Protein AF-A0A7C5GZM9-F1 (afdb_monomer)

pLDDT: mean 90.13, std 9.69, range [34.22, 98.5]

Mean predicted aligned error: 11.79 Å

Secondary structure (DSSP, 8-state):
--EEEEESTT------TT--SHHHHHHHHHHHTT--SEEEEESSHHHHHHHHHHHHHHS--SS-----HHHHHHHHHHHHHHHHTTEEEE-TTS-HIIIIIIIHHHHHTT--SEEEEEGGGTTT----BSEEEES-SEEEETTEEEEPPHHHHHHHHTTBS-TTT-SSEEEEE-TT---GGG-----PPPP----HHHHHHHHHHHHHTT--HHHHHHHHHHTS--SSPPP-S-HHHHHSTT-TT---SHHHHHHHHH--EEEEE-TTS-EEE---EEEEEGGGEEEEEEEEPPP-----SS-----EEEEEEEGGG-HHHHTTSSSSEEEEEEE-TTSPEEEEEEEEEEEE-TTS-EEE-HHHHHHHT---SEE-HHHIIIIIHHHHHHHHHHTT--EEEEEEETTEEEEEE--TT-EEEEEB-TTS-EESS--EEEE--HHHHT-TTHHHHHHS--S--HHHHHHHTTSB-TT--B-HHHHHHHTSSTTHHHHHHHHHH-TTS-HHHHHHHGGGGGTGGGGSTTS-TT-SHHHHHHHHHH-S--BTTTBBTTB-TT--TTHHHHHHHHHH-GGGGGGG--SS--HHHHHHHHHHHHHHHHHHHHSPP-S-HHHHHHHHHHHHHHHH------SSPPPPPGGGGS-------PPP-

Structure (mmCIF, N/CA/C/O backbone):
data_AF-A0A7C5GZM9-F1
#
_entry.id   AF-A0A7C5GZM9-F1
#
loop_
_atom_site.group_PDB
_atom_site.id
_atom_site.type_symbol
_atom_site.label_atom_id
_atom_site.label_alt_id
_atom_site.label_comp_id
_atom_site.label_asym_id
_atom_site.label_entity_id
_atom_site.label_seq_id
_atom_site.pdbx_PDB_ins_code
_atom_site.Cartn_x
_atom_site.Cartn_y
_atom_site.Cartn_z
_atom_site.occupancy
_atom_site.B_iso_or_equiv
_atom_site.auth_seq_id
_atom_site.auth_comp_id
_atom_site.auth_asym_id
_atom_site.auth_atom_id
_atom_site.pdbx_PDB_model_num
ATOM 1 N N . MET A 1 1 ? 2.223 -19.742 -31.260 1.00 81.50 1 MET A N 1
ATOM 2 C CA . MET A 1 1 ? 3.460 -20.215 -31.906 1.00 81.50 1 MET A CA 1
ATOM 3 C C . MET A 1 1 ? 3.980 -21.361 -31.070 1.00 81.50 1 MET A C 1
ATOM 5 O O . MET A 1 1 ? 3.972 -21.192 -29.853 1.00 81.50 1 MET A O 1
ATOM 9 N N . PRO A 1 2 ? 4.318 -22.511 -31.669 1.00 92.31 2 PRO A N 1
ATOM 10 C CA . PRO A 1 2 ? 4.923 -23.608 -30.926 1.00 92.31 2 PRO A CA 1
ATOM 11 C C . PRO A 1 2 ? 6.263 -23.163 -30.327 1.00 92.31 2 PRO A C 1
ATOM 13 O O . PRO A 1 2 ? 6.961 -22.322 -30.905 1.00 92.31 2 PRO A O 1
ATOM 16 N N . LEU A 1 3 ? 6.576 -23.704 -29.150 1.00 96.06 3 LEU A N 1
ATOM 17 C CA . LEU A 1 3 ? 7.837 -23.487 -28.449 1.00 96.06 3 LEU A CA 1
ATOM 18 C C . LEU A 1 3 ? 8.591 -24.810 -28.351 1.00 96.06 3 LEU A C 1
ATOM 20 O O . LEU A 1 3 ? 7.996 -25.822 -27.983 1.00 96.06 3 LEU A O 1
ATOM 24 N N . GLU A 1 4 ? 9.890 -24.781 -28.631 1.00 96.88 4 GLU A N 1
ATOM 25 C CA . GLU A 1 4 ? 10.788 -25.930 -28.488 1.00 96.88 4 GLU A CA 1
ATOM 26 C C . GLU A 1 4 ? 11.925 -25.626 -27.512 1.00 96.88 4 GLU A C 1
ATOM 28 O O . GLU A 1 4 ? 12.419 -24.500 -27.440 1.00 96.88 4 GLU A O 1
ATOM 33 N N . GLU A 1 5 ? 12.360 -26.635 -26.758 1.00 96.69 5 GLU A N 1
ATOM 34 C CA . GLU A 1 5 ? 13.536 -26.532 -25.893 1.00 96.69 5 GLU A CA 1
ATOM 35 C C . GLU A 1 5 ? 14.800 -26.936 -26.648 1.00 96.69 5 GLU A C 1
ATOM 37 O O . GLU A 1 5 ? 14.847 -27.985 -27.289 1.00 96.69 5 GLU A O 1
ATOM 42 N N . VAL A 1 6 ? 15.860 -26.143 -26.503 1.00 97.38 6 VAL A N 1
ATOM 43 C CA . VAL A 1 6 ? 17.190 -26.490 -27.004 1.00 97.38 6 VAL A CA 1
ATOM 44 C C . VAL A 1 6 ? 18.196 -26.408 -25.871 1.00 97.38 6 VAL A C 1
ATOM 46 O O . VAL A 1 6 ? 18.443 -25.341 -25.307 1.00 97.38 6 VAL A O 1
ATOM 49 N N . ASP A 1 7 ? 18.816 -27.544 -25.571 1.00 95.50 7 ASP A N 1
ATOM 50 C CA . ASP A 1 7 ? 19.977 -27.603 -24.694 1.00 95.50 7 ASP A CA 1
ATOM 51 C C . ASP A 1 7 ? 21.222 -27.172 -25.479 1.00 95.50 7 ASP A C 1
ATOM 53 O O . ASP A 1 7 ? 21.809 -27.936 -26.254 1.00 95.50 7 ASP A O 1
ATOM 57 N N . VAL A 1 8 ? 21.584 -25.897 -25.326 1.00 93.81 8 VAL A N 1
ATOM 58 C CA . VAL A 1 8 ? 22.684 -25.283 -26.077 1.00 93.81 8 VAL A CA 1
ATOM 59 C C . VAL A 1 8 ? 24.009 -25.951 -25.729 1.00 93.81 8 VAL A C 1
ATOM 61 O O . VAL A 1 8 ? 24.837 -26.168 -26.620 1.00 93.81 8 VAL A O 1
ATOM 64 N N . ASP A 1 9 ? 24.209 -26.341 -24.472 1.00 89.38 9 ASP A N 1
ATOM 65 C CA . ASP A 1 9 ? 25.447 -26.965 -24.009 1.00 89.38 9 ASP A CA 1
ATOM 66 C C . ASP A 1 9 ? 25.657 -28.347 -24.663 1.00 89.38 9 ASP A C 1
ATOM 68 O O . ASP A 1 9 ? 26.796 -28.701 -24.981 1.00 89.38 9 ASP A O 1
ATOM 72 N N . ASN A 1 10 ? 24.580 -29.024 -25.075 1.00 92.19 10 ASN A N 1
ATOM 73 C CA . ASN A 1 10 ? 24.626 -30.304 -25.797 1.00 92.19 10 ASN A CA 1
ATOM 74 C C . ASN A 1 10 ? 24.783 -30.205 -27.328 1.00 92.19 10 ASN A C 1
ATOM 76 O O . ASN A 1 10 ? 25.020 -31.219 -27.992 1.00 92.19 10 ASN A O 1
ATOM 80 N N . LEU A 1 11 ? 24.699 -29.012 -27.930 1.00 91.44 11 LEU A N 1
ATOM 81 C CA . LEU A 1 11 ? 24.884 -28.858 -29.382 1.00 91.44 11 LEU A CA 1
ATOM 82 C C . LEU A 1 11 ? 26.305 -29.277 -29.821 1.00 91.44 11 LEU A C 1
ATOM 84 O O . LEU A 1 11 ? 27.304 -28.856 -29.239 1.00 91.44 11 LEU A O 1
ATOM 88 N N . LYS A 1 12 ? 26.443 -30.058 -30.896 1.00 89.94 12 LYS A N 1
ATOM 89 C CA . LYS A 1 12 ? 27.756 -30.485 -31.428 1.00 89.94 12 LYS A CA 1
ATOM 90 C C . LYS A 1 12 ? 28.372 -29.426 -32.358 1.00 89.94 12 LYS A C 1
ATOM 92 O O . LYS A 1 12 ? 28.615 -29.684 -33.532 1.00 89.94 12 LYS A O 1
ATOM 97 N N . ILE A 1 13 ? 28.593 -28.216 -31.842 1.00 89.31 13 ILE A N 1
ATOM 98 C CA . ILE A 1 13 ? 29.188 -27.087 -32.579 1.00 89.31 13 ILE A CA 1
ATOM 99 C C . ILE A 1 13 ? 30.483 -26.658 -31.890 1.00 89.31 13 ILE A C 1
ATOM 101 O O . ILE A 1 13 ? 30.481 -26.335 -30.702 1.00 89.31 13 ILE A O 1
ATOM 105 N N . HIS A 1 14 ? 31.579 -26.631 -32.650 1.00 89.56 14 HIS A N 1
ATOM 106 C CA . HIS A 1 14 ? 32.870 -26.152 -32.168 1.00 89.56 14 HIS A CA 1
ATOM 107 C C . HIS A 1 14 ? 32.905 -24.618 -32.150 1.00 89.56 14 HIS A C 1
ATOM 109 O O . HIS A 1 14 ? 32.621 -23.976 -33.162 1.00 89.56 14 HIS A O 1
ATOM 115 N N . ILE A 1 15 ? 33.270 -24.045 -31.002 1.00 92.06 15 ILE A N 1
ATOM 116 C CA . ILE A 1 15 ? 33.429 -22.600 -30.806 1.00 92.06 15 ILE A CA 1
ATOM 117 C C . ILE A 1 15 ? 34.912 -22.299 -30.588 1.00 92.06 15 ILE A C 1
ATOM 119 O O . ILE A 1 15 ? 35.497 -22.909 -29.684 1.00 92.06 15 ILE A O 1
ATOM 123 N N . PRO A 1 16 ? 35.506 -21.359 -31.350 1.00 91.81 16 PRO A N 1
ATOM 124 C CA . PRO A 1 16 ? 36.914 -21.006 -31.215 1.00 91.81 16 PRO A CA 1
ATOM 125 C C . PRO A 1 16 ? 37.332 -20.707 -29.771 1.00 91.81 16 PRO A C 1
ATOM 127 O O . PRO A 1 16 ? 36.585 -20.098 -29.003 1.00 91.81 16 PRO A O 1
ATOM 130 N N . HIS A 1 17 ? 38.557 -21.094 -29.409 1.00 89.38 17 HIS A N 1
ATOM 131 C CA . HIS A 1 17 ? 39.092 -20.916 -28.053 1.00 89.38 17 HIS A CA 1
ATOM 132 C C . HIS A 1 17 ? 39.258 -19.449 -27.631 1.00 89.38 17 HIS A C 1
ATOM 134 O O . HIS A 1 17 ? 39.270 -19.167 -26.436 1.00 89.38 17 HIS A O 1
ATOM 140 N N . HIS A 1 18 ? 39.361 -18.519 -28.588 1.00 91.25 18 HIS A N 1
ATOM 141 C CA . HIS A 1 18 ? 39.472 -17.091 -28.282 1.00 91.25 18 HIS A CA 1
ATOM 142 C C . HIS A 1 18 ? 38.175 -16.491 -27.725 1.00 91.25 18 HIS A C 1
ATOM 144 O O . HIS A 1 18 ? 38.261 -15.474 -27.051 1.00 91.25 18 HIS A O 1
ATOM 150 N N . ILE A 1 19 ? 37.010 -17.115 -27.967 1.00 94.44 19 ILE A N 1
ATOM 151 C CA . ILE A 1 19 ? 35.733 -16.696 -27.374 1.00 94.44 19 ILE A CA 1
ATOM 152 C C . ILE A 1 19 ? 35.676 -17.238 -25.949 1.00 94.44 19 ILE A C 1
ATOM 154 O O . ILE A 1 19 ? 35.499 -18.448 -25.728 1.00 94.44 19 ILE A O 1
ATOM 158 N N . ARG A 1 20 ? 35.840 -16.332 -24.987 1.00 94.50 20 ARG A N 1
ATOM 159 C CA . ARG A 1 20 ? 35.894 -16.627 -23.551 1.00 94.50 20 ARG A CA 1
ATOM 160 C C . ARG A 1 20 ? 34.563 -16.318 -22.866 1.00 94.50 20 ARG A C 1
ATOM 162 O O . ARG A 1 20 ? 33.707 -15.637 -23.416 1.00 94.50 20 ARG A O 1
ATOM 169 N N . GLY A 1 21 ? 34.390 -16.862 -21.662 1.00 95.12 21 GLY A N 1
ATOM 170 C CA . GLY A 1 21 ? 33.176 -16.684 -20.862 1.00 95.12 21 GLY A CA 1
ATOM 171 C C . GLY A 1 21 ? 32.062 -17.679 -21.196 1.00 95.12 21 GLY A C 1
ATOM 172 O O . GLY A 1 21 ? 31.976 -18.208 -22.303 1.00 95.12 21 GLY A O 1
ATOM 173 N N . TYR A 1 22 ? 31.198 -17.967 -20.219 1.00 96.06 22 TYR A N 1
ATOM 174 C CA . TYR A 1 22 ? 30.081 -18.902 -20.412 1.00 96.06 22 TYR A CA 1
ATOM 175 C C . TYR A 1 22 ? 29.070 -18.351 -21.421 1.00 96.06 22 TYR A C 1
ATOM 177 O O . TYR A 1 22 ? 28.760 -19.004 -22.415 1.00 96.06 22 TYR A O 1
ATOM 185 N N . TRP A 1 23 ? 28.586 -17.129 -21.195 1.00 97.19 23 TRP A N 1
ATOM 186 C CA . TRP A 1 23 ? 27.519 -16.551 -22.003 1.00 97.19 23 TRP A CA 1
ATOM 187 C C . TRP A 1 23 ? 27.921 -16.206 -23.435 1.00 97.19 23 TRP A C 1
ATOM 189 O O . TRP A 1 23 ? 27.149 -16.542 -24.334 1.00 97.19 23 TRP A O 1
ATOM 199 N N . PRO A 1 24 ? 29.099 -15.616 -23.712 1.00 97.31 24 PRO A N 1
ATOM 200 C CA . PRO A 1 24 ? 29.527 -15.427 -25.093 1.00 97.31 24 PRO A CA 1
ATOM 201 C C . PRO A 1 24 ? 29.632 -16.745 -25.858 1.00 97.31 24 PRO A C 1
ATOM 203 O O . PRO A 1 24 ? 29.183 -16.823 -26.999 1.00 97.31 24 PRO A O 1
ATOM 206 N N . ARG A 1 25 ? 30.140 -17.814 -25.226 1.00 96.62 25 ARG A N 1
ATOM 207 C CA . ARG A 1 25 ? 30.209 -19.151 -25.837 1.00 96.62 25 ARG A CA 1
ATOM 208 C C . ARG A 1 25 ? 28.825 -19.758 -26.056 1.00 96.62 25 ARG A C 1
ATOM 210 O O . ARG A 1 25 ? 28.565 -20.270 -27.142 1.00 96.62 25 ARG A O 1
ATOM 217 N N . PHE A 1 26 ? 27.937 -19.657 -25.068 1.00 97.44 26 PHE A N 1
ATOM 218 C CA . PHE A 1 26 ? 26.538 -20.085 -25.157 1.00 97.44 26 PHE A CA 1
ATOM 219 C C . PHE A 1 26 ? 25.827 -19.402 -26.335 1.00 97.44 26 PHE A C 1
ATOM 221 O O . PHE A 1 26 ? 25.266 -20.061 -27.211 1.00 97.44 26 PHE A O 1
ATOM 228 N N . VAL A 1 27 ? 25.931 -18.075 -26.419 1.00 97.69 27 VAL A N 1
ATOM 229 C CA . VAL A 1 27 ? 25.332 -17.278 -27.494 1.00 97.69 27 VAL A CA 1
ATOM 230 C C . VAL A 1 27 ? 25.976 -17.585 -28.843 1.00 97.69 27 VAL A C 1
ATOM 232 O O . VAL A 1 27 ? 25.257 -17.783 -29.818 1.00 97.69 27 VAL A O 1
ATOM 235 N N . ALA A 1 28 ? 27.306 -17.680 -28.923 1.00 96.69 28 ALA A N 1
ATOM 236 C CA . ALA A 1 28 ? 28.013 -18.033 -30.154 1.00 96.69 28 ALA A CA 1
ATOM 237 C C . ALA A 1 28 ? 27.520 -19.370 -30.723 1.00 96.69 28 ALA A C 1
ATOM 239 O O . ALA A 1 28 ? 27.273 -19.488 -31.924 1.00 96.69 28 ALA A O 1
ATOM 240 N N . LYS A 1 29 ? 27.327 -20.360 -29.849 1.00 96.44 29 LYS A N 1
ATOM 241 C CA . LYS A 1 29 ? 26.841 -21.697 -30.192 1.00 96.44 29 LYS A CA 1
ATOM 242 C C . LYS A 1 29 ? 25.399 -21.687 -30.680 1.00 96.44 29 LYS A C 1
ATOM 244 O O . LYS A 1 29 ? 25.115 -22.255 -31.732 1.00 96.44 29 LYS A O 1
ATOM 249 N N . ALA A 1 30 ? 24.521 -20.977 -29.977 1.00 97.31 30 ALA A N 1
ATOM 250 C CA . ALA A 1 30 ? 23.135 -20.800 -30.391 1.00 97.31 30 ALA A CA 1
ATOM 251 C C . ALA A 1 30 ? 23.024 -20.053 -31.735 1.00 97.31 30 ALA A C 1
ATOM 253 O O . ALA A 1 30 ? 22.298 -20.485 -32.627 1.00 97.31 30 ALA A O 1
ATOM 254 N N . LEU A 1 31 ? 23.795 -18.979 -31.938 1.00 96.62 31 LEU A N 1
ATOM 255 C CA . LEU A 1 31 ? 23.822 -18.252 -33.210 1.00 96.62 31 LEU A CA 1
ATOM 256 C C . LEU A 1 31 ? 24.397 -19.104 -34.351 1.00 96.62 31 LEU A C 1
ATOM 258 O O . LEU A 1 31 ? 23.893 -19.036 -35.468 1.00 96.62 31 LEU A O 1
ATOM 262 N N . ALA A 1 32 ? 25.413 -19.936 -34.109 1.00 95.38 32 ALA A N 1
ATOM 263 C CA . ALA A 1 32 ? 25.940 -20.854 -35.125 1.00 95.38 32 ALA A CA 1
ATOM 264 C C . ALA A 1 32 ? 24.931 -21.938 -35.544 1.00 95.38 32 ALA A C 1
ATOM 266 O O . ALA A 1 32 ? 24.909 -22.341 -36.714 1.00 95.38 32 ALA A O 1
ATOM 267 N N . ALA A 1 33 ? 24.065 -22.346 -34.612 1.00 95.69 33 ALA A N 1
ATOM 268 C CA . ALA A 1 33 ? 22.927 -23.235 -34.838 1.00 95.69 33 ALA A CA 1
ATOM 269 C C . ALA A 1 33 ? 21.712 -22.546 -35.491 1.00 95.69 33 ALA A C 1
ATOM 271 O O . ALA A 1 33 ? 20.661 -23.164 -35.603 1.00 95.69 33 ALA A O 1
ATOM 272 N N . ASP A 1 34 ? 21.838 -21.282 -35.912 1.00 95.25 34 ASP A N 1
ATOM 273 C CA . ASP A 1 34 ? 20.741 -20.471 -36.457 1.00 95.25 34 ASP A CA 1
ATOM 274 C C . ASP A 1 34 ? 19.576 -20.241 -35.474 1.00 95.25 34 ASP A C 1
ATOM 276 O O . ASP A 1 34 ? 18.440 -20.018 -35.865 1.00 95.25 34 ASP A O 1
ATOM 280 N N . LEU A 1 35 ? 19.839 -20.208 -34.167 1.00 96.69 35 LEU A N 1
ATOM 281 C CA . LEU A 1 35 ? 18.816 -19.921 -33.150 1.00 96.69 35 LEU A CA 1
ATOM 282 C C . LEU A 1 35 ? 18.699 -18.414 -32.848 1.00 96.69 35 LEU A C 1
ATOM 284 O O . LEU A 1 35 ? 18.158 -18.016 -31.823 1.00 96.69 35 LEU A O 1
ATOM 288 N N . GLY A 1 36 ? 19.235 -17.543 -33.707 1.00 94.69 36 GLY A N 1
ATOM 289 C CA . GLY A 1 36 ? 19.212 -16.088 -33.520 1.00 94.69 36 GLY A CA 1
ATOM 290 C C . GLY A 1 36 ? 18.008 -15.391 -34.169 1.00 94.69 36 GLY A C 1
ATOM 291 O O . GLY A 1 36 ? 17.483 -15.880 -35.173 1.00 94.69 36 GLY A O 1
ATOM 292 N N . PRO A 1 37 ? 17.597 -14.205 -33.681 1.00 96.75 37 PRO A N 1
ATOM 293 C CA . PRO A 1 37 ? 18.177 -13.442 -32.570 1.00 96.75 37 PRO A CA 1
ATOM 294 C C . PRO A 1 37 ? 17.727 -13.945 -31.187 1.00 96.75 37 PRO A C 1
ATOM 296 O O . PRO A 1 37 ? 16.699 -14.614 -31.075 1.00 96.75 37 PRO A O 1
ATOM 299 N N . ILE A 1 38 ? 18.492 -13.606 -30.145 1.00 98.31 38 ILE A N 1
ATOM 300 C CA . ILE A 1 38 ? 18.350 -14.157 -28.786 1.00 98.31 38 ILE A CA 1
ATOM 301 C C . ILE A 1 38 ? 18.012 -13.053 -27.777 1.00 98.31 38 ILE A C 1
ATOM 303 O O . ILE A 1 38 ? 18.697 -12.032 -27.712 1.00 98.31 38 ILE A O 1
ATOM 307 N N . LEU A 1 39 ? 16.983 -13.277 -26.961 1.00 98.25 39 LEU A N 1
ATOM 308 C CA . LEU A 1 39 ? 16.642 -12.467 -25.793 1.00 98.25 39 LEU A CA 1
ATOM 309 C C . LEU A 1 39 ? 17.112 -13.181 -24.522 1.00 98.25 39 LEU A C 1
ATOM 311 O O . LEU A 1 39 ? 16.680 -14.296 -24.250 1.00 98.25 39 LEU A O 1
ATOM 315 N N . ILE A 1 40 ? 17.974 -12.553 -23.729 1.00 98.25 40 ILE A N 1
ATOM 316 C CA . ILE A 1 40 ? 18.439 -13.107 -22.452 1.00 98.25 40 ILE A CA 1
ATOM 317 C C . ILE A 1 40 ? 17.835 -12.296 -21.313 1.00 98.25 40 ILE A C 1
ATOM 319 O O . ILE A 1 40 ? 18.001 -11.081 -21.284 1.00 98.25 40 ILE A O 1
ATOM 323 N N . PHE A 1 41 ? 17.169 -12.945 -20.361 1.00 97.69 41 PHE A N 1
ATOM 324 C CA . PHE A 1 41 ? 16.677 -12.280 -19.157 1.00 97.69 41 PHE A CA 1
ATOM 325 C C . PHE A 1 41 ? 17.668 -12.410 -18.002 1.00 97.69 41 PHE A C 1
ATOM 327 O O . PHE A 1 41 ? 17.928 -13.515 -17.524 1.00 97.69 41 PHE A O 1
ATOM 334 N N . ALA A 1 42 ? 18.189 -11.280 -17.532 1.00 96.25 42 ALA A N 1
ATOM 335 C CA . ALA A 1 42 ? 19.093 -11.181 -16.394 1.00 96.25 42 ALA A CA 1
ATOM 336 C C . ALA A 1 42 ? 18.364 -10.715 -15.113 1.00 96.25 42 ALA A C 1
ATOM 338 O O . ALA A 1 42 ? 17.446 -9.891 -15.199 1.00 96.25 42 ALA A O 1
ATOM 339 N N . PRO A 1 43 ? 18.762 -11.199 -13.923 1.00 93.31 43 PRO A N 1
ATOM 340 C CA . PRO A 1 43 ? 18.158 -10.811 -12.644 1.00 93.31 43 PRO A CA 1
ATOM 341 C C . PRO A 1 43 ? 18.202 -9.310 -12.332 1.00 93.31 43 PRO A C 1
ATOM 343 O O . PRO A 1 43 ? 17.252 -8.763 -11.769 1.00 93.31 43 PRO A O 1
ATOM 346 N N . ARG A 1 44 ? 19.304 -8.630 -12.677 1.00 90.94 44 ARG A N 1
ATOM 347 C CA . ARG A 1 44 ? 19.596 -7.246 -12.258 1.00 90.94 44 ARG A CA 1
ATOM 348 C C . ARG A 1 44 ? 20.064 -6.384 -13.431 1.00 90.94 44 ARG A C 1
ATOM 350 O O . ARG A 1 44 ? 20.537 -6.906 -14.436 1.00 90.94 44 ARG A O 1
ATOM 357 N N . ARG A 1 45 ? 19.942 -5.055 -13.298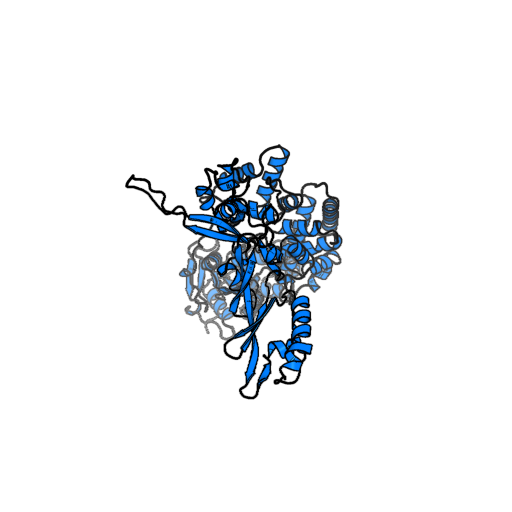 1.00 91.19 45 ARG A N 1
ATOM 358 C CA . ARG A 1 45 ? 20.339 -4.080 -14.340 1.00 91.19 45 ARG A CA 1
ATOM 359 C C . ARG A 1 45 ? 21.826 -4.177 -14.672 1.00 91.19 45 ARG A C 1
ATOM 361 O O . ARG A 1 45 ? 22.165 -4.462 -15.811 1.00 91.19 45 ARG A O 1
ATOM 368 N N . GLN A 1 46 ? 22.677 -4.083 -13.653 1.00 91.19 46 GLN A N 1
ATOM 369 C CA . GLN A 1 46 ? 24.130 -4.219 -13.796 1.00 91.19 46 GLN A CA 1
ATOM 370 C C . GLN A 1 46 ? 24.537 -5.564 -14.402 1.00 91.19 46 GLN A C 1
ATOM 372 O O . GLN A 1 46 ? 25.450 -5.633 -15.215 1.00 91.19 46 GLN A O 1
ATOM 377 N N . GLU A 1 47 ? 23.850 -6.649 -14.031 1.00 93.88 47 GLU A N 1
ATOM 378 C CA . GLU A 1 47 ? 24.098 -7.960 -14.633 1.00 93.88 47 GLU A CA 1
ATOM 379 C C . GLU A 1 47 ? 23.703 -7.985 -16.111 1.00 93.88 47 GLU A C 1
ATOM 381 O O . GLU A 1 47 ? 24.421 -8.579 -16.908 1.00 93.88 47 GLU A O 1
ATOM 386 N N . ALA A 1 48 ? 22.603 -7.325 -16.491 1.00 95.56 48 ALA A N 1
ATOM 387 C CA . ALA A 1 48 ? 22.195 -7.199 -17.886 1.00 95.56 48 ALA A CA 1
ATOM 388 C C . ALA A 1 48 ? 23.219 -6.406 -18.713 1.00 95.56 48 ALA A C 1
ATOM 390 O O . ALA A 1 48 ? 23.583 -6.840 -19.806 1.00 95.56 48 ALA A O 1
ATOM 391 N N . GLU A 1 49 ? 23.694 -5.278 -18.180 1.00 96.25 49 GLU A N 1
ATOM 392 C CA . GLU A 1 49 ? 24.722 -4.428 -18.795 1.00 96.25 49 GLU A CA 1
ATOM 393 C C . GLU A 1 49 ? 26.036 -5.198 -18.967 1.00 96.25 49 GLU A C 1
ATOM 395 O O . GLU A 1 49 ? 26.481 -5.413 -20.094 1.00 96.25 49 GLU A O 1
ATOM 400 N N . LYS A 1 50 ? 26.586 -5.738 -17.873 1.00 97.00 50 LYS A N 1
ATOM 401 C CA . LYS A 1 50 ? 27.830 -6.522 -17.874 1.00 97.00 50 LYS A CA 1
ATOM 402 C C . LYS A 1 50 ? 27.766 -7.712 -18.829 1.00 97.00 50 LYS A C 1
ATOM 404 O O . LYS A 1 50 ? 28.729 -8.000 -19.537 1.00 97.00 50 LYS A O 1
ATOM 409 N N . LEU A 1 51 ? 26.634 -8.412 -18.855 1.00 97.69 51 LEU A N 1
ATOM 410 C CA . LEU A 1 51 ? 26.431 -9.545 -19.746 1.00 97.69 51 LEU A CA 1
ATOM 411 C C . LEU A 1 51 ? 26.394 -9.110 -21.219 1.00 97.69 51 LEU A C 1
ATOM 413 O O . LEU A 1 51 ? 27.007 -9.757 -22.067 1.00 97.69 51 LEU A O 1
ATOM 417 N N . ALA A 1 52 ? 25.710 -8.007 -21.533 1.00 98.06 52 ALA A N 1
ATOM 418 C CA . ALA A 1 52 ? 25.696 -7.447 -22.881 1.00 98.06 52 ALA A CA 1
ATOM 419 C C . ALA A 1 52 ? 27.096 -6.988 -23.324 1.00 98.06 52 ALA A C 1
ATOM 421 O O . ALA A 1 52 ? 27.490 -7.258 -24.458 1.00 98.06 52 ALA A O 1
ATOM 422 N N . GLU A 1 53 ? 27.865 -6.357 -22.435 1.00 97.94 53 GLU A N 1
ATOM 423 C CA . GLU A 1 53 ? 29.253 -5.962 -22.691 1.00 97.94 53 GLU A CA 1
ATOM 424 C C . GLU A 1 53 ? 30.162 -7.159 -22.979 1.00 97.94 53 GLU A C 1
ATOM 426 O O . GLU A 1 53 ? 30.927 -7.135 -23.946 1.00 97.94 53 GLU A O 1
ATOM 431 N N . GLU A 1 54 ? 30.080 -8.211 -22.159 1.00 97.81 54 GLU A N 1
ATOM 432 C CA . GLU A 1 54 ? 30.869 -9.434 -22.330 1.00 97.81 54 GLU A CA 1
ATOM 433 C C . GLU A 1 54 ? 30.568 -10.084 -23.688 1.00 97.81 54 GLU A C 1
ATOM 435 O O . GLU A 1 54 ? 31.478 -10.415 -24.449 1.00 97.81 54 GLU A O 1
ATOM 440 N N . ILE A 1 55 ? 29.283 -10.191 -24.041 1.00 97.81 55 ILE A N 1
ATOM 441 C CA . ILE A 1 55 ? 28.833 -10.751 -25.319 1.00 97.81 55 ILE A CA 1
ATOM 442 C C . ILE A 1 55 ? 29.299 -9.884 -26.498 1.00 97.81 55 ILE A C 1
ATOM 444 O O . ILE A 1 55 ? 29.796 -10.417 -27.489 1.00 97.81 55 ILE A O 1
ATOM 448 N N . ALA A 1 56 ? 29.156 -8.560 -26.415 1.00 97.19 56 ALA A N 1
ATOM 449 C CA . ALA A 1 56 ? 29.555 -7.645 -27.485 1.00 97.19 56 ALA A CA 1
ATOM 450 C C . ALA A 1 56 ? 31.066 -7.661 -27.747 1.00 97.19 56 ALA A C 1
ATOM 452 O O . ALA A 1 56 ? 31.490 -7.518 -28.893 1.00 97.19 56 ALA A O 1
ATOM 453 N N . ARG A 1 57 ? 31.868 -7.837 -26.691 1.00 96.50 57 ARG A N 1
ATOM 454 C CA . ARG A 1 57 ? 33.333 -7.879 -26.758 1.00 96.50 57 ARG A CA 1
ATOM 455 C C . ARG A 1 57 ? 33.856 -9.159 -27.404 1.00 96.50 57 ARG A C 1
ATOM 457 O O . ARG A 1 57 ? 34.818 -9.107 -28.162 1.00 96.50 57 ARG A O 1
ATOM 464 N N . GLU A 1 58 ? 33.248 -10.294 -27.075 1.00 95.94 58 GLU A N 1
ATOM 465 C CA . GLU A 1 58 ? 33.763 -11.619 -27.436 1.00 95.94 58 GLU A CA 1
ATOM 466 C C . GLU A 1 58 ? 33.167 -12.163 -28.748 1.00 95.94 58 GLU A C 1
ATOM 468 O O . GLU A 1 58 ? 33.780 -13.009 -29.403 1.00 95.94 58 GLU A O 1
ATOM 473 N N . LEU A 1 59 ? 31.980 -11.707 -29.171 1.00 93.81 59 LEU A N 1
ATOM 474 C CA . LEU A 1 59 ? 31.358 -12.192 -30.406 1.00 93.81 59 LEU A CA 1
ATOM 475 C C . LEU A 1 59 ? 31.915 -11.518 -31.671 1.00 93.81 59 LEU A C 1
ATOM 477 O O . LEU A 1 59 ? 32.041 -10.294 -31.728 1.00 93.81 59 LEU A O 1
ATOM 481 N N . PRO A 1 60 ? 32.122 -12.277 -32.765 1.00 91.19 60 PRO A N 1
ATOM 482 C CA . PRO A 1 60 ? 32.517 -11.695 -34.038 1.00 91.19 60 PRO A CA 1
ATOM 483 C C . PRO A 1 60 ? 31.386 -10.862 -34.655 1.00 91.19 60 PRO A C 1
ATOM 485 O O . PRO A 1 60 ? 30.241 -11.308 -34.813 1.00 91.19 60 PRO A O 1
ATOM 488 N N . ASN A 1 61 ? 31.735 -9.660 -35.107 1.00 89.06 61 ASN A N 1
ATOM 489 C CA . ASN A 1 61 ? 30.806 -8.727 -35.732 1.00 89.06 61 ASN A CA 1
ATOM 490 C C . ASN A 1 61 ? 31.231 -8.374 -37.170 1.00 89.06 61 ASN A C 1
ATOM 492 O O . ASN A 1 61 ? 31.798 -7.308 -37.401 1.00 89.06 61 ASN A O 1
ATOM 496 N N . PRO A 1 62 ? 30.950 -9.243 -38.160 1.00 84.88 62 PRO A N 1
ATOM 497 C CA . PRO A 1 62 ? 31.324 -8.994 -39.554 1.00 84.88 62 PRO A CA 1
ATOM 498 C C . PRO A 1 62 ? 30.537 -7.846 -40.203 1.00 84.88 62 PRO A C 1
ATOM 500 O O . PRO A 1 62 ? 30.949 -7.335 -41.237 1.00 84.88 62 PRO A O 1
ATOM 503 N N . GLN A 1 63 ? 29.393 -7.452 -39.632 1.00 88.31 63 GLN A N 1
ATOM 504 C CA . GLN A 1 63 ? 28.514 -6.422 -40.190 1.00 88.31 63 GLN A CA 1
ATOM 505 C C . GLN A 1 63 ? 28.109 -5.420 -39.104 1.00 88.31 63 GLN A C 1
ATOM 507 O O . GLN A 1 63 ? 26.981 -5.493 -38.606 1.00 88.31 63 GLN A O 1
ATOM 512 N N . PRO A 1 64 ? 28.996 -4.484 -38.726 1.00 93.62 64 PRO A N 1
ATOM 513 C CA . PRO A 1 64 ? 28.691 -3.497 -37.703 1.00 93.62 64 PRO A CA 1
ATOM 514 C C . PRO A 1 64 ? 27.443 -2.672 -38.021 1.00 93.62 64 PRO A C 1
ATOM 516 O O . PRO A 1 64 ? 27.234 -2.245 -39.157 1.00 93.62 64 PRO A O 1
ATOM 519 N N . LEU A 1 65 ? 26.601 -2.435 -37.013 1.00 95.56 65 LEU A N 1
ATOM 520 C CA . LEU A 1 65 ? 25.434 -1.571 -37.164 1.00 95.56 65 LEU A CA 1
ATOM 521 C C . LEU A 1 65 ? 25.866 -0.100 -37.187 1.00 95.56 65 LEU A C 1
ATOM 523 O O . LEU A 1 65 ? 26.596 0.366 -36.311 1.00 95.56 65 LEU A O 1
ATOM 527 N N . GLN A 1 66 ? 25.372 0.648 -38.171 1.00 94.88 66 GLN A N 1
ATOM 528 C CA . GLN A 1 66 ? 25.559 2.094 -38.249 1.00 94.88 66 GLN A CA 1
ATOM 529 C C . GLN A 1 66 ? 24.341 2.805 -37.656 1.00 94.88 66 GLN A C 1
ATOM 531 O O . GLN A 1 66 ? 23.240 2.704 -38.204 1.00 94.88 66 GLN A O 1
ATOM 536 N N . LEU A 1 67 ? 24.556 3.507 -36.543 1.00 95.31 67 LEU A N 1
ATOM 537 C CA . LEU A 1 67 ? 23.582 4.406 -35.916 1.00 95.31 67 LEU A CA 1
ATOM 538 C C . LEU A 1 67 ? 23.675 5.815 -36.512 1.00 95.31 67 LEU A C 1
ATOM 540 O O . LEU A 1 67 ? 24.790 6.270 -36.802 1.00 95.31 67 LEU A O 1
ATOM 544 N N . THR A 1 68 ? 22.532 6.496 -36.622 1.00 95.19 68 THR A N 1
ATOM 545 C CA . THR A 1 68 ? 22.453 7.930 -36.954 1.00 95.19 68 THR A CA 1
ATOM 546 C C . THR A 1 68 ? 22.987 8.792 -35.802 1.00 95.19 68 THR A C 1
ATOM 548 O O . THR A 1 68 ? 23.139 8.313 -34.676 1.00 95.19 68 THR A O 1
ATOM 551 N N . ASN A 1 69 ? 23.287 10.069 -36.062 1.00 93.62 69 ASN A N 1
ATOM 552 C CA . ASN A 1 69 ? 23.761 10.991 -35.018 1.00 93.62 69 ASN A CA 1
ATOM 553 C C . ASN A 1 69 ? 22.720 11.177 -33.905 1.00 93.62 69 ASN A C 1
ATOM 555 O O . ASN A 1 69 ? 23.070 11.140 -32.730 1.00 93.62 69 ASN A O 1
ATOM 559 N N . GLU A 1 70 ? 21.447 11.280 -34.279 1.00 93.31 70 GLU A N 1
ATOM 560 C CA . GLU A 1 70 ? 20.323 11.376 -33.349 1.00 93.31 70 GLU A CA 1
ATOM 561 C C . GLU A 1 70 ? 20.188 10.116 -32.479 1.00 93.31 70 GLU A C 1
ATOM 563 O O . GLU A 1 70 ? 20.157 10.203 -31.254 1.00 93.31 70 GLU A O 1
ATOM 568 N N . GLN A 1 71 ? 20.237 8.923 -33.086 1.00 95.38 71 GLN A N 1
ATOM 569 C CA . GLN A 1 71 ? 20.217 7.661 -32.340 1.00 95.38 71 GLN A CA 1
ATOM 570 C C . GLN A 1 71 ? 21.398 7.560 -31.363 1.00 95.38 71 GLN A C 1
ATOM 572 O O . GLN A 1 71 ? 21.216 7.116 -30.232 1.00 95.38 71 GLN A O 1
ATOM 577 N N . ARG A 1 72 ? 22.605 7.985 -31.775 1.00 94.69 72 ARG A N 1
ATOM 578 C CA . ARG A 1 72 ? 23.800 8.000 -30.908 1.00 94.69 72 ARG A CA 1
ATOM 579 C C . ARG A 1 72 ? 23.644 8.950 -29.725 1.00 94.69 72 ARG A C 1
ATOM 581 O O . ARG A 1 72 ? 24.072 8.595 -28.631 1.00 94.69 72 ARG A O 1
ATOM 588 N N . ALA A 1 73 ? 23.043 10.120 -29.935 1.00 91.88 73 ALA A N 1
ATOM 589 C CA . ALA A 1 73 ? 22.792 11.083 -28.869 1.00 91.88 73 ALA A CA 1
ATOM 590 C C . ALA A 1 73 ? 21.842 10.507 -27.804 1.00 91.88 73 ALA A C 1
ATOM 592 O O . ALA A 1 73 ? 22.113 10.637 -26.615 1.00 91.88 73 ALA A O 1
ATOM 593 N N . LEU A 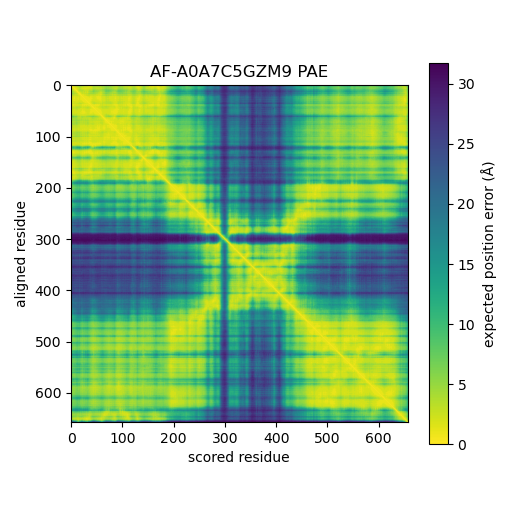1 74 ? 20.786 9.795 -28.218 1.00 91.94 74 LEU A N 1
ATOM 594 C CA . LEU A 1 74 ? 19.797 9.219 -27.298 1.00 91.94 74 LEU A CA 1
ATOM 595 C C . LEU A 1 74 ? 20.324 8.060 -26.444 1.00 91.94 74 LEU A C 1
ATOM 597 O O . LEU A 1 74 ? 19.887 7.893 -25.306 1.00 91.94 74 LEU A O 1
ATOM 601 N N . VAL A 1 75 ? 21.217 7.232 -26.992 1.00 93.25 75 VAL A N 1
ATOM 602 C CA . VAL A 1 75 ? 21.744 6.041 -26.296 1.00 93.25 75 VAL A CA 1
ATOM 603 C C . VAL A 1 75 ? 23.070 6.295 -25.579 1.00 93.25 75 VAL A C 1
ATOM 605 O O . VAL A 1 75 ? 23.475 5.497 -24.738 1.00 93.25 75 VAL A O 1
ATOM 608 N N . GLY A 1 76 ? 23.757 7.392 -25.900 1.00 92.31 76 GLY A N 1
ATOM 609 C CA . GLY A 1 76 ? 25.084 7.693 -25.376 1.00 92.31 76 GLY A CA 1
ATOM 610 C C . GLY A 1 76 ? 26.188 6.798 -25.952 1.00 92.31 76 GLY A C 1
ATOM 611 O O . GLY A 1 76 ? 25.950 5.821 -26.666 1.00 92.31 76 GLY A O 1
ATOM 612 N N . LYS A 1 77 ? 27.444 7.142 -25.645 1.00 92.62 77 LYS A N 1
ATOM 613 C CA . LYS A 1 77 ? 28.629 6.497 -26.241 1.00 92.62 77 LYS A CA 1
ATOM 614 C C . LYS A 1 77 ? 28.698 4.995 -25.950 1.00 92.62 77 LYS A C 1
ATOM 616 O O . LYS A 1 77 ? 28.947 4.214 -26.862 1.00 92.62 77 LYS A O 1
ATOM 621 N N . HIS A 1 78 ? 28.469 4.606 -24.699 1.00 93.19 78 HIS A N 1
ATOM 622 C CA . HIS A 1 78 ? 28.646 3.228 -24.248 1.00 93.19 78 HIS A CA 1
ATOM 623 C C . HIS A 1 78 ? 27.672 2.257 -24.941 1.00 93.19 78 HIS A C 1
ATOM 625 O O . HIS A 1 78 ? 28.094 1.337 -25.641 1.00 93.19 78 HIS A O 1
ATOM 631 N N . LEU A 1 79 ? 26.362 2.510 -24.854 1.00 95.94 79 LEU A N 1
ATOM 632 C CA . LEU A 1 79 ? 25.356 1.672 -25.512 1.00 95.94 79 LEU A CA 1
ATOM 633 C C . LEU A 1 79 ? 25.455 1.745 -27.048 1.00 95.94 79 LEU A C 1
ATOM 635 O O . LEU A 1 79 ? 25.176 0.754 -27.722 1.00 95.94 79 LEU A O 1
ATOM 639 N N . ALA A 1 80 ? 25.911 2.866 -27.624 1.00 96.88 80 ALA A N 1
ATOM 640 C CA . ALA A 1 80 ? 26.179 2.955 -29.061 1.00 96.88 80 ALA A CA 1
ATOM 641 C C . ALA A 1 80 ? 27.267 1.968 -29.532 1.00 96.88 80 ALA A C 1
ATOM 643 O O . ALA A 1 80 ? 27.165 1.440 -30.644 1.00 96.88 80 ALA A O 1
ATOM 644 N N . GLU A 1 81 ? 28.291 1.695 -28.715 1.00 96.00 81 GLU A N 1
ATOM 645 C CA . GLU A 1 81 ? 29.325 0.701 -29.034 1.00 96.00 81 GLU A CA 1
ATOM 646 C C . GLU A 1 81 ? 28.776 -0.729 -29.002 1.00 96.00 81 GLU A C 1
ATOM 648 O O . GLU A 1 81 ? 29.032 -1.503 -29.929 1.00 96.00 81 GLU A O 1
ATOM 653 N N . LEU A 1 82 ? 27.938 -1.060 -28.017 1.00 97.81 82 LEU A N 1
ATOM 654 C CA . LEU A 1 82 ? 27.253 -2.357 -27.971 1.00 97.81 82 LEU A CA 1
ATOM 655 C C . LEU A 1 82 ? 26.310 -2.530 -29.169 1.00 97.81 82 LEU A C 1
ATOM 657 O O . LEU A 1 82 ? 26.344 -3.551 -29.863 1.00 97.81 82 LEU A O 1
ATOM 661 N N . LEU A 1 83 ? 25.520 -1.500 -29.482 1.00 97.62 83 LEU A N 1
ATOM 662 C CA . LEU A 1 83 ? 24.600 -1.513 -30.619 1.00 97.62 83 LEU A CA 1
ATOM 663 C C . LEU A 1 83 ? 25.343 -1.686 -31.944 1.00 97.62 83 LEU A C 1
ATOM 665 O O . LEU A 1 83 ? 24.853 -2.403 -32.816 1.00 97.62 83 LEU A O 1
ATOM 669 N N . ARG A 1 84 ? 26.552 -1.122 -32.087 1.00 96.50 84 ARG A N 1
ATOM 670 C CA . ARG A 1 84 ? 27.435 -1.376 -33.239 1.00 96.50 84 ARG A CA 1
ATOM 671 C C . ARG A 1 84 ? 27.784 -2.863 -33.364 1.00 96.50 84 ARG A C 1
ATOM 673 O O . ARG A 1 84 ? 27.820 -3.368 -34.488 1.00 96.50 84 ARG A O 1
ATOM 680 N N . ALA A 1 85 ? 27.968 -3.566 -32.244 1.00 96.12 85 ALA A N 1
ATOM 681 C CA . ALA A 1 85 ? 28.111 -5.026 -32.162 1.00 96.12 85 ALA A CA 1
ATOM 682 C C . ALA A 1 85 ? 26.794 -5.808 -32.342 1.00 96.12 85 ALA A C 1
ATOM 684 O O . ALA A 1 85 ? 26.804 -7.039 -32.356 1.00 96.12 85 ALA A O 1
ATOM 685 N N . ARG A 1 86 ? 25.663 -5.111 -32.537 1.00 97.25 86 ARG A N 1
ATOM 686 C CA . ARG A 1 86 ? 24.300 -5.669 -32.613 1.00 97.25 86 ARG A CA 1
ATOM 687 C C . ARG A 1 86 ? 23.877 -6.373 -31.327 1.00 97.25 86 ARG A C 1
ATOM 689 O O . ARG A 1 86 ? 23.078 -7.314 -31.364 1.00 97.25 86 ARG A O 1
ATOM 696 N N . VAL A 1 87 ? 24.412 -5.898 -30.210 1.00 98.19 87 VAL A N 1
ATOM 697 C CA . VAL A 1 87 ? 24.085 -6.329 -28.857 1.00 98.19 87 VAL A CA 1
ATOM 698 C C . VAL A 1 87 ? 23.515 -5.126 -28.113 1.00 98.19 87 VAL A C 1
ATOM 700 O O . VAL A 1 87 ? 23.970 -4.004 -28.299 1.00 98.19 87 VAL A O 1
ATOM 703 N N . ALA A 1 88 ? 22.496 -5.326 -27.290 1.00 98.06 88 ALA A N 1
ATOM 704 C CA . ALA A 1 88 ? 21.966 -4.267 -26.438 1.00 98.06 88 ALA A CA 1
ATOM 705 C C . ALA A 1 88 ? 21.559 -4.837 -25.085 1.00 98.06 88 ALA A C 1
ATOM 707 O O . ALA A 1 88 ? 21.170 -6.001 -25.002 1.00 98.06 88 ALA A O 1
ATOM 708 N N . TYR A 1 89 ? 21.584 -4.009 -24.047 1.00 97.44 89 TYR A N 1
ATOM 709 C CA . TYR A 1 89 ? 20.852 -4.282 -22.817 1.00 97.44 89 TYR A CA 1
ATOM 710 C C . TYR A 1 89 ? 19.553 -3.466 -22.779 1.00 97.44 89 TYR A C 1
ATOM 712 O O . TYR A 1 89 ? 19.431 -2.441 -23.451 1.00 97.44 89 TYR A O 1
ATOM 720 N N . HIS A 1 90 ? 18.553 -3.935 -22.032 1.00 95.62 90 HIS A N 1
ATOM 721 C CA . HIS A 1 90 ? 17.227 -3.322 -21.997 1.00 95.62 90 HIS A CA 1
ATOM 722 C C . HIS A 1 90 ? 16.562 -3.430 -20.614 1.00 95.62 90 HIS A C 1
ATOM 724 O O . HIS A 1 90 ? 16.079 -4.487 -20.202 1.00 95.62 90 HIS A O 1
ATOM 730 N N . HIS A 1 91 ? 16.479 -2.313 -19.894 1.00 93.56 91 HIS A N 1
ATOM 731 C CA . HIS A 1 91 ? 15.866 -2.245 -18.564 1.00 93.56 91 HIS A CA 1
ATOM 732 C C . HIS A 1 91 ? 15.234 -0.880 -18.280 1.00 93.56 91 HIS A C 1
ATOM 734 O O . HIS A 1 91 ? 15.504 0.098 -18.968 1.00 93.56 91 HIS A O 1
ATOM 740 N N . SER A 1 92 ? 14.432 -0.791 -17.217 1.00 88.69 92 SER A N 1
ATOM 741 C CA . SER A 1 92 ? 13.682 0.425 -16.853 1.00 88.69 92 SER A CA 1
ATOM 742 C C . SER A 1 92 ? 14.540 1.657 -16.539 1.00 88.69 92 SER A C 1
ATOM 744 O O . SER A 1 92 ? 14.048 2.764 -16.695 1.00 88.69 92 SER A O 1
ATOM 746 N N . GLY A 1 93 ? 15.811 1.481 -16.155 1.00 90.00 93 GLY A N 1
ATOM 747 C CA . GLY A 1 93 ? 16.742 2.599 -15.932 1.00 90.00 93 GLY A CA 1
ATOM 748 C C . GLY A 1 93 ? 17.169 3.356 -17.202 1.00 90.00 93 GLY A C 1
ATOM 749 O O . GLY A 1 93 ? 17.718 4.449 -17.096 1.00 90.00 93 GLY A O 1
ATOM 750 N N . LEU A 1 94 ? 16.914 2.813 -18.399 1.00 92.06 94 LEU A N 1
ATOM 751 C CA . LEU A 1 94 ? 17.171 3.509 -19.663 1.00 92.06 94 LEU A CA 1
ATOM 752 C C . LEU A 1 94 ? 16.079 4.544 -19.953 1.00 92.06 94 LEU A C 1
ATOM 754 O O . LEU A 1 94 ? 14.888 4.268 -19.751 1.00 92.06 94 LEU A O 1
ATOM 758 N N . SER A 1 95 ? 16.486 5.688 -20.512 1.00 90.94 95 SER A N 1
ATOM 759 C CA . SER A 1 95 ? 15.566 6.727 -20.985 1.00 90.94 95 SER A CA 1
ATOM 760 C C . SER A 1 95 ? 14.545 6.158 -21.976 1.00 90.94 95 SER A C 1
ATOM 762 O O . SER A 1 95 ? 14.792 5.163 -22.673 1.00 90.94 95 SER A O 1
ATOM 764 N N . TYR A 1 96 ? 13.377 6.796 -22.053 1.00 89.19 96 TYR A N 1
ATOM 765 C CA . TYR A 1 96 ? 12.344 6.387 -23.007 1.00 89.19 96 TYR A CA 1
ATOM 766 C C . TYR A 1 96 ? 12.859 6.435 -24.456 1.00 89.19 96 TYR A C 1
ATOM 768 O O . TYR A 1 96 ? 12.644 5.486 -25.208 1.00 89.19 96 TYR A O 1
ATOM 776 N N . GLY A 1 97 ? 13.625 7.474 -24.811 1.00 91.00 97 GLY A N 1
ATOM 777 C CA . GLY A 1 97 ? 14.244 7.616 -26.132 1.00 91.00 97 GLY A CA 1
ATOM 778 C C . GLY A 1 97 ? 15.191 6.472 -26.493 1.00 91.00 97 GLY A C 1
ATOM 779 O O . GLY A 1 97 ? 15.112 5.939 -27.597 1.00 91.00 97 GLY A O 1
ATOM 780 N N . ALA A 1 98 ? 16.038 6.024 -25.561 1.00 93.69 98 ALA A N 1
ATOM 781 C CA . ALA A 1 98 ? 16.937 4.897 -25.811 1.00 93.69 98 ALA A CA 1
ATOM 782 C C . ALA A 1 98 ? 16.166 3.582 -26.022 1.00 93.69 98 ALA A C 1
ATOM 784 O O . ALA A 1 98 ? 16.463 2.828 -26.953 1.00 93.69 98 ALA A O 1
ATOM 785 N N . ARG A 1 99 ? 15.154 3.311 -25.184 1.00 93.31 99 ARG A N 1
ATOM 786 C CA . ARG A 1 99 ? 14.337 2.090 -25.276 1.00 93.31 99 ARG A CA 1
ATOM 787 C C . ARG A 1 99 ? 13.448 2.098 -26.513 1.00 93.31 99 ARG A C 1
ATOM 789 O O . ARG A 1 99 ? 13.680 1.321 -27.437 1.00 93.31 99 ARG A O 1
ATOM 796 N N . ALA A 1 100 ? 12.463 2.990 -26.536 1.00 91.38 100 ALA A N 1
ATOM 797 C CA . ALA A 1 100 ? 11.412 3.017 -27.545 1.00 91.38 100 ALA A CA 1
ATOM 798 C C . ALA A 1 100 ? 11.879 3.623 -28.876 1.00 91.38 100 ALA A C 1
ATOM 800 O O . ALA A 1 100 ? 11.387 3.220 -29.925 1.00 91.38 100 ALA A O 1
ATOM 801 N N . GLY A 1 101 ? 12.831 4.560 -28.849 1.00 92.25 101 GLY A N 1
ATOM 802 C CA . GLY A 1 101 ? 13.329 5.227 -30.056 1.00 92.25 101 GLY A CA 1
ATOM 803 C C . GLY A 1 101 ? 14.451 4.485 -30.775 1.00 92.25 101 GLY A C 1
ATOM 804 O O . GLY A 1 101 ? 14.608 4.650 -31.979 1.00 92.25 101 GLY A O 1
ATOM 805 N N . VAL A 1 102 ? 15.232 3.650 -30.077 1.00 95.81 102 VAL A N 1
ATOM 806 C CA . VAL A 1 102 ? 16.422 3.018 -30.676 1.00 95.81 102 VAL A CA 1
ATOM 807 C C . VAL A 1 102 ? 16.424 1.502 -30.512 1.00 95.81 102 VAL A C 1
ATOM 809 O O . VAL A 1 102 ? 16.402 0.786 -31.513 1.00 95.81 102 VAL A O 1
ATOM 812 N N . ILE A 1 103 ? 16.416 0.979 -29.283 1.00 96.25 103 ILE A N 1
ATOM 813 C CA . ILE A 1 103 ? 16.571 -0.467 -29.049 1.00 96.25 103 ILE A CA 1
ATOM 814 C C . ILE A 1 103 ? 15.377 -1.259 -29.595 1.00 96.25 103 ILE A C 1
ATOM 816 O O . ILE A 1 103 ? 15.574 -2.213 -30.351 1.00 96.25 103 ILE A O 1
ATOM 820 N N . GLU A 1 104 ? 14.145 -0.888 -29.233 1.00 95.31 104 GLU A N 1
ATOM 821 C CA . GLU A 1 104 ? 12.949 -1.636 -29.639 1.00 95.31 104 GLU A CA 1
ATOM 822 C C . GLU A 1 104 ? 12.742 -1.643 -31.166 1.00 95.31 104 GLU A C 1
ATOM 824 O O . GLU A 1 104 ? 12.513 -2.729 -31.712 1.00 95.31 104 GLU A O 1
ATOM 829 N N . PRO A 1 105 ? 12.858 -0.510 -31.895 1.00 95.38 105 PRO A N 1
ATOM 830 C CA . PRO A 1 105 ? 12.746 -0.511 -33.352 1.00 95.38 105 PRO A CA 1
ATOM 831 C C . PRO A 1 105 ? 13.837 -1.351 -34.022 1.00 95.38 105 PRO A C 1
ATOM 833 O O . PRO A 1 105 ? 13.536 -2.134 -34.923 1.00 95.38 105 PRO A O 1
ATOM 836 N N . LEU A 1 106 ? 15.090 -1.264 -33.557 1.00 96.62 106 LEU A N 1
ATOM 837 C CA . LEU A 1 106 ? 16.194 -2.070 -34.092 1.00 96.62 106 LEU A CA 1
ATOM 838 C C . LEU A 1 106 ? 15.999 -3.570 -33.825 1.00 96.62 106 LEU A C 1
ATOM 840 O O . LEU A 1 106 ? 16.297 -4.392 -34.696 1.00 96.62 106 LEU A O 1
ATOM 844 N N . ALA A 1 107 ? 15.478 -3.944 -32.654 1.00 95.50 107 ALA A N 1
ATOM 845 C CA . ALA A 1 107 ? 15.133 -5.328 -32.337 1.00 95.50 107 ALA A CA 1
ATOM 846 C C . ALA A 1 107 ? 14.031 -5.854 -33.273 1.00 95.50 107 ALA A C 1
ATOM 848 O O . ALA A 1 107 ? 14.198 -6.904 -33.899 1.00 95.50 107 ALA A O 1
ATOM 849 N N . LYS A 1 108 ? 12.939 -5.092 -33.425 1.00 93.81 108 LYS A N 1
ATOM 850 C CA . LYS A 1 108 ? 11.797 -5.427 -34.296 1.00 93.81 108 LYS A CA 1
ATOM 851 C C . LYS A 1 108 ? 12.202 -5.541 -35.766 1.00 93.81 108 LYS A C 1
ATOM 853 O O . LYS A 1 108 ? 11.761 -6.462 -36.447 1.00 93.81 108 LYS A O 1
ATOM 858 N N . ALA A 1 109 ? 13.094 -4.669 -36.234 1.00 94.06 109 ALA A N 1
ATOM 859 C CA . ALA A 1 109 ? 13.633 -4.703 -37.594 1.00 94.06 109 ALA A CA 1
ATOM 860 C C . ALA A 1 109 ? 14.664 -5.826 -37.832 1.00 94.06 109 ALA A C 1
ATOM 862 O O . ALA A 1 109 ? 15.203 -5.956 -38.933 1.00 94.06 109 ALA A O 1
ATOM 863 N N . GLY A 1 110 ? 14.973 -6.640 -36.814 1.00 93.94 110 GLY A N 1
ATOM 864 C CA . GLY A 1 110 ? 15.942 -7.728 -36.922 1.00 93.94 110 GLY A CA 1
ATOM 865 C C . GLY A 1 110 ? 17.386 -7.245 -37.075 1.00 93.94 110 GLY A C 1
ATOM 866 O O . GLY A 1 110 ? 18.199 -7.947 -37.672 1.00 93.94 110 GLY A O 1
ATOM 867 N N . GLN A 1 111 ? 17.719 -6.055 -36.563 1.00 96.31 111 GLN A N 1
ATOM 868 C CA . GLN A 1 111 ? 19.092 -5.540 -36.563 1.00 96.31 111 GLN A CA 1
ATOM 869 C C . GLN A 1 111 ? 19.922 -6.082 -35.397 1.00 96.31 111 GLN A C 1
ATOM 871 O O . GLN A 1 111 ? 21.143 -6.185 -35.521 1.00 96.31 111 GLN A O 1
ATOM 876 N N . LEU A 1 112 ? 19.292 -6.433 -34.275 1.00 96.75 112 LEU A N 1
ATOM 877 C CA . LEU A 1 112 ? 19.991 -6.914 -33.082 1.00 96.75 112 LEU A CA 1
ATOM 878 C C . LEU A 1 112 ? 20.093 -8.441 -33.092 1.00 96.75 112 LEU A C 1
ATOM 880 O O . LEU A 1 112 ? 19.128 -9.133 -33.404 1.00 96.75 112 LEU A O 1
ATOM 884 N N . ARG A 1 113 ? 21.276 -8.970 -32.769 1.00 96.69 113 ARG A N 1
ATOM 885 C CA . ARG A 1 113 ? 21.520 -10.413 -32.604 1.00 96.69 113 ARG A CA 1
ATOM 886 C C . ARG A 1 113 ? 21.200 -10.869 -31.192 1.00 96.69 113 ARG A C 1
ATOM 888 O O . ARG A 1 113 ? 20.707 -11.981 -31.019 1.00 96.69 113 ARG A O 1
ATOM 895 N N . VAL A 1 114 ? 21.490 -10.017 -30.213 1.00 98.19 114 VAL A N 1
ATOM 896 C CA . VAL A 1 114 ? 21.312 -10.314 -28.795 1.00 98.19 114 VAL A CA 1
ATOM 897 C C . VAL A 1 114 ? 20.734 -9.096 -28.100 1.00 98.19 114 VAL A C 1
ATOM 899 O O . VAL A 1 114 ? 21.235 -7.986 -28.273 1.00 98.19 114 VAL A O 1
ATOM 902 N N . VAL A 1 115 ? 19.703 -9.309 -27.292 1.00 98.31 115 VAL A N 1
ATOM 903 C CA . VAL A 1 115 ? 19.229 -8.309 -26.339 1.00 98.31 115 VAL A CA 1
ATOM 904 C C . VAL A 1 115 ? 19.233 -8.929 -24.951 1.00 98.31 115 VAL A C 1
ATOM 906 O O . VAL A 1 115 ? 18.689 -10.013 -24.765 1.00 98.31 115 VAL A O 1
ATOM 909 N N . VAL A 1 116 ? 19.847 -8.259 -23.982 1.00 98.25 116 VAL A N 1
ATOM 910 C CA . VAL A 1 116 ? 19.864 -8.683 -22.581 1.00 98.25 116 VAL A CA 1
ATOM 911 C C . VAL A 1 116 ? 18.915 -7.794 -21.787 1.00 98.25 116 VAL A C 1
ATOM 913 O O . VAL A 1 116 ? 19.191 -6.620 -21.565 1.00 98.25 116 VAL A O 1
ATOM 916 N N . ALA A 1 117 ? 17.770 -8.319 -21.374 1.00 96.94 117 ALA A N 1
ATOM 917 C CA . ALA A 1 117 ? 16.768 -7.562 -20.639 1.00 96.94 117 ALA A CA 1
ATOM 918 C C . ALA A 1 117 ? 16.707 -7.962 -19.165 1.00 96.94 117 ALA A C 1
ATOM 920 O O . ALA A 1 117 ? 17.029 -9.087 -18.803 1.00 96.94 117 ALA A O 1
ATOM 921 N N . THR A 1 118 ? 16.250 -7.072 -18.289 1.00 94.44 118 THR A N 1
ATOM 922 C CA . THR A 1 118 ? 15.997 -7.451 -16.888 1.00 94.44 118 THR A CA 1
ATOM 923 C C . THR A 1 118 ? 14.712 -8.263 -16.744 1.00 94.44 118 THR A C 1
ATOM 925 O O . THR A 1 118 ? 13.698 -7.900 -17.344 1.00 94.44 118 THR A O 1
ATOM 928 N N . MET A 1 119 ? 14.711 -9.281 -15.878 1.00 93.00 119 MET A N 1
ATOM 929 C CA . MET A 1 119 ? 13.532 -10.110 -15.565 1.00 93.00 119 MET A CA 1
ATOM 930 C C . MET A 1 119 ? 12.309 -9.276 -15.160 1.00 93.00 119 MET A C 1
ATOM 932 O O . MET A 1 119 ? 11.211 -9.504 -15.661 1.00 93.00 119 MET A O 1
ATOM 936 N N . GLY A 1 120 ? 12.505 -8.228 -14.349 1.00 80.81 120 GLY A N 1
ATOM 937 C CA . GLY A 1 120 ? 11.426 -7.330 -13.917 1.00 80.81 120 GLY A CA 1
ATOM 938 C C . GLY A 1 120 ? 10.740 -6.538 -15.041 1.00 80.81 120 GLY A C 1
ATOM 939 O O . GLY A 1 120 ? 9.744 -5.867 -14.788 1.00 80.81 120 GLY A O 1
ATOM 940 N N . LEU A 1 121 ? 11.248 -6.597 -16.277 1.00 80.19 121 LEU A N 1
ATOM 941 C CA . LEU A 1 121 ? 10.650 -5.947 -17.444 1.00 80.19 121 LEU A CA 1
ATOM 942 C C . LEU A 1 121 ? 9.927 -6.930 -18.381 1.00 80.19 121 LEU A C 1
ATOM 944 O O . LEU A 1 121 ? 9.360 -6.499 -19.379 1.00 80.19 121 LEU A O 1
ATOM 948 N N . ALA A 1 122 ? 9.904 -8.233 -18.088 1.00 77.94 122 ALA A N 1
ATOM 949 C CA . ALA A 1 122 ? 9.358 -9.255 -18.988 1.00 77.94 122 ALA A CA 1
ATOM 950 C C . ALA A 1 122 ? 7.930 -8.959 -19.486 1.00 77.94 122 ALA A C 1
ATOM 952 O O . ALA A 1 122 ? 7.642 -9.092 -20.679 1.00 77.94 122 ALA A O 1
ATOM 953 N N . ALA A 1 123 ? 7.054 -8.486 -18.594 1.00 72.00 123 ALA A N 1
ATOM 954 C CA . ALA A 1 123 ? 5.684 -8.100 -18.933 1.00 72.00 123 ALA A CA 1
ATOM 955 C C . ALA A 1 123 ? 5.606 -6.830 -19.807 1.00 72.00 123 ALA A C 1
ATOM 957 O O . ALA A 1 123 ? 4.693 -6.711 -20.618 1.00 72.00 123 ALA A O 1
ATOM 958 N N . GLY A 1 124 ? 6.571 -5.912 -19.677 1.00 77.00 124 GLY A N 1
ATOM 959 C CA . GLY A 1 124 ? 6.589 -4.608 -20.351 1.00 77.00 124 GLY A CA 1
ATOM 960 C C . GLY A 1 124 ? 7.419 -4.536 -21.638 1.00 77.00 124 GLY A C 1
ATOM 961 O O . GLY A 1 124 ? 7.394 -3.510 -22.310 1.00 77.00 124 GLY A O 1
ATOM 962 N N . ILE A 1 125 ? 8.164 -5.586 -21.998 1.00 84.62 125 ILE A N 1
ATOM 963 C CA . ILE A 1 125 ? 8.901 -5.632 -23.268 1.00 84.62 125 ILE A CA 1
ATOM 964 C C . ILE A 1 125 ? 7.919 -5.750 -24.436 1.00 84.62 125 ILE A C 1
ATOM 966 O O . ILE A 1 125 ? 7.130 -6.692 -24.512 1.00 84.62 125 ILE A O 1
ATOM 970 N N . ASN A 1 126 ? 8.026 -4.818 -25.383 1.00 82.56 126 ASN A N 1
ATOM 971 C CA . ASN A 1 126 ? 7.141 -4.712 -26.542 1.00 82.56 126 ASN A CA 1
ATOM 972 C C . ASN A 1 126 ? 7.723 -5.352 -27.822 1.00 82.56 126 ASN A C 1
ATOM 974 O O . ASN A 1 126 ? 7.398 -4.956 -28.941 1.00 82.56 126 ASN A O 1
ATOM 978 N N . PHE A 1 127 ? 8.631 -6.317 -27.693 1.00 92.31 127 PHE A N 1
ATOM 979 C CA . PHE A 1 127 ? 9.160 -7.087 -28.820 1.00 92.31 127 PHE A CA 1
ATOM 980 C C . PHE A 1 127 ? 9.369 -8.556 -28.442 1.00 92.31 127 PHE A C 1
ATOM 982 O O . PHE A 1 127 ? 9.414 -8.930 -27.271 1.00 92.31 127 PHE A O 1
ATOM 989 N N . SER A 1 128 ? 9.491 -9.402 -29.458 1.00 94.38 128 SER A N 1
ATOM 990 C CA . SER A 1 128 ? 9.813 -10.824 -29.324 1.00 94.38 128 SER A CA 1
ATOM 991 C C . SER A 1 128 ? 11.015 -11.127 -30.205 1.00 94.38 128 SER A C 1
ATOM 993 O O . SER A 1 128 ? 11.197 -10.480 -31.238 1.00 94.38 128 SER A O 1
ATOM 995 N N . LEU A 1 129 ? 11.847 -12.077 -29.794 1.00 96.50 129 LEU A N 1
ATOM 996 C CA . LEU A 1 129 ? 12.993 -12.555 -30.570 1.00 96.50 129 LEU A CA 1
ATOM 997 C C . LEU A 1 129 ? 12.813 -14.049 -30.845 1.00 96.50 129 LEU A C 1
ATOM 999 O O . LEU A 1 129 ? 11.944 -14.685 -30.256 1.00 96.50 129 LEU A O 1
ATOM 1003 N N . ARG A 1 130 ? 13.598 -14.620 -31.765 1.00 97.12 130 ARG A N 1
ATOM 1004 C CA . ARG A 1 130 ? 13.437 -16.032 -32.153 1.00 97.12 130 ARG A CA 1
ATOM 1005 C C . ARG A 1 130 ? 13.638 -16.963 -30.959 1.00 97.12 130 ARG A C 1
ATOM 1007 O O . ARG A 1 130 ? 12.882 -17.919 -30.806 1.00 97.12 130 ARG A O 1
ATOM 1014 N N . SER A 1 131 ? 14.597 -16.634 -30.096 1.00 98.31 131 SER A N 1
ATOM 1015 C CA . SER A 1 131 ? 14.938 -17.460 -28.941 1.00 98.31 131 SER A CA 1
ATOM 1016 C C . SER A 1 131 ? 15.014 -16.668 -27.644 1.00 98.31 131 SER A C 1
ATOM 1018 O O . SER A 1 131 ? 15.363 -15.486 -27.653 1.00 98.31 131 SER A O 1
ATOM 1020 N N . VAL A 1 132 ? 14.732 -17.333 -26.524 1.00 98.06 132 VAL A N 1
ATOM 1021 C CA . VAL A 1 132 ? 14.813 -16.775 -25.166 1.00 98.06 132 VAL A CA 1
ATOM 1022 C C . VAL A 1 132 ? 15.707 -17.643 -24.281 1.00 98.06 132 VAL A C 1
ATOM 1024 O O . VAL A 1 132 ? 15.633 -18.866 -24.343 1.00 98.06 132 VAL A O 1
ATOM 1027 N N . ALA A 1 133 ? 16.513 -17.019 -23.422 1.00 98.12 133 ALA A N 1
ATOM 1028 C CA . ALA A 1 133 ? 17.265 -17.675 -22.352 1.00 98.12 133 ALA A CA 1
ATOM 1029 C C . ALA A 1 133 ? 17.070 -16.937 -21.019 1.00 98.12 133 ALA A C 1
ATOM 1031 O O . ALA A 1 133 ? 16.889 -15.718 -20.999 1.00 98.12 133 ALA A O 1
ATOM 1032 N N . LEU A 1 134 ? 17.161 -17.654 -19.897 1.00 97.50 134 LEU A N 1
ATOM 1033 C CA . LEU A 1 134 ? 17.144 -17.066 -18.552 1.00 97.50 134 LEU A CA 1
ATOM 1034 C C . LEU A 1 134 ? 18.527 -17.189 -17.919 1.00 97.50 134 LEU A C 1
ATOM 1036 O O . LEU A 1 134 ? 19.152 -18.250 -17.995 1.00 97.50 134 LEU A O 1
ATOM 1040 N N . ALA A 1 135 ? 19.006 -16.110 -17.302 1.00 96.31 135 ALA A N 1
ATOM 1041 C CA . ALA A 1 135 ? 20.332 -16.060 -16.694 1.00 96.31 135 ALA A CA 1
ATOM 1042 C C . ALA A 1 135 ? 20.359 -16.273 -15.175 1.00 96.31 135 ALA A C 1
ATOM 1044 O O . ALA A 1 135 ? 21.439 -16.415 -14.604 1.00 96.31 135 ALA A O 1
ATOM 1045 N N . GLY A 1 136 ? 19.190 -16.367 -14.540 1.00 94.88 136 GLY A N 1
ATOM 1046 C CA . GLY A 1 136 ? 19.034 -16.684 -13.122 1.00 94.88 136 GLY A CA 1
ATOM 1047 C C . GLY A 1 136 ? 17.671 -17.309 -12.821 1.00 94.88 136 GLY A C 1
ATOM 1048 O O . GLY A 1 136 ? 16.812 -17.392 -13.699 1.00 94.88 136 GLY A O 1
ATOM 1049 N N . VAL A 1 137 ? 17.495 -17.749 -11.575 1.00 95.50 137 VAL A N 1
ATOM 1050 C CA . VAL A 1 137 ? 16.258 -18.373 -11.058 1.00 95.50 137 VAL A CA 1
ATOM 1051 C C . VAL A 1 137 ? 15.484 -17.465 -10.094 1.00 95.50 137 VAL A C 1
ATOM 1053 O O . VAL A 1 137 ? 14.406 -17.822 -9.625 1.00 95.50 137 VAL A O 1
ATOM 1056 N N . SER A 1 138 ? 16.031 -16.288 -9.803 1.00 93.75 138 SER A N 1
ATOM 1057 C CA . SER A 1 138 ? 15.487 -15.287 -8.891 1.00 93.75 138 SER A CA 1
ATOM 1058 C C . SER A 1 138 ? 15.890 -13.885 -9.348 1.00 93.75 138 SER A C 1
ATOM 1060 O O . SER A 1 138 ? 16.775 -13.728 -10.194 1.00 93.75 138 SER A O 1
ATOM 1062 N N . TYR A 1 139 ? 15.225 -12.870 -8.805 1.00 90.62 139 TYR A N 1
ATOM 1063 C CA . TYR A 1 139 ? 15.576 -11.465 -8.985 1.00 90.62 139 TYR A CA 1
ATOM 1064 C C . TYR A 1 139 ? 15.349 -10.682 -7.691 1.00 90.62 139 TYR A C 1
ATOM 1066 O O . TYR A 1 139 ? 14.560 -11.076 -6.835 1.00 90.62 139 TYR A O 1
ATOM 1074 N N . LYS A 1 140 ? 16.016 -9.532 -7.552 1.00 84.25 140 LYS A N 1
ATOM 1075 C CA . LYS A 1 140 ? 15.846 -8.651 -6.391 1.00 84.25 140 LYS A CA 1
ATOM 1076 C C . LYS A 1 140 ? 14.738 -7.630 -6.648 1.00 84.25 140 LYS A C 1
ATOM 1078 O O . LYS A 1 140 ? 14.795 -6.890 -7.632 1.00 84.25 140 LYS A O 1
ATOM 1083 N N . ARG A 1 141 ? 13.768 -7.544 -5.739 1.00 79.19 141 ARG A N 1
ATOM 1084 C CA . ARG A 1 141 ? 12.689 -6.550 -5.735 1.00 79.19 141 ARG A CA 1
ATOM 1085 C C . ARG A 1 141 ? 12.490 -6.012 -4.322 1.00 79.19 141 ARG A C 1
ATOM 1087 O O . ARG A 1 141 ? 12.397 -6.786 -3.379 1.00 79.19 141 ARG A O 1
ATOM 1094 N N . ASP A 1 142 ? 12.459 -4.686 -4.190 1.00 71.31 142 ASP A N 1
ATOM 1095 C CA . ASP A 1 142 ? 12.236 -3.982 -2.917 1.00 71.31 142 ASP A CA 1
ATOM 1096 C C . ASP A 1 142 ? 13.171 -4.456 -1.788 1.00 71.31 142 ASP A C 1
ATOM 1098 O O . ASP A 1 142 ? 12.763 -4.698 -0.659 1.00 71.31 142 ASP A O 1
ATOM 1102 N N . GLY A 1 143 ? 14.454 -4.652 -2.115 1.00 73.75 143 GLY A N 1
ATOM 1103 C CA . GLY A 1 143 ? 15.459 -5.122 -1.156 1.00 73.75 143 GLY A CA 1
ATOM 1104 C C . GLY A 1 143 ? 15.501 -6.642 -0.953 1.00 73.75 143 GLY A C 1
ATOM 1105 O O . GLY A 1 143 ? 16.491 -7.136 -0.419 1.00 73.75 143 GLY A O 1
ATOM 1106 N N . ILE A 1 144 ? 14.506 -7.384 -1.443 1.00 81.69 144 ILE A N 1
ATOM 1107 C CA . ILE A 1 144 ? 14.311 -8.811 -1.163 1.00 81.69 144 ILE A CA 1
ATOM 1108 C C . ILE A 1 144 ? 14.557 -9.639 -2.428 1.00 81.69 144 ILE A C 1
ATOM 1110 O O . ILE A 1 144 ? 14.108 -9.289 -3.519 1.00 81.69 144 ILE A O 1
ATOM 1114 N N . GLU A 1 145 ? 15.280 -10.748 -2.293 1.00 90.12 145 GLU A N 1
ATOM 1115 C CA . GLU A 1 145 ? 15.460 -11.718 -3.376 1.00 90.12 145 GLU A CA 1
ATOM 1116 C C . GLU A 1 145 ? 14.189 -12.575 -3.506 1.00 90.12 145 GLU A C 1
ATOM 1118 O O . GLU A 1 145 ? 13.743 -13.190 -2.537 1.00 90.12 145 GLU A O 1
ATOM 1123 N N . GLN A 1 146 ? 13.586 -12.595 -4.694 1.00 90.75 146 GLN A N 1
ATOM 1124 C CA . GLN A 1 146 ? 12.348 -13.313 -4.991 1.00 90.75 146 GLN A CA 1
ATOM 1125 C C . GLN A 1 146 ? 12.617 -14.390 -6.049 1.00 90.75 146 GLN A C 1
ATOM 1127 O O . GLN A 1 146 ? 13.174 -14.071 -7.105 1.00 90.75 146 GLN A O 1
ATOM 1132 N N . PRO A 1 147 ? 12.240 -15.660 -5.810 1.00 94.31 147 PRO A N 1
ATOM 1133 C CA . PRO A 1 147 ? 12.326 -16.690 -6.837 1.00 94.31 147 PRO A CA 1
ATOM 1134 C C . PRO A 1 147 ? 11.360 -16.376 -7.983 1.00 94.31 147 PRO A C 1
ATOM 1136 O O . PRO A 1 147 ? 10.287 -15.810 -7.766 1.00 94.31 147 PRO A O 1
ATOM 1139 N N . LEU A 1 148 ? 11.731 -16.775 -9.199 1.00 94.44 148 LEU A N 1
ATOM 1140 C CA . LEU A 1 148 ? 10.856 -16.652 -10.358 1.00 94.44 148 LEU A CA 1
ATOM 1141 C C . LEU A 1 148 ? 9.602 -17.502 -10.171 1.00 94.44 148 LEU A C 1
ATOM 1143 O O . LEU A 1 148 ? 9.684 -18.713 -9.948 1.00 94.44 148 LEU A O 1
ATOM 1147 N N . ARG A 1 149 ? 8.434 -16.874 -10.304 1.00 93.75 149 ARG A N 1
ATOM 1148 C CA . ARG A 1 149 ? 7.163 -17.596 -10.282 1.00 93.75 149 ARG A CA 1
ATOM 1149 C C . ARG A 1 149 ? 6.887 -18.263 -11.636 1.00 93.75 149 ARG A C 1
ATOM 1151 O O . ARG A 1 149 ? 7.310 -17.736 -12.669 1.00 93.75 149 ARG A O 1
ATOM 1158 N N . PRO A 1 150 ? 6.118 -19.367 -11.674 1.00 95.12 150 PRO A N 1
ATOM 1159 C CA . PRO A 1 150 ? 5.764 -20.034 -12.928 1.00 95.12 150 PRO A CA 1
ATOM 1160 C C . PRO A 1 150 ? 5.123 -19.108 -13.976 1.00 95.12 150 PRO A C 1
ATOM 1162 O O . PRO A 1 150 ? 5.422 -19.230 -15.166 1.00 95.12 150 PRO A O 1
ATOM 1165 N N . ASP A 1 151 ? 4.302 -18.143 -13.541 1.00 93.25 151 ASP A N 1
ATOM 1166 C CA . ASP A 1 151 ? 3.669 -17.153 -14.418 1.00 93.25 151 ASP A CA 1
ATOM 1167 C C . ASP A 1 151 ? 4.680 -16.175 -15.026 1.00 93.25 151 ASP A C 1
ATOM 1169 O O . ASP A 1 151 ? 4.561 -15.807 -16.193 1.00 93.25 151 ASP A O 1
ATOM 1173 N N . GLU A 1 152 ? 5.710 -15.788 -14.273 1.00 94.12 152 GLU A N 1
ATOM 1174 C CA . GLU A 1 152 ? 6.775 -14.904 -14.753 1.00 94.12 152 GLU A CA 1
ATOM 1175 C C . GLU A 1 152 ? 7.654 -15.620 -15.783 1.00 94.12 152 GLU A C 1
ATOM 1177 O O . GLU A 1 152 ? 7.996 -15.040 -16.816 1.00 94.12 152 GLU A O 1
ATOM 1182 N N . ILE A 1 153 ? 7.963 -16.901 -15.545 1.00 95.88 153 ILE A N 1
ATOM 1183 C CA . ILE A 1 153 ? 8.677 -17.752 -16.508 1.00 95.88 153 ILE A CA 1
ATOM 1184 C C . ILE A 1 153 ? 7.863 -17.864 -17.800 1.00 95.88 153 ILE A C 1
ATOM 1186 O O . ILE A 1 153 ? 8.416 -17.680 -18.885 1.00 95.88 153 ILE A O 1
ATOM 1190 N N . LEU A 1 154 ? 6.547 -18.078 -17.698 1.00 94.56 154 LEU A N 1
ATOM 1191 C CA . LEU A 1 154 ? 5.654 -18.117 -18.855 1.00 94.56 154 LEU A CA 1
ATOM 1192 C C . LEU A 1 154 ? 5.656 -16.801 -19.643 1.00 94.56 154 LEU A C 1
ATOM 1194 O O . LEU A 1 154 ? 5.733 -16.833 -20.871 1.00 94.56 154 LEU A O 1
ATOM 1198 N N . GLN A 1 155 ? 5.628 -15.648 -18.969 1.00 93.50 155 GLN A N 1
ATOM 1199 C CA . GLN A 1 155 ? 5.721 -14.342 -19.635 1.00 93.50 155 GLN A CA 1
ATOM 1200 C C . GLN A 1 155 ? 7.056 -14.158 -20.369 1.00 93.50 155 GLN A C 1
ATOM 1202 O O . GLN A 1 155 ? 7.077 -13.638 -21.485 1.00 93.50 155 GLN A O 1
ATOM 1207 N N . MET A 1 156 ? 8.168 -14.596 -19.771 1.00 96.38 156 MET A N 1
ATOM 1208 C CA . MET A 1 156 ? 9.495 -14.511 -20.386 1.00 96.38 156 MET A CA 1
ATOM 1209 C C . MET A 1 156 ? 9.633 -15.448 -21.589 1.00 96.38 156 MET A C 1
ATOM 1211 O O . MET A 1 156 ? 10.021 -15.004 -22.669 1.00 96.38 156 MET A O 1
ATOM 1215 N N . PHE A 1 157 ? 9.272 -16.723 -21.440 1.00 96.44 157 PHE A N 1
ATOM 1216 C CA . PHE A 1 157 ? 9.301 -17.704 -22.530 1.00 96.44 157 PHE A CA 1
ATOM 1217 C C . PHE A 1 157 ? 8.316 -17.370 -23.648 1.00 96.44 157 PHE A C 1
ATOM 1219 O O . PHE A 1 157 ? 8.619 -17.596 -24.816 1.00 96.44 157 PHE A O 1
ATOM 1226 N N . GLY A 1 158 ? 7.199 -16.717 -23.327 1.00 94.25 158 GLY A N 1
ATOM 1227 C CA . GLY A 1 158 ? 6.266 -16.175 -24.312 1.00 94.25 158 GLY A CA 1
ATOM 1228 C C . GLY A 1 158 ? 6.857 -15.098 -25.234 1.00 94.25 158 GLY A C 1
ATOM 1229 O O . GLY A 1 158 ? 6.200 -14.712 -26.199 1.00 94.25 158 GLY A O 1
ATOM 1230 N N . ARG A 1 159 ? 8.082 -14.607 -24.975 1.00 95.81 159 ARG A N 1
ATOM 1231 C CA . ARG A 1 159 ? 8.826 -13.707 -25.878 1.00 95.81 159 ARG A CA 1
ATOM 1232 C C . ARG A 1 159 ? 9.656 -14.441 -26.937 1.00 95.81 159 ARG A C 1
ATOM 1234 O O . ARG A 1 159 ? 10.292 -13.763 -27.746 1.00 95.81 159 ARG A O 1
ATOM 1241 N N . ALA A 1 160 ? 9.662 -15.776 -26.931 1.00 96.88 160 ALA A N 1
ATOM 1242 C CA . ALA A 1 160 ? 10.299 -16.594 -27.956 1.00 96.88 160 ALA A CA 1
ATOM 1243 C C . ALA A 1 160 ? 9.368 -16.796 -29.162 1.00 96.88 160 ALA A C 1
ATOM 1245 O O . ALA A 1 160 ? 8.196 -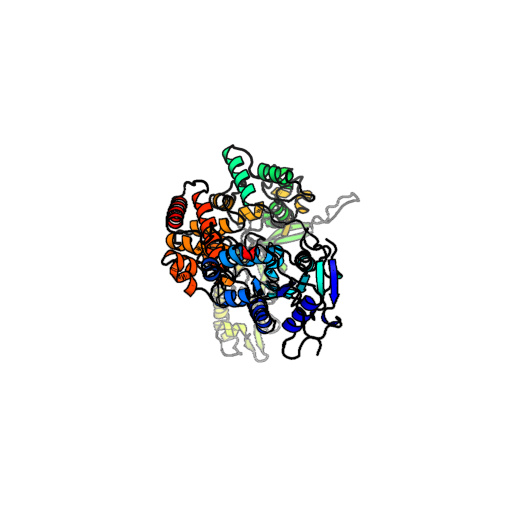17.144 -29.019 1.00 96.88 160 ALA A O 1
ATOM 1246 N N . GLY A 1 161 ? 9.923 -16.610 -30.357 1.00 95.56 161 GLY A N 1
ATOM 1247 C CA . GLY A 1 161 ? 9.218 -16.685 -31.632 1.00 95.56 161 GLY A CA 1
ATOM 1248 C C . GLY A 1 161 ? 8.547 -15.364 -32.014 1.00 95.56 161 GLY A C 1
ATOM 1249 O O . GLY A 1 161 ? 7.746 -14.792 -31.271 1.00 95.56 161 GLY A O 1
ATOM 1250 N N . ARG A 1 162 ? 8.851 -14.867 -33.214 1.00 93.31 162 ARG A N 1
ATOM 1251 C CA . ARG A 1 162 ? 8.207 -13.682 -33.791 1.00 93.31 162 ARG A CA 1
ATOM 1252 C C . ARG A 1 162 ? 7.086 -14.110 -34.725 1.00 93.31 162 ARG A C 1
ATOM 1254 O O . ARG A 1 162 ? 7.324 -14.760 -35.742 1.00 93.31 162 ARG A O 1
ATOM 1261 N N . ARG A 1 163 ? 5.861 -13.690 -34.405 1.00 89.38 163 ARG A N 1
ATOM 1262 C CA . ARG A 1 163 ? 4.673 -13.980 -35.221 1.00 89.38 163 ARG A CA 1
ATOM 1263 C C . ARG A 1 163 ? 4.881 -13.508 -36.662 1.00 89.38 163 ARG A C 1
ATOM 1265 O O . ARG A 1 163 ? 5.197 -12.343 -36.884 1.00 89.38 163 ARG A O 1
ATOM 1272 N N . GLY A 1 164 ? 4.699 -14.421 -37.614 1.00 89.00 164 GLY A N 1
ATOM 1273 C CA . GLY A 1 164 ? 4.851 -14.154 -39.047 1.00 89.00 164 GLY A CA 1
ATOM 1274 C C . GLY A 1 164 ? 6.298 -14.072 -39.551 1.00 89.00 164 GLY A C 1
ATOM 1275 O O . GLY A 1 164 ? 6.491 -13.796 -40.730 1.00 89.00 164 GLY A O 1
ATOM 1276 N N . LEU A 1 165 ? 7.309 -14.291 -38.697 1.00 90.00 165 LEU A N 1
ATOM 1277 C CA . LEU A 1 165 ? 8.731 -14.250 -39.078 1.00 90.00 165 LEU A CA 1
ATOM 1278 C C . LEU A 1 165 ? 9.512 -15.520 -38.729 1.00 90.00 165 LEU A C 1
ATOM 1280 O O . LEU A 1 165 ? 10.540 -15.774 -39.357 1.00 90.00 165 LEU A O 1
ATOM 1284 N N . ASP A 1 166 ? 9.079 -16.241 -37.699 1.00 93.62 166 ASP A N 1
ATOM 1285 C CA . ASP A 1 166 ? 9.629 -17.525 -37.276 1.00 93.62 166 ASP A CA 1
ATOM 1286 C C . ASP A 1 166 ? 8.498 -18.563 -37.306 1.00 93.62 166 ASP A C 1
ATOM 1288 O O . ASP A 1 166 ? 7.356 -18.202 -37.026 1.00 93.62 166 ASP A O 1
ATOM 1292 N N . ASP A 1 167 ? 8.805 -19.828 -37.605 1.00 93.88 167 ASP A N 1
ATOM 1293 C CA . ASP A 1 167 ? 7.840 -20.945 -37.542 1.00 93.88 167 ASP A CA 1
ATOM 1294 C C . ASP A 1 167 ? 7.743 -21.548 -36.129 1.00 93.88 167 ASP A C 1
ATOM 1296 O O . ASP A 1 167 ? 6.672 -21.964 -35.682 1.00 93.88 167 ASP A O 1
ATOM 1300 N N . THR A 1 168 ? 8.856 -21.492 -35.390 1.00 95.88 168 THR A N 1
ATOM 1301 C CA . THR A 1 168 ? 9.009 -21.998 -34.019 1.00 95.88 168 THR A CA 1
ATOM 1302 C C . THR A 1 168 ? 9.827 -21.010 -33.189 1.00 95.88 168 THR A C 1
ATOM 1304 O O . THR A 1 168 ? 10.820 -20.454 -33.671 1.00 95.88 168 THR A O 1
ATOM 1307 N N . GLY A 1 169 ? 9.413 -20.783 -31.940 1.00 97.56 169 GLY A N 1
ATOM 1308 C CA . GLY A 1 169 ? 10.213 -20.073 -30.940 1.00 97.56 169 GLY A CA 1
ATOM 1309 C C . GLY A 1 169 ? 11.036 -21.048 -30.101 1.00 97.56 169 GLY A C 1
ATOM 1310 O O . GLY A 1 169 ? 10.550 -22.126 -29.771 1.00 97.56 169 GLY A O 1
ATOM 1311 N N . TYR A 1 170 ? 12.261 -20.678 -29.723 1.00 98.31 170 TYR A N 1
ATOM 1312 C CA . TYR A 1 170 ? 13.146 -21.583 -28.980 1.00 98.31 170 TYR A CA 1
ATOM 1313 C C . TYR A 1 170 ? 13.437 -21.094 -27.562 1.00 98.31 170 TYR A C 1
ATOM 1315 O O . TYR A 1 170 ? 13.805 -19.939 -27.337 1.00 98.31 170 TYR A O 1
ATOM 1323 N N . ILE A 1 171 ? 13.327 -22.002 -26.600 1.00 98.25 171 ILE A N 1
ATOM 1324 C CA . ILE A 1 171 ? 13.778 -21.814 -25.226 1.00 98.25 171 ILE A CA 1
ATOM 1325 C C . ILE A 1 171 ? 15.165 -22.430 -25.102 1.00 98.25 171 ILE A C 1
ATOM 1327 O O . ILE A 1 171 ? 15.337 -23.645 -25.188 1.00 98.25 171 ILE A O 1
ATOM 1331 N N . LEU A 1 172 ? 16.167 -21.578 -24.918 1.00 98.25 172 LEU A N 1
ATOM 1332 C CA . LEU A 1 172 ? 17.553 -21.995 -24.773 1.00 98.25 172 LEU A CA 1
ATOM 1333 C C . LEU A 1 172 ? 17.813 -22.326 -23.306 1.00 98.25 172 LEU A C 1
ATOM 1335 O O . LEU A 1 172 ? 17.876 -21.432 -22.454 1.00 98.25 172 LEU A O 1
ATOM 1339 N N . VAL A 1 173 ? 17.964 -23.616 -23.017 1.00 96.88 173 VAL A N 1
ATOM 1340 C CA . VAL A 1 173 ? 18.223 -24.105 -21.664 1.00 96.88 173 VAL A CA 1
ATOM 1341 C C . VAL A 1 173 ? 19.663 -23.757 -21.303 1.00 96.88 173 VAL A C 1
ATOM 1343 O O . VAL A 1 173 ? 20.608 -24.253 -21.914 1.00 96.88 173 VAL A O 1
ATOM 1346 N N . SER A 1 174 ? 19.815 -22.851 -20.339 1.00 93.50 174 SER A N 1
ATOM 1347 C CA . SER A 1 174 ? 21.101 -22.444 -19.774 1.00 93.50 174 SER A CA 1
ATOM 1348 C C . SER A 1 174 ? 21.415 -23.246 -18.509 1.00 93.50 174 SER A C 1
ATOM 1350 O O . SER A 1 174 ? 20.590 -24.018 -18.014 1.00 93.50 174 SER A O 1
ATOM 1352 N N . ARG A 1 175 ? 22.565 -22.966 -17.891 1.00 92.12 175 ARG A N 1
ATOM 1353 C CA . ARG A 1 175 ? 22.975 -23.503 -16.580 1.00 92.12 175 ARG A CA 1
ATOM 1354 C C . ARG A 1 175 ? 21.978 -23.279 -15.433 1.00 92.12 175 ARG A C 1
ATOM 1356 O O . ARG A 1 175 ? 22.158 -23.848 -14.365 1.00 92.12 175 ARG A O 1
ATOM 1363 N N . THR A 1 176 ? 20.958 -22.436 -15.619 1.00 92.44 176 THR A N 1
ATOM 1364 C CA . THR A 1 176 ? 19.864 -22.274 -14.644 1.00 92.44 176 THR A CA 1
ATOM 1365 C C . THR A 1 176 ? 18.993 -23.525 -14.523 1.00 92.44 176 THR A C 1
ATOM 1367 O O . THR A 1 176 ? 18.299 -23.679 -13.524 1.00 92.44 176 THR A O 1
ATOM 1370 N N . GLY A 1 177 ? 18.985 -24.392 -15.543 1.00 92.69 177 GLY A N 1
ATOM 1371 C CA . GLY A 1 177 ? 18.118 -25.568 -15.599 1.00 92.69 177 GLY A CA 1
ATOM 1372 C C . GLY A 1 177 ? 16.634 -25.244 -15.804 1.00 92.69 177 GLY A C 1
ATOM 1373 O O . GLY A 1 177 ? 15.805 -26.151 -15.749 1.00 92.69 177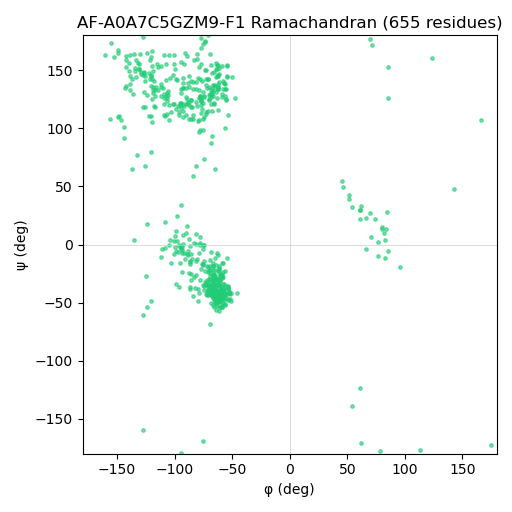 GLY A O 1
ATOM 1374 N N . LEU A 1 178 ? 16.271 -23.976 -16.046 1.00 95.06 178 LEU A N 1
ATOM 1375 C CA . LEU A 1 178 ? 14.882 -23.595 -16.289 1.00 95.06 178 LEU A CA 1
ATOM 1376 C C . LEU A 1 178 ? 14.411 -24.112 -17.654 1.00 95.06 178 LEU A C 1
ATOM 1378 O O . LEU A 1 178 ? 15.013 -23.823 -18.687 1.00 95.06 178 LEU A O 1
ATOM 1382 N N . ARG A 1 179 ? 13.313 -24.869 -17.630 1.00 95.50 179 ARG A N 1
ATOM 1383 C CA . ARG A 1 179 ? 12.694 -25.553 -18.768 1.00 95.50 179 ARG A CA 1
ATOM 1384 C C . ARG A 1 179 ? 11.238 -25.133 -18.930 1.00 95.50 179 ARG A C 1
ATOM 1386 O O . ARG A 1 179 ? 10.646 -24.568 -18.011 1.00 95.50 179 ARG A O 1
ATOM 1393 N N . LEU A 1 180 ? 10.651 -25.435 -20.083 1.00 94.75 180 LEU A N 1
ATOM 1394 C CA . LEU A 1 180 ? 9.295 -25.054 -20.469 1.00 94.75 180 LEU A CA 1
ATOM 1395 C C . LEU A 1 180 ? 8.241 -25.556 -19.474 1.00 94.75 180 LEU A C 1
ATOM 1397 O O . LEU A 1 180 ? 7.287 -24.842 -19.202 1.00 94.75 180 LEU A O 1
ATOM 1401 N N . HIS A 1 181 ? 8.432 -26.727 -18.859 1.00 94.94 181 HIS A N 1
ATOM 1402 C CA . HIS A 1 181 ? 7.485 -27.260 -17.869 1.00 94.94 181 HIS A CA 1
ATOM 1403 C C . HIS A 1 181 ? 7.396 -26.438 -16.565 1.00 94.94 181 HIS A C 1
ATOM 1405 O O . HIS A 1 181 ? 6.409 -26.560 -15.837 1.00 94.94 181 HIS A O 1
ATOM 1411 N N . HIS A 1 182 ? 8.389 -25.586 -16.271 1.00 95.88 182 HIS A N 1
ATOM 1412 C CA . HIS A 1 182 ? 8.318 -24.628 -15.162 1.00 95.88 182 HIS A CA 1
ATOM 1413 C C . HIS A 1 182 ? 7.429 -23.415 -15.485 1.00 95.88 182 HIS A C 1
ATOM 1415 O O . HIS A 1 182 ? 7.049 -22.679 -14.578 1.00 95.88 182 HIS A O 1
ATOM 1421 N N . ALA A 1 183 ? 7.114 -23.178 -16.762 1.00 95.19 183 ALA A N 1
ATOM 1422 C CA . ALA A 1 183 ? 6.250 -22.091 -17.194 1.00 95.19 183 ALA A CA 1
ATOM 1423 C C . ALA A 1 183 ? 4.783 -22.516 -17.091 1.00 95.19 183 ALA A C 1
ATOM 1425 O O . ALA A 1 183 ? 4.302 -23.322 -17.887 1.00 95.19 183 ALA A O 1
ATOM 1426 N N . GLN A 1 184 ? 4.060 -21.960 -16.121 1.00 93.88 184 GLN A N 1
ATOM 1427 C CA . GLN A 1 184 ? 2.654 -22.293 -15.893 1.00 93.88 184 GLN A CA 1
ATOM 1428 C C . GLN A 1 184 ? 1.822 -21.025 -15.695 1.00 93.88 184 GLN A C 1
ATOM 1430 O O . GLN A 1 184 ? 2.313 -20.061 -15.106 1.00 93.88 184 GLN A O 1
ATOM 1435 N N . PRO A 1 185 ? 0.565 -20.992 -16.173 1.00 92.00 185 PRO A N 1
ATOM 1436 C CA . PRO A 1 185 ? -0.328 -19.878 -15.895 1.00 92.00 185 PRO A CA 1
ATOM 1437 C C . PRO A 1 185 ? -0.518 -19.689 -14.388 1.00 92.00 185 PRO A C 1
ATOM 1439 O O . PRO A 1 185 ? -0.772 -20.646 -13.659 1.00 92.00 185 PRO A O 1
ATOM 1442 N N . GLY A 1 186 ? -0.427 -18.445 -13.925 1.00 85.69 186 GLY A N 1
ATOM 1443 C CA . GLY A 1 186 ? -0.725 -18.112 -12.536 1.00 85.69 186 GLY A CA 1
ATOM 1444 C C . GLY A 1 186 ? -2.222 -18.221 -12.247 1.00 85.69 186 GLY A C 1
ATOM 1445 O O . GLY A 1 186 ? -3.058 -17.835 -13.067 1.00 85.69 186 GLY A O 1
ATOM 1446 N N . HIS A 1 187 ? -2.573 -18.697 -11.053 1.00 82.31 187 HIS A N 1
ATOM 1447 C CA . HIS A 1 187 ? -3.949 -18.630 -10.571 1.00 82.31 187 HIS A CA 1
ATOM 1448 C C . HIS A 1 187 ? -4.273 -17.202 -10.133 1.00 82.31 187 HIS A C 1
ATOM 1450 O O . HIS A 1 187 ? -3.797 -16.723 -9.105 1.00 82.31 187 HIS A O 1
ATOM 1456 N N . LEU A 1 188 ? -5.099 -16.516 -10.919 1.00 78.06 188 LEU A N 1
ATOM 1457 C CA . LEU A 1 188 ? -5.573 -15.185 -10.569 1.00 78.06 188 LEU A CA 1
ATOM 1458 C C . LEU A 1 188 ? -6.635 -15.288 -9.473 1.00 78.06 188 LEU A C 1
ATOM 1460 O O . LEU A 1 188 ? -7.686 -15.904 -9.655 1.00 78.06 188 LEU A O 1
ATOM 1464 N N . THR A 1 189 ? -6.386 -14.639 -8.341 1.00 71.94 189 THR A N 1
ATOM 1465 C CA . THR A 1 189 ? -7.415 -14.373 -7.334 1.00 71.94 189 THR A CA 1
ATOM 1466 C C . THR A 1 189 ? -7.926 -12.954 -7.496 1.00 71.94 189 THR A C 1
ATOM 1468 O O . THR A 1 189 ? -7.158 -12.032 -7.770 1.00 71.94 189 THR A O 1
ATOM 1471 N N . ARG A 1 190 ? -9.228 -12.755 -7.287 1.00 71.12 190 ARG A N 1
ATOM 1472 C CA . ARG A 1 190 ? -9.811 -11.414 -7.286 1.00 71.12 190 ARG A CA 1
ATOM 1473 C C . ARG A 1 190 ? -9.100 -10.532 -6.253 1.00 71.12 190 ARG A C 1
ATOM 1475 O O . ARG A 1 190 ? -8.964 -10.935 -5.099 1.00 71.12 190 ARG A O 1
ATOM 1482 N N . SER A 1 191 ? -8.739 -9.313 -6.651 1.00 70.25 191 SER A N 1
ATOM 1483 C CA . SER A 1 191 ? -8.347 -8.269 -5.706 1.00 70.25 191 SER A CA 1
ATOM 1484 C C . SER A 1 191 ? -9.469 -8.033 -4.689 1.00 70.25 191 SER A C 1
ATOM 1486 O O . SER A 1 191 ? -10.629 -7.839 -5.064 1.00 70.25 191 SER A O 1
ATOM 1488 N N . GLY A 1 192 ? -9.122 -8.072 -3.402 1.00 68.69 192 GLY A N 1
ATOM 1489 C CA . GLY A 1 192 ? -10.017 -7.693 -2.305 1.00 68.69 192 GLY A CA 1
ATOM 1490 C C . GLY A 1 192 ? -10.141 -6.178 -2.123 1.00 68.69 192 GLY A C 1
ATOM 1491 O O . GLY A 1 192 ? -10.819 -5.736 -1.199 1.00 68.69 192 GLY A O 1
ATOM 1492 N N . LEU A 1 193 ? -9.475 -5.383 -2.969 1.00 79.81 193 LEU A N 1
ATOM 1493 C CA . LEU A 1 193 ? -9.515 -3.930 -2.892 1.00 79.81 193 LEU A CA 1
ATOM 1494 C C . LEU A 1 193 ? -10.896 -3.413 -3.296 1.00 79.81 193 LEU A C 1
ATOM 1496 O O . LEU A 1 193 ? -11.431 -3.748 -4.354 1.00 79.81 193 LEU A O 1
ATOM 1500 N N . VAL A 1 194 ? -11.452 -2.576 -2.429 1.00 86.94 194 VAL A N 1
ATOM 1501 C CA . VAL A 1 194 ? -12.629 -1.762 -2.722 1.00 86.94 194 VAL A CA 1
ATOM 1502 C C . VAL A 1 194 ? -12.139 -0.464 -3.347 1.00 86.94 194 VAL A C 1
ATOM 1504 O O . VAL A 1 194 ? -11.183 0.111 -2.833 1.00 86.94 194 VAL A O 1
ATOM 1507 N N . ASP A 1 195 ? -12.778 0.005 -4.416 1.00 89.25 195 ASP A N 1
ATOM 1508 C CA . ASP A 1 195 ? -12.507 1.327 -4.987 1.00 89.25 195 ASP A CA 1
ATOM 1509 C C . ASP A 1 195 ? -13.137 2.402 -4.092 1.00 89.25 195 ASP A C 1
ATOM 1511 O O . ASP A 1 195 ? -14.351 2.616 -4.105 1.00 89.25 195 ASP A O 1
ATOM 1515 N N . TRP A 1 196 ? -12.320 3.011 -3.230 1.00 93.94 196 TRP A N 1
ATOM 1516 C CA . TRP A 1 196 ? -12.793 4.006 -2.275 1.00 93.94 196 TRP A CA 1
ATOM 1517 C C . TRP A 1 196 ? -13.170 5.296 -2.973 1.00 93.94 196 TRP A C 1
ATOM 1519 O O . TRP A 1 196 ? -14.169 5.901 -2.599 1.00 93.94 196 TRP A O 1
ATOM 1529 N N . ALA A 1 197 ? -12.406 5.688 -3.991 1.00 93.75 197 ALA A N 1
ATOM 1530 C CA . ALA A 1 197 ? -12.598 6.961 -4.652 1.00 93.75 197 ALA A CA 1
ATOM 1531 C C . ALA A 1 197 ? -13.977 7.022 -5.314 1.00 93.75 197 ALA A C 1
ATOM 1533 O O . ALA A 1 197 ? -14.790 7.886 -4.983 1.00 93.75 197 ALA A O 1
ATOM 1534 N N . ALA A 1 198 ? -14.291 6.017 -6.137 1.00 93.38 198 ALA A N 1
ATOM 1535 C CA . ALA A 1 198 ? -15.571 5.940 -6.831 1.00 93.38 198 ALA A CA 1
ATOM 1536 C C . ALA A 1 198 ? -16.765 5.878 -5.864 1.00 93.38 198 ALA A C 1
ATOM 1538 O O . ALA A 1 198 ? -17.769 6.564 -6.063 1.00 93.38 198 ALA A O 1
ATOM 1539 N N . LEU A 1 199 ? -16.671 5.070 -4.804 1.00 95.06 199 LEU A N 1
ATOM 1540 C CA . LEU A 1 199 ? -17.761 4.930 -3.838 1.00 95.06 199 LEU A CA 1
ATOM 1541 C C . LEU A 1 199 ? -17.967 6.199 -3.007 1.00 95.06 199 LEU A C 1
ATOM 1543 O O . LEU A 1 199 ? -19.114 6.594 -2.815 1.00 95.06 199 LEU A O 1
ATOM 1547 N N . LEU A 1 200 ? -16.894 6.865 -2.567 1.00 96.69 200 LEU A N 1
ATOM 1548 C CA . LEU A 1 200 ? -16.992 8.148 -1.869 1.00 96.69 200 LEU A CA 1
ATOM 1549 C C . LEU A 1 200 ? -17.613 9.219 -2.777 1.00 96.69 200 LEU A C 1
ATOM 1551 O O . LEU A 1 200 ? -18.484 9.956 -2.322 1.00 96.69 200 LEU A O 1
ATOM 1555 N N . SER A 1 201 ? -17.268 9.267 -4.070 1.00 95.81 201 SER A N 1
ATOM 1556 C CA . SER A 1 201 ? -17.922 10.181 -5.018 1.00 95.81 201 SER A CA 1
ATOM 1557 C C . SER A 1 201 ? -19.416 9.877 -5.188 1.00 95.81 201 SER A C 1
ATOM 1559 O O . SER A 1 201 ? -20.236 10.794 -5.164 1.00 95.81 201 SER A O 1
ATOM 1561 N N . ILE A 1 202 ? -19.798 8.599 -5.314 1.00 96.31 202 ILE A N 1
ATOM 1562 C CA . ILE A 1 202 ? -21.210 8.181 -5.400 1.00 96.31 202 ILE A CA 1
ATOM 1563 C C . ILE A 1 202 ? -21.970 8.581 -4.131 1.00 96.31 202 ILE A C 1
ATOM 1565 O O . ILE A 1 202 ? -23.076 9.110 -4.214 1.00 96.31 202 ILE A O 1
ATOM 1569 N N . MET A 1 203 ? -21.368 8.360 -2.963 1.00 97.25 203 MET A N 1
ATOM 1570 C CA . MET A 1 203 ? -21.934 8.718 -1.663 1.00 97.25 203 MET A CA 1
ATOM 1571 C C . MET A 1 203 ? -22.123 10.224 -1.515 1.00 97.25 203 MET A C 1
ATOM 1573 O O . MET A 1 203 ? -23.166 10.664 -1.036 1.00 97.25 203 MET A O 1
ATOM 1577 N N . HIS A 1 204 ? -21.153 11.018 -1.969 1.00 96.94 204 HIS A N 1
ATOM 1578 C CA . HIS A 1 204 ? -21.274 12.470 -1.978 1.00 96.94 204 HIS A CA 1
ATOM 1579 C C . HIS A 1 204 ? -22.432 12.924 -2.870 1.00 96.94 204 HIS A C 1
ATOM 1581 O O . HIS A 1 204 ? -23.292 13.675 -2.419 1.00 96.94 204 HIS A O 1
ATOM 1587 N N . MET A 1 205 ? -22.506 12.410 -4.102 1.00 96.69 205 MET A N 1
ATOM 1588 C CA . MET A 1 205 ? -23.596 12.733 -5.027 1.00 96.69 205 MET A CA 1
ATOM 1589 C C . MET A 1 205 ? -24.966 12.296 -4.505 1.00 96.69 205 MET A C 1
ATOM 1591 O O . MET A 1 205 ? -25.957 12.971 -4.753 1.00 96.69 205 MET A O 1
ATOM 1595 N N . ALA A 1 206 ? -25.044 11.175 -3.785 1.00 97.19 206 ALA A N 1
ATOM 1596 C CA . ALA A 1 206 ? -26.274 10.750 -3.129 1.00 97.19 206 ALA A CA 1
ATOM 1597 C C . ALA A 1 206 ? -26.694 11.751 -2.043 1.00 97.19 206 ALA A C 1
ATOM 1599 O O . ALA A 1 206 ? -27.847 12.180 -2.030 1.00 97.19 206 ALA A O 1
ATOM 1600 N N . ALA A 1 207 ? -25.753 12.176 -1.195 1.00 96.56 207 ALA A N 1
ATOM 1601 C CA . ALA A 1 207 ? -26.011 13.146 -0.137 1.00 96.56 207 ALA A CA 1
ATOM 1602 C C . ALA A 1 207 ? -26.494 14.498 -0.690 1.00 96.56 207 ALA A C 1
ATOM 1604 O O . ALA A 1 207 ? -27.456 15.058 -0.167 1.00 96.56 207 ALA A O 1
ATOM 1605 N N . THR A 1 208 ? -25.886 15.004 -1.771 1.00 95.00 208 THR A N 1
ATOM 1606 C CA . THR A 1 208 ? -26.257 16.306 -2.360 1.00 95.00 208 THR A CA 1
ATOM 1607 C C . THR A 1 208 ? -27.673 16.329 -2.932 1.00 95.00 208 THR A C 1
ATOM 1609 O O . THR A 1 208 ? -28.310 17.379 -2.933 1.00 95.00 208 THR A O 1
ATOM 1612 N N . VAL A 1 209 ? -28.198 15.181 -3.372 1.00 96.50 209 VAL A N 1
ATOM 1613 C CA . VAL A 1 209 ? -29.580 15.044 -3.867 1.00 96.50 209 VAL A CA 1
ATOM 1614 C C . VAL A 1 209 ? -30.549 14.476 -2.818 1.00 96.50 209 VAL A C 1
ATOM 1616 O O . VAL A 1 209 ? -31.666 14.092 -3.164 1.00 96.50 209 VAL A O 1
ATOM 1619 N N . GLY A 1 210 ? -30.137 14.391 -1.547 1.00 95.44 210 GLY A N 1
ATOM 1620 C CA . GLY A 1 210 ? -30.982 13.942 -0.433 1.00 95.44 210 GLY A CA 1
ATOM 1621 C C . GLY A 1 210 ? -31.261 12.433 -0.383 1.00 95.44 210 GLY A C 1
ATOM 1622 O O . GLY A 1 210 ? -32.252 12.012 0.212 1.00 95.44 210 GLY A O 1
ATOM 1623 N N . ARG A 1 211 ? -30.426 11.603 -1.017 1.00 96.12 211 ARG A N 1
ATOM 1624 C CA . ARG A 1 211 ? -30.485 10.131 -0.934 1.00 96.12 211 ARG A CA 1
ATOM 1625 C C . ARG A 1 211 ? -29.536 9.601 0.140 1.00 96.12 211 ARG A C 1
ATOM 1627 O O . ARG A 1 211 ? -28.541 10.240 0.460 1.00 96.12 211 ARG A O 1
ATOM 1634 N N . ASP A 1 212 ? -29.819 8.400 0.649 1.00 94.19 212 ASP A N 1
ATOM 1635 C CA . ASP A 1 212 ? -28.957 7.709 1.618 1.00 94.19 212 ASP A CA 1
ATOM 1636 C C . ASP A 1 212 ? -27.620 7.286 0.963 1.00 94.19 212 ASP A C 1
ATOM 1638 O O . ASP A 1 212 ? -27.622 6.418 0.076 1.00 94.19 212 ASP A O 1
ATOM 1642 N N . PRO A 1 213 ? -26.474 7.848 1.398 1.00 95.94 213 PRO A N 1
ATOM 1643 C CA . PRO A 1 213 ? -25.166 7.518 0.838 1.00 95.94 213 PRO A CA 1
ATOM 1644 C C . PRO A 1 213 ? -24.792 6.042 1.001 1.00 95.94 213 PRO A C 1
ATOM 1646 O O . PRO A 1 213 ? -24.282 5.419 0.067 1.00 95.94 213 PRO A O 1
ATOM 1649 N N . LEU A 1 214 ? -25.064 5.455 2.171 1.00 94.06 214 LEU A N 1
ATOM 1650 C CA . LEU A 1 214 ? -24.690 4.073 2.482 1.00 94.06 214 LEU A CA 1
ATOM 1651 C C . LEU A 1 214 ? -25.477 3.088 1.615 1.00 94.06 214 LEU A C 1
ATOM 1653 O O . LEU A 1 214 ? -24.919 2.110 1.104 1.00 94.06 214 LEU A O 1
ATOM 1657 N N . ALA A 1 215 ? -26.764 3.370 1.405 1.00 93.25 215 ALA A N 1
ATOM 1658 C CA . ALA A 1 215 ? -27.610 2.580 0.522 1.00 93.25 215 ALA A CA 1
ATOM 1659 C C . ALA A 1 215 ? -27.126 2.640 -0.937 1.00 93.25 215 ALA A C 1
ATOM 1661 O O . ALA A 1 215 ? -27.053 1.599 -1.598 1.00 93.25 215 ALA A O 1
ATOM 1662 N N . GLU A 1 216 ? -26.750 3.822 -1.437 1.00 94.38 216 GLU A N 1
ATOM 1663 C CA . GLU A 1 216 ? -26.249 3.981 -2.809 1.00 94.38 216 GLU A CA 1
ATOM 1664 C C . GLU A 1 216 ? -24.872 3.326 -3.012 1.00 94.38 216 GLU A C 1
ATOM 1666 O O . GLU A 1 216 ? -24.659 2.662 -4.031 1.00 94.38 216 GLU A O 1
ATOM 1671 N N . ALA A 1 217 ? -23.969 3.384 -2.027 1.00 93.75 217 ALA A N 1
ATOM 1672 C CA . ALA A 1 217 ? -22.696 2.659 -2.080 1.00 93.75 217 ALA A CA 1
ATOM 1673 C C . ALA A 1 217 ? -22.903 1.138 -2.179 1.00 93.75 217 ALA A C 1
ATOM 1675 O O . ALA A 1 217 ? -22.320 0.469 -3.040 1.00 93.75 217 ALA A O 1
ATOM 1676 N N . ALA A 1 218 ? -23.787 0.581 -1.345 1.00 92.00 218 ALA A N 1
ATOM 1677 C CA . ALA A 1 218 ? -24.126 -0.838 -1.395 1.00 92.00 218 ALA A CA 1
ATOM 1678 C C . ALA A 1 218 ? -24.831 -1.220 -2.707 1.00 92.00 218 ALA A C 1
ATOM 1680 O O . ALA A 1 218 ? -24.602 -2.304 -3.251 1.00 92.00 218 ALA A O 1
ATOM 1681 N N . ARG A 1 219 ? -25.677 -0.336 -3.248 1.00 91.94 219 ARG A N 1
ATOM 1682 C CA . ARG A 1 219 ? -26.323 -0.529 -4.552 1.00 91.94 219 ARG A CA 1
ATOM 1683 C C . ARG A 1 219 ? -25.296 -0.580 -5.681 1.00 91.94 219 ARG A C 1
ATOM 1685 O O . ARG A 1 219 ? -25.384 -1.475 -6.520 1.00 91.94 219 ARG A O 1
ATOM 1692 N N . ALA A 1 220 ? -24.337 0.345 -5.704 1.00 91.00 220 ALA A N 1
ATOM 1693 C CA . ALA A 1 220 ? -23.270 0.378 -6.701 1.00 91.00 220 ALA A CA 1
ATOM 1694 C C . ALA A 1 220 ? -22.434 -0.907 -6.653 1.00 91.00 220 ALA A C 1
ATOM 1696 O O . ALA A 1 220 ? -22.220 -1.551 -7.680 1.00 91.00 220 ALA A O 1
ATOM 1697 N N . GLN A 1 221 ? -22.060 -1.342 -5.448 1.00 88.12 221 GLN A N 1
ATOM 1698 C CA . GLN A 1 221 ? -21.308 -2.573 -5.239 1.00 88.12 221 GLN A CA 1
ATOM 1699 C C . GLN A 1 221 ? -22.052 -3.803 -5.792 1.00 88.12 221 GLN A C 1
ATOM 1701 O O . GLN A 1 221 ? -21.455 -4.598 -6.519 1.00 88.12 221 GLN A O 1
ATOM 1706 N N . LYS A 1 222 ? -23.351 -3.953 -5.502 1.00 85.56 222 LYS A N 1
ATOM 1707 C CA . LYS A 1 222 ? -24.162 -5.099 -5.962 1.00 85.56 222 LYS A CA 1
ATOM 1708 C C . LYS A 1 222 ? -24.260 -5.216 -7.485 1.00 85.56 222 LYS A C 1
ATOM 1710 O O . LYS A 1 222 ? -24.564 -6.294 -7.986 1.00 85.56 222 LYS A O 1
ATOM 1715 N N . ARG A 1 223 ? -24.024 -4.124 -8.218 1.00 87.06 223 ARG A N 1
ATOM 1716 C CA . ARG A 1 223 ? -24.049 -4.087 -9.689 1.00 87.06 223 ARG A CA 1
ATOM 1717 C C . ARG A 1 223 ? -22.703 -4.428 -10.327 1.00 87.06 223 ARG A C 1
ATOM 1719 O O . ARG A 1 223 ? -22.633 -4.526 -11.549 1.00 87.06 223 ARG A O 1
ATOM 1726 N N . LEU A 1 224 ? -21.646 -4.605 -9.534 1.00 83.12 224 LEU A N 1
ATOM 1727 C CA . LEU A 1 224 ? -20.355 -5.048 -10.047 1.00 83.12 224 LEU A CA 1
ATOM 1728 C C . LEU A 1 224 ? -20.461 -6.501 -10.520 1.00 83.12 224 LEU A C 1
ATOM 1730 O O . LEU A 1 224 ? -20.858 -7.382 -9.757 1.00 83.12 224 LEU A O 1
ATOM 1734 N N . PHE A 1 225 ? -20.053 -6.758 -11.764 1.00 80.62 225 PHE A N 1
ATOM 1735 C CA . PHE A 1 225 ? -19.969 -8.103 -12.332 1.00 80.62 225 PHE A CA 1
ATOM 1736 C C . PHE A 1 225 ? -18.858 -8.900 -11.639 1.00 80.62 225 PHE A C 1
ATOM 1738 O O . PHE A 1 225 ? -17.704 -8.891 -12.064 1.00 80.62 225 PHE A O 1
ATOM 1745 N N . ALA A 1 226 ? -19.191 -9.563 -10.531 1.00 74.50 226 ALA A N 1
ATOM 1746 C CA . ALA A 1 226 ? -18.238 -10.348 -9.764 1.00 74.50 226 ALA A CA 1
ATOM 1747 C C . ALA A 1 226 ? -18.853 -11.630 -9.198 1.00 74.50 226 ALA A C 1
ATOM 1749 O O . ALA A 1 226 ? -19.925 -11.611 -8.602 1.00 74.50 226 ALA A O 1
ATOM 1750 N N . THR A 1 227 ? -18.113 -12.738 -9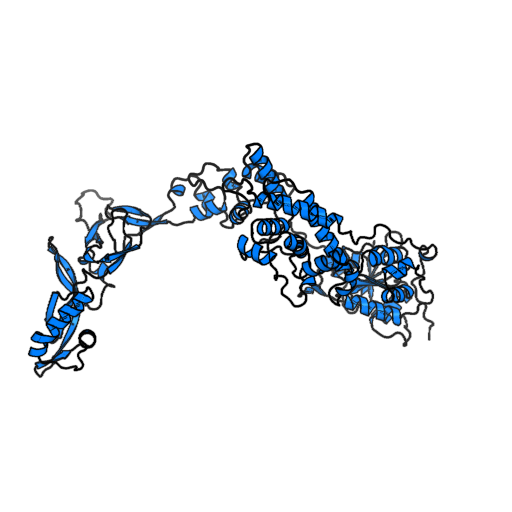.307 1.00 75.06 227 THR A N 1
ATOM 1751 C CA . THR A 1 227 ? -18.529 -14.063 -8.813 1.00 75.06 227 THR A CA 1
ATOM 1752 C C . THR A 1 227 ? -18.736 -14.097 -7.296 1.00 75.06 227 THR A C 1
ATOM 1754 O O . THR A 1 227 ? -19.555 -14.860 -6.798 1.00 75.06 227 THR A O 1
ATOM 1757 N N . LYS A 1 228 ? -17.992 -13.274 -6.545 1.00 77.94 228 LYS A N 1
ATOM 1758 C CA . LYS A 1 228 ? -18.163 -13.083 -5.096 1.00 77.94 228 LYS A CA 1
ATOM 1759 C C . LYS A 1 228 ? -18.568 -11.631 -4.824 1.00 77.94 228 LYS A C 1
ATOM 1761 O O . LYS A 1 228 ? -17.899 -10.746 -5.354 1.00 77.94 228 LYS A O 1
ATOM 1766 N N . PRO A 1 229 ? -19.590 -11.342 -4.005 1.00 77.94 229 PRO A N 1
ATOM 1767 C CA . PRO A 1 229 ? -19.901 -9.970 -3.603 1.00 77.94 229 PRO A CA 1
ATOM 1768 C C . PRO A 1 229 ? -18.747 -9.329 -2.814 1.00 77.94 229 PRO A C 1
ATOM 1770 O O . PRO A 1 229 ? -18.049 -10.011 -2.066 1.00 77.94 229 PRO A O 1
ATOM 1773 N N . VAL A 1 230 ? -18.541 -8.023 -2.979 1.00 81.31 230 VAL A N 1
ATOM 1774 C CA . VAL A 1 230 ? -17.642 -7.211 -2.142 1.00 81.31 230 VAL A CA 1
ATOM 1775 C C . VAL A 1 230 ? -18.477 -6.641 -1.014 1.00 81.31 230 VAL A C 1
ATOM 1777 O O . VAL A 1 230 ? -19.415 -5.905 -1.271 1.00 81.31 230 VAL A O 1
ATOM 1780 N N . LEU A 1 231 ? -18.156 -6.964 0.228 1.00 86.81 231 LEU A N 1
ATOM 1781 C CA . LEU A 1 231 ? -18.931 -6.459 1.355 1.00 86.81 231 LEU A CA 1
ATOM 1782 C C . LEU A 1 231 ? -18.308 -5.164 1.886 1.00 86.81 231 LEU A C 1
ATOM 1784 O O . LEU A 1 231 ? -17.094 -5.081 2.069 1.00 86.81 231 LEU A O 1
ATOM 1788 N N . LEU A 1 232 ? -19.143 -4.163 2.141 1.00 91.19 232 LEU A N 1
ATOM 1789 C CA . LEU A 1 232 ? -18.798 -2.874 2.733 1.00 91.19 232 LEU A CA 1
ATOM 1790 C C . LEU A 1 232 ? -18.931 -2.887 4.268 1.00 91.19 232 LEU A C 1
ATOM 1792 O O . LEU A 1 232 ? -18.422 -1.982 4.938 1.00 91.19 232 LEU A O 1
ATOM 1796 N N . GLY A 1 233 ? -19.561 -3.924 4.836 1.00 92.00 233 GLY A N 1
ATOM 1797 C CA . GLY A 1 233 ? -19.783 -4.083 6.277 1.00 92.00 233 GLY A CA 1
ATOM 1798 C C . GLY A 1 233 ? -21.031 -3.359 6.782 1.00 92.00 233 GLY A C 1
ATOM 1799 O O . GLY A 1 233 ? -21.062 -2.920 7.935 1.00 92.00 233 GLY A O 1
ATOM 1800 N N . ILE A 1 234 ? -22.022 -3.198 5.905 1.00 92.75 234 ILE A N 1
ATOM 1801 C CA . ILE A 1 234 ? -23.319 -2.548 6.166 1.00 92.75 234 ILE A CA 1
ATOM 1802 C C . ILE A 1 234 ? -24.490 -3.354 5.585 1.00 92.75 234 ILE A C 1
ATOM 1804 O O . ILE A 1 234 ? -25.636 -2.908 5.599 1.00 92.75 234 ILE A O 1
ATOM 1808 N N . GLU A 1 235 ? -24.227 -4.531 5.020 1.00 91.12 235 GLU A N 1
ATOM 1809 C CA . GLU A 1 235 ? -25.216 -5.312 4.284 1.00 91.12 235 GLU A CA 1
ATOM 1810 C C . GLU A 1 235 ? -26.358 -5.784 5.172 1.00 91.12 235 GLU A C 1
ATOM 1812 O O . GLU A 1 235 ? -27.496 -5.878 4.705 1.00 91.12 235 GLU A O 1
ATOM 1817 N N . HIS A 1 236 ? -26.068 -6.093 6.435 1.00 89.88 236 HIS A N 1
ATOM 1818 C CA . HIS A 1 236 ? -27.092 -6.494 7.384 1.00 89.88 236 HIS A CA 1
ATOM 1819 C C . HIS A 1 236 ? -27.810 -5.275 7.980 1.00 89.88 236 HIS A C 1
ATOM 1821 O O . HIS A 1 236 ? -29.034 -5.290 8.119 1.00 89.88 236 HIS A O 1
ATOM 1827 N N . VAL A 1 237 ? -27.084 -4.184 8.244 1.00 89.69 237 VAL A N 1
ATOM 1828 C CA . VAL A 1 237 ? -27.667 -2.889 8.638 1.00 89.69 237 VAL A CA 1
ATOM 1829 C C . VAL A 1 237 ? -28.720 -2.412 7.642 1.00 89.69 237 VAL A C 1
ATOM 1831 O O . VAL A 1 237 ? -29.808 -2.034 8.064 1.00 89.69 237 VAL A O 1
ATOM 1834 N N . LEU A 1 238 ? -28.436 -2.466 6.338 1.00 90.19 238 LEU A N 1
ATOM 1835 C CA . LEU A 1 238 ? -29.369 -2.003 5.305 1.00 90.19 238 LEU A CA 1
ATOM 1836 C C . LEU A 1 238 ? -30.637 -2.861 5.200 1.00 90.19 238 LEU A C 1
ATOM 1838 O O . LEU A 1 238 ? -31.670 -2.365 4.761 1.00 90.19 238 LEU A O 1
ATOM 1842 N N . LYS A 1 239 ? -30.579 -4.137 5.601 1.00 89.88 239 LYS A N 1
ATOM 1843 C CA . LYS A 1 239 ? -31.775 -4.992 5.696 1.00 89.88 239 LYS A CA 1
ATOM 1844 C C . LYS A 1 239 ? -32.621 -4.638 6.917 1.00 89.88 239 LYS A C 1
ATOM 1846 O O . LYS A 1 239 ? -33.841 -4.687 6.843 1.00 89.88 239 LYS A O 1
ATOM 1851 N N . ASN A 1 240 ? -31.959 -4.256 8.009 1.00 89.44 240 ASN A N 1
ATOM 1852 C CA . ASN A 1 240 ? -32.565 -4.014 9.313 1.00 89.44 240 ASN A CA 1
ATOM 1853 C C . ASN A 1 240 ? -32.199 -2.601 9.827 1.00 89.44 240 ASN A C 1
ATOM 1855 O O . ASN A 1 240 ? -31.431 -2.477 10.791 1.00 89.44 240 ASN A O 1
ATOM 1859 N N . PRO A 1 241 ? -32.687 -1.513 9.197 1.00 84.69 241 PRO A N 1
ATOM 1860 C CA . PRO A 1 241 ? -32.234 -0.152 9.507 1.00 84.69 241 PRO A CA 1
ATOM 1861 C C . PRO A 1 241 ? -32.724 0.359 10.871 1.00 84.69 241 PRO A C 1
ATOM 1863 O O . PRO A 1 241 ? -32.006 1.104 11.537 1.00 84.69 241 PRO A O 1
ATOM 1866 N N . ASN A 1 242 ? -33.895 -0.095 11.328 1.00 87.06 242 ASN A N 1
ATOM 1867 C CA . ASN A 1 242 ? -34.603 0.440 12.499 1.00 87.06 242 ASN A CA 1
ATOM 1868 C C . ASN A 1 242 ? -34.311 -0.320 13.807 1.00 87.06 242 ASN A C 1
ATOM 1870 O O . ASN A 1 242 ? -35.184 -0.476 14.657 1.00 87.06 242 ASN A O 1
ATOM 1874 N N . THR A 1 243 ? -33.094 -0.838 13.983 1.00 87.88 243 THR A N 1
ATOM 1875 C CA . THR A 1 243 ? -32.728 -1.530 15.231 1.00 87.88 243 THR A CA 1
ATOM 1876 C C . THR A 1 243 ? -32.598 -0.551 16.407 1.00 87.88 243 THR A C 1
ATOM 1878 O O . THR A 1 243 ? -31.985 0.503 16.215 1.00 87.88 243 THR A O 1
ATOM 1881 N N . PRO A 1 244 ? -33.013 -0.918 17.640 1.00 88.56 244 PRO A N 1
ATOM 1882 C CA . PRO A 1 244 ? -32.970 -0.028 18.810 1.00 88.56 244 PRO A CA 1
ATOM 1883 C C . PRO A 1 244 ? -31.581 0.517 19.167 1.00 88.56 244 PRO A C 1
ATOM 1885 O O . PRO A 1 244 ? -31.465 1.561 19.796 1.00 88.56 244 PRO A O 1
ATOM 1888 N N . CYS A 1 245 ? -30.506 -0.171 18.770 1.00 88.50 245 CYS A N 1
ATOM 1889 C CA . CYS A 1 245 ? -29.143 0.290 19.021 1.00 88.50 245 CYS A CA 1
ATOM 1890 C C . CYS A 1 245 ? -28.693 1.457 18.129 1.00 88.50 245 CYS A C 1
ATOM 1892 O O . CYS A 1 245 ? -27.644 2.029 18.402 1.00 88.50 245 CYS A O 1
ATOM 1894 N N . GLY A 1 246 ? -29.414 1.776 17.046 1.00 88.12 246 GLY A N 1
ATOM 1895 C CA . GLY A 1 246 ? -29.090 2.884 16.134 1.00 88.12 246 GLY A CA 1
ATOM 1896 C C . GLY A 1 246 ? -27.789 2.737 15.327 1.00 88.12 246 GLY A C 1
ATOM 1897 O O . GLY A 1 246 ? -27.502 3.568 14.468 1.00 88.12 246 GLY A O 1
ATOM 1898 N N . LEU A 1 247 ? -27.008 1.676 15.562 1.00 89.62 247 LEU A N 1
ATOM 1899 C CA . LEU A 1 247 ? -25.691 1.474 14.958 1.00 89.62 247 LEU A CA 1
ATOM 1900 C C . LEU A 1 247 ? -25.783 1.246 13.445 1.00 89.62 247 LEU A C 1
ATOM 1902 O O . LEU A 1 247 ? -26.620 0.470 12.966 1.00 89.62 247 LEU A O 1
ATOM 1906 N N . LYS A 1 248 ? -24.872 1.893 12.710 1.00 88.56 248 LYS A N 1
ATOM 1907 C CA . LYS A 1 248 ? -24.877 1.982 11.241 1.00 88.56 248 LYS A CA 1
ATOM 1908 C C . LYS A 1 248 ? -23.926 1.005 10.542 1.00 88.56 248 LYS A C 1
ATOM 1910 O O . LYS A 1 248 ? -23.922 0.954 9.318 1.00 88.56 248 LYS A O 1
ATOM 1915 N N . THR A 1 249 ? -23.150 0.206 11.281 1.00 92.19 249 THR A N 1
ATOM 1916 C CA . THR A 1 249 ? -22.272 -0.825 10.694 1.00 92.19 249 THR A CA 1
ATOM 1917 C C . THR A 1 249 ? -22.460 -2.200 11.333 1.00 92.19 249 THR A C 1
ATOM 1919 O O . THR A 1 249 ? -22.751 -2.325 12.528 1.00 92.19 249 THR A O 1
ATOM 1922 N N . ASP A 1 250 ? -22.256 -3.249 10.535 1.00 93.31 250 ASP A N 1
ATOM 1923 C CA . ASP A 1 250 ? -22.419 -4.647 10.950 1.00 93.31 250 ASP A CA 1
ATOM 1924 C C . ASP A 1 250 ? -21.440 -5.001 12.080 1.00 93.31 250 ASP A C 1
ATOM 1926 O O . ASP A 1 250 ? -21.805 -5.647 13.063 1.00 93.31 250 ASP A O 1
ATOM 1930 N N . ALA A 1 251 ? -20.204 -4.503 11.988 1.00 93.44 251 ALA A N 1
ATOM 1931 C CA . ALA A 1 251 ? -19.163 -4.740 12.980 1.00 93.44 251 ALA A CA 1
ATOM 1932 C C . ALA A 1 251 ? -19.454 -4.064 14.328 1.00 93.44 251 ALA A C 1
ATOM 1934 O O . ALA A 1 251 ? -19.171 -4.645 15.377 1.00 93.44 251 ALA A O 1
ATOM 1935 N N . GLU A 1 252 ? -20.023 -2.855 14.332 1.00 93.31 252 GLU A N 1
ATOM 1936 C CA . GLU A 1 252 ? -20.451 -2.199 15.572 1.00 93.31 252 GLU A CA 1
ATOM 1937 C C . GLU A 1 252 ? -21.597 -2.971 16.229 1.00 93.31 252 GLU A C 1
ATOM 1939 O O . GLU A 1 252 ? -21.529 -3.253 17.428 1.00 93.31 252 GLU A O 1
ATOM 1944 N N . ARG A 1 253 ? -22.605 -3.388 15.447 1.00 93.81 253 ARG A N 1
ATOM 1945 C CA . ARG A 1 253 ? -23.712 -4.223 15.944 1.00 93.81 253 ARG A CA 1
ATOM 1946 C C . ARG A 1 253 ? -23.206 -5.543 16.523 1.00 93.81 253 ARG A C 1
ATOM 1948 O O . ARG A 1 253 ? -23.618 -5.922 17.618 1.00 93.81 253 ARG A O 1
ATOM 1955 N N . ALA A 1 254 ? -22.260 -6.196 15.847 1.00 94.06 254 ALA A N 1
ATOM 1956 C CA . ALA A 1 254 ? -21.641 -7.433 16.316 1.00 94.06 254 ALA A CA 1
ATOM 1957 C C . ALA A 1 254 ? -20.916 -7.254 17.654 1.00 94.06 254 ALA A C 1
ATOM 1959 O O . ALA A 1 254 ? -21.065 -8.066 18.570 1.00 94.06 254 ALA A O 1
ATOM 1960 N N . ARG A 1 255 ? -20.141 -6.172 17.790 1.00 94.50 255 ARG A N 1
ATOM 1961 C CA . ARG A 1 255 ? -19.421 -5.858 19.031 1.00 94.50 255 ARG A CA 1
ATOM 1962 C C . ARG A 1 255 ? -20.374 -5.541 20.169 1.00 94.50 255 ARG A C 1
ATOM 1964 O O . ARG A 1 255 ? -20.156 -6.040 21.269 1.00 94.50 255 ARG A O 1
ATOM 1971 N N . LEU A 1 256 ? -21.429 -4.767 19.915 1.00 92.88 256 LEU A N 1
ATOM 1972 C CA . LEU A 1 256 ? -22.428 -4.450 20.931 1.00 92.88 256 LEU A CA 1
ATOM 1973 C C . LEU A 1 256 ? -23.174 -5.713 21.386 1.00 92.88 256 LEU A C 1
ATOM 1975 O O . LEU A 1 256 ? -23.261 -5.959 22.584 1.00 92.88 256 LEU A O 1
ATOM 1979 N N . ALA A 1 257 ? -23.624 -6.560 20.457 1.00 91.88 257 ALA A N 1
ATOM 1980 C CA . ALA A 1 257 ? -24.332 -7.803 20.778 1.00 91.88 257 ALA A CA 1
ATOM 1981 C C . ALA A 1 257 ? -23.465 -8.806 21.571 1.00 91.88 257 ALA A C 1
ATOM 1983 O O . ALA A 1 257 ? -23.965 -9.584 22.390 1.00 91.88 257 ALA A O 1
ATOM 1984 N N . ARG A 1 258 ? -22.144 -8.793 21.350 1.00 93.00 258 ARG A N 1
ATOM 1985 C CA . ARG A 1 258 ? -21.178 -9.622 22.093 1.00 93.00 258 ARG A CA 1
ATOM 1986 C C . ARG A 1 258 ? -20.695 -8.975 23.392 1.00 93.00 258 ARG A C 1
ATOM 1988 O O . ARG A 1 258 ? -20.148 -9.685 24.234 1.00 93.00 258 ARG A O 1
ATOM 1995 N N . LYS A 1 259 ? -20.906 -7.667 23.586 1.00 92.06 259 LYS A N 1
ATOM 1996 C CA . LYS A 1 259 ? -20.543 -6.962 24.820 1.00 92.06 259 LYS A CA 1
ATOM 1997 C C . LYS A 1 259 ? -21.336 -7.535 25.997 1.00 92.06 259 LYS A C 1
ATOM 1999 O O . LYS A 1 259 ? -22.493 -7.946 25.869 1.00 92.06 259 LYS A O 1
ATOM 2004 N N . ARG A 1 260 ? -20.693 -7.567 27.160 1.00 91.06 260 ARG A N 1
ATOM 2005 C CA . ARG A 1 260 ? -21.325 -7.859 28.445 1.00 91.06 260 ARG A CA 1
ATOM 2006 C C . ARG A 1 260 ? -21.167 -6.639 29.334 1.00 91.06 260 ARG A C 1
ATOM 2008 O O . ARG A 1 260 ? -20.045 -6.194 29.569 1.00 91.06 260 ARG A O 1
ATOM 2015 N N . VAL A 1 261 ? -22.291 -6.062 29.741 1.00 88.75 261 VAL A N 1
ATOM 2016 C CA . VAL A 1 261 ? -22.333 -4.940 30.677 1.00 88.75 261 VAL A CA 1
ATOM 2017 C C . VAL A 1 261 ? -22.360 -5.535 32.075 1.00 88.75 261 VAL A C 1
ATOM 2019 O O . VAL A 1 261 ? -23.209 -6.374 32.380 1.00 88.75 261 VAL A O 1
ATOM 2022 N N . ARG A 1 262 ? -21.381 -5.151 32.893 1.00 91.19 262 ARG A N 1
ATOM 2023 C CA . ARG A 1 262 ? -21.358 -5.517 34.307 1.00 91.19 262 ARG A CA 1
ATOM 2024 C C . ARG A 1 262 ? -22.344 -4.621 35.039 1.00 91.19 262 ARG A C 1
ATOM 2026 O O . ARG A 1 262 ? -22.246 -3.400 34.941 1.00 91.19 262 ARG A O 1
ATOM 2033 N N . GLN A 1 263 ? -23.263 -5.251 35.748 1.00 91.69 263 GLN A N 1
ATOM 2034 C CA . GLN A 1 263 ? -24.213 -4.600 36.633 1.00 91.69 263 GLN A CA 1
ATOM 2035 C C . GLN A 1 263 ? -24.015 -5.119 38.045 1.00 91.69 263 GLN A C 1
ATOM 2037 O O . GLN A 1 263 ? -23.559 -6.250 38.236 1.00 91.69 263 GLN A O 1
ATOM 2042 N N . PHE A 1 264 ? -24.382 -4.301 39.018 1.00 91.44 264 PHE A N 1
ATOM 2043 C CA . PHE A 1 264 ? -24.392 -4.688 40.417 1.00 91.44 264 PHE A CA 1
ATOM 2044 C C . PHE A 1 264 ? -25.715 -4.293 41.068 1.00 91.44 264 PHE A C 1
ATOM 2046 O O . PHE A 1 264 ? -26.439 -3.438 40.555 1.00 91.44 264 PHE A O 1
ATOM 2053 N N . LEU A 1 265 ? -26.065 -4.988 42.146 1.00 91.12 265 LEU A N 1
ATOM 2054 C CA . LEU A 1 265 ? -27.271 -4.709 42.915 1.00 91.12 265 LEU A CA 1
ATOM 2055 C C . LEU A 1 265 ? -27.033 -3.458 43.778 1.00 91.12 265 LEU A C 1
ATOM 2057 O O . LEU A 1 265 ? -26.139 -3.470 44.628 1.00 91.12 265 LEU A O 1
ATOM 2061 N N . ASN A 1 266 ? -27.790 -2.388 43.533 1.00 91.69 266 ASN A N 1
ATOM 2062 C CA . ASN A 1 266 ? -27.716 -1.135 44.286 1.00 91.69 266 ASN A CA 1
ATOM 2063 C C . ASN A 1 266 ? -28.421 -1.247 45.636 1.00 91.69 266 ASN A C 1
ATOM 2065 O O . ASN A 1 266 ? -29.194 -2.172 45.850 1.00 91.69 266 ASN A O 1
ATOM 2069 N N . SER A 1 267 ? -28.242 -0.265 46.519 1.00 89.94 267 SER A N 1
ATOM 2070 C CA . SER A 1 267 ? -28.776 -0.280 47.888 1.00 89.94 267 SER A CA 1
ATOM 2071 C C . SER A 1 267 ? -30.300 -0.429 48.009 1.00 89.94 267 SER A C 1
ATOM 2073 O O . SER A 1 267 ? -30.786 -0.771 49.089 1.00 89.94 267 SER A O 1
ATOM 2075 N N . ARG A 1 268 ? -31.065 -0.219 46.929 1.00 88.12 268 ARG A N 1
ATOM 2076 C CA . ARG A 1 268 ? -32.523 -0.424 46.866 1.00 88.12 268 ARG A CA 1
ATOM 2077 C C . ARG A 1 268 ? -32.931 -1.815 46.379 1.00 88.12 268 ARG A C 1
ATOM 2079 O O . ARG A 1 268 ? -34.120 -2.111 46.340 1.00 88.12 268 ARG A O 1
ATOM 2086 N N . GLY A 1 269 ? -31.972 -2.686 46.069 1.00 84.69 269 GLY A N 1
ATOM 2087 C CA . GLY A 1 269 ? -32.241 -4.012 45.513 1.00 84.69 269 GLY A CA 1
ATOM 2088 C C . GLY A 1 269 ? -32.532 -3.986 44.012 1.00 84.69 269 GLY A C 1
ATOM 2089 O O . GLY A 1 269 ? -33.038 -4.967 43.471 1.00 84.69 269 GLY A O 1
ATOM 2090 N N . GLU A 1 270 ? -32.215 -2.885 43.333 1.00 89.44 270 GLU A N 1
ATOM 2091 C CA . GLU A 1 270 ? -32.364 -2.740 41.889 1.00 89.44 270 GLU A CA 1
ATOM 2092 C C . GLU A 1 270 ? -31.015 -2.956 41.198 1.00 89.44 270 GLU A C 1
ATOM 2094 O O . GLU A 1 270 ? -29.947 -2.720 41.760 1.00 89.44 270 GLU A O 1
ATOM 2099 N N . TRP A 1 271 ? -31.046 -3.443 39.962 1.00 89.25 271 TRP A N 1
ATOM 2100 C CA . TRP A 1 271 ? -29.827 -3.663 39.190 1.00 89.25 271 TRP A CA 1
ATOM 2101 C C . TRP A 1 271 ? -29.460 -2.415 38.401 1.00 89.25 271 TRP A C 1
ATOM 2103 O O . TRP A 1 271 ? -30.245 -1.976 37.561 1.00 89.25 271 TRP A O 1
ATOM 2113 N N . GLU A 1 272 ? -28.241 -1.920 38.582 1.00 90.31 272 GLU A N 1
ATOM 2114 C CA . GLU A 1 272 ? -27.727 -0.774 37.832 1.00 90.31 272 GLU A CA 1
ATOM 2115 C C . GLU A 1 272 ? -26.348 -1.049 37.221 1.00 90.31 272 GLU A C 1
ATOM 2117 O O . GLU A 1 272 ? -25.666 -2.024 37.558 1.00 90.31 272 GLU A O 1
ATOM 2122 N N . ASP A 1 273 ? -25.957 -0.207 36.264 1.00 88.44 273 ASP A N 1
ATOM 2123 C CA . ASP A 1 273 ? -24.643 -0.265 35.627 1.00 88.44 273 ASP A CA 1
ATOM 2124 C C . ASP A 1 273 ? -23.531 0.013 36.637 1.00 88.44 273 ASP A C 1
ATOM 2126 O O . ASP A 1 273 ? -23.721 0.734 37.610 1.00 88.44 273 ASP A O 1
ATOM 2130 N N . TRP A 1 274 ? -22.351 -0.566 36.402 1.00 85.19 274 TRP A N 1
ATOM 2131 C CA . TRP A 1 274 ? -21.218 -0.424 37.313 1.00 85.19 274 TRP A CA 1
ATOM 2132 C C . TRP A 1 274 ? -20.894 1.051 37.597 1.00 85.19 274 TRP A C 1
ATOM 2134 O O . TRP A 1 274 ? -20.433 1.775 36.712 1.00 85.19 274 TRP A O 1
ATOM 2144 N N . GLY A 1 275 ? -21.138 1.471 38.840 1.00 79.69 275 GLY A N 1
ATOM 2145 C CA . GLY A 1 275 ? -21.001 2.852 39.282 1.00 79.69 275 GLY A CA 1
ATOM 2146 C C . GLY A 1 275 ? -19.546 3.312 39.369 1.00 79.69 275 GLY A C 1
ATOM 2147 O O . GLY A 1 275 ? -18.593 2.565 39.111 1.00 79.69 275 GLY A O 1
ATOM 2148 N N . THR A 1 276 ? -19.352 4.569 39.768 1.00 88.19 276 THR A N 1
ATOM 2149 C CA . THR A 1 276 ? -18.006 5.106 40.000 1.00 88.19 276 THR A CA 1
ATOM 2150 C C . THR A 1 276 ? -17.362 4.430 41.207 1.00 88.19 276 THR A C 1
ATOM 2152 O O . THR A 1 276 ? -17.987 4.301 42.258 1.00 88.19 276 THR A O 1
ATOM 2155 N N . ILE A 1 277 ? -16.096 4.030 41.080 1.00 93.00 277 ILE A N 1
ATOM 2156 C CA . ILE A 1 277 ? -15.321 3.516 42.214 1.00 93.00 277 ILE A CA 1
ATOM 2157 C C . ILE A 1 277 ? -14.808 4.707 43.027 1.00 93.00 277 ILE A C 1
ATOM 2159 O O . ILE A 1 277 ? -14.011 5.489 42.507 1.00 93.00 277 ILE A O 1
ATOM 2163 N N . GLN A 1 278 ? -15.207 4.806 44.296 1.00 93.75 278 GLN A N 1
ATOM 2164 C CA . GLN A 1 278 ? -14.766 5.857 45.220 1.00 93.75 278 GLN A CA 1
ATOM 2165 C C . GLN A 1 278 ? -14.076 5.263 46.455 1.00 93.75 278 GLN A C 1
ATOM 2167 O O . GLN A 1 278 ? -14.253 4.088 46.779 1.00 93.75 278 GLN A O 1
ATOM 2172 N N . GLU A 1 279 ? -13.262 6.074 47.133 1.00 94.69 279 GLU A N 1
ATOM 2173 C CA . GLU A 1 279 ? -12.665 5.726 48.426 1.00 94.69 279 GLU A CA 1
ATOM 2174 C C . GLU A 1 279 ? -13.537 6.234 49.572 1.00 94.69 279 GLU A C 1
ATOM 2176 O O . GLU A 1 279 ? -13.588 7.437 49.827 1.00 94.69 279 GLU A O 1
ATOM 2181 N N . LEU A 1 280 ? -14.181 5.312 50.289 1.00 92.75 280 LEU A N 1
ATOM 2182 C CA . LEU A 1 280 ? -15.064 5.630 51.411 1.00 92.75 280 LEU A CA 1
ATOM 2183 C C . LEU A 1 280 ? -14.560 4.989 52.712 1.00 92.75 280 LEU A C 1
ATOM 2185 O O . LEU A 1 280 ? -14.060 3.861 52.674 1.00 92.75 280 LEU A O 1
ATOM 2189 N N . PRO A 1 281 ? -14.679 5.673 53.868 1.00 93.31 281 PRO A N 1
ATOM 2190 C CA . PRO A 1 281 ? -14.468 5.058 55.176 1.00 93.31 281 PRO A CA 1
ATOM 2191 C C . PRO A 1 281 ? -15.404 3.863 55.376 1.00 93.31 281 PRO A C 1
ATOM 2193 O O . PRO A 1 281 ? -16.589 3.947 55.059 1.00 93.31 281 PRO A O 1
ATOM 2196 N N . LEU A 1 282 ? -14.904 2.774 55.955 1.00 92.25 282 LEU A N 1
ATOM 2197 C CA . LEU A 1 282 ? -15.627 1.506 56.076 1.00 92.25 282 LEU A CA 1
ATOM 2198 C C . LEU A 1 282 ? -16.942 1.615 56.861 1.00 92.25 282 LEU A C 1
ATOM 2200 O O . LEU A 1 282 ? -17.882 0.874 56.588 1.00 92.25 282 LEU A O 1
ATOM 2204 N N . LYS A 1 283 ? -17.049 2.582 57.780 1.00 90.50 283 LYS A N 1
ATOM 2205 C CA . LYS A 1 283 ? -18.301 2.913 58.488 1.00 90.50 283 LYS A CA 1
ATOM 2206 C C . LYS A 1 283 ? -19.441 3.388 57.577 1.00 90.50 283 LYS A C 1
ATOM 2208 O O . LYS A 1 283 ? -20.590 3.364 57.996 1.00 90.50 283 LYS A O 1
ATOM 2213 N N . GLN A 1 284 ? -19.126 3.854 56.368 1.00 92.50 284 GLN A N 1
ATOM 2214 C CA . GLN A 1 284 ? -20.089 4.312 55.357 1.00 92.50 284 GLN A CA 1
ATOM 2215 C C . GLN A 1 284 ? -20.341 3.255 54.272 1.00 92.50 284 GLN A C 1
ATOM 2217 O O . GLN A 1 284 ? -21.050 3.522 53.304 1.00 92.50 284 GLN A O 1
ATOM 2222 N N . VAL A 1 285 ? -19.738 2.074 54.407 1.00 93.38 285 VAL A N 1
ATOM 2223 C CA . VAL A 1 285 ? -19.780 1.014 53.404 1.00 93.38 285 VAL A CA 1
ATOM 2224 C C . VAL A 1 285 ? -20.677 -0.112 53.887 1.00 93.38 285 VAL A C 1
ATOM 2226 O O . VAL A 1 285 ? -20.674 -0.480 55.062 1.00 93.38 285 VAL A O 1
ATOM 2229 N N . TYR A 1 286 ? -21.430 -0.677 52.956 1.00 93.81 286 TYR A N 1
ATOM 2230 C CA . TYR A 1 286 ? -22.419 -1.712 53.209 1.00 93.81 286 TYR A CA 1
ATOM 2231 C C . TYR A 1 286 ? -22.101 -2.980 52.421 1.00 93.81 286 TYR A C 1
ATOM 2233 O O . TYR A 1 286 ? -21.348 -2.957 51.449 1.00 93.81 286 TYR A O 1
ATOM 2241 N N . VAL A 1 287 ? -22.675 -4.101 52.841 1.00 92.75 287 VAL A N 1
ATOM 2242 C CA . VAL A 1 287 ? -22.553 -5.397 52.171 1.00 92.75 287 VAL A CA 1
ATOM 2243 C C . VAL A 1 287 ? -23.893 -6.118 52.193 1.00 92.75 287 VAL A C 1
ATOM 2245 O O . VAL A 1 287 ? -24.690 -5.954 53.119 1.00 92.75 287 VAL A O 1
ATOM 2248 N N . TYR A 1 288 ? -24.144 -6.935 51.173 1.00 88.94 288 TYR A N 1
ATOM 2249 C CA . TYR A 1 288 ? -25.294 -7.827 51.172 1.00 88.94 288 TYR A CA 1
ATOM 2250 C C . TYR A 1 288 ? -25.041 -9.045 52.047 1.00 88.94 288 TYR A C 1
ATOM 2252 O O . TYR A 1 288 ? -24.078 -9.784 51.845 1.00 88.94 288 TYR A O 1
ATOM 2260 N N . ARG A 1 289 ? -25.955 -9.282 52.986 1.00 84.31 289 ARG A N 1
ATOM 2261 C CA . ARG A 1 289 ? -26.004 -10.495 53.794 1.00 84.31 289 ARG A CA 1
ATOM 2262 C C . ARG A 1 289 ? -27.204 -11.335 53.372 1.00 84.31 289 ARG A C 1
ATOM 2264 O O . ARG A 1 289 ? -28.326 -10.843 53.291 1.00 84.31 289 ARG A O 1
ATOM 2271 N N . SER A 1 290 ? -26.951 -12.610 53.109 1.00 72.38 290 SER A N 1
ATOM 2272 C CA . SER A 1 290 ? -27.987 -13.604 52.842 1.00 72.38 290 SER A CA 1
ATOM 2273 C C . SER A 1 290 ? -28.645 -14.023 54.156 1.00 72.38 290 SER A C 1
ATOM 2275 O O . SER A 1 290 ? -27.962 -14.544 55.039 1.00 72.38 290 SER A O 1
ATOM 2277 N N . VAL A 1 291 ? -29.953 -13.811 54.288 1.00 65.25 291 VAL A N 1
ATOM 2278 C CA . VAL A 1 291 ? -30.757 -14.306 55.410 1.00 65.25 291 VAL A CA 1
ATOM 2279 C C . VAL A 1 291 ? -31.581 -15.484 54.900 1.00 65.25 291 VAL A C 1
ATOM 2281 O O . VAL A 1 291 ? -32.356 -15.350 53.953 1.00 65.25 291 VAL A O 1
ATOM 2284 N N . ILE A 1 292 ? -31.384 -16.661 55.495 1.00 55.31 292 ILE A N 1
ATOM 2285 C CA . ILE A 1 292 ? -32.233 -17.825 55.226 1.00 55.31 292 ILE A CA 1
ATOM 2286 C C . ILE A 1 292 ? -33.569 -17.542 55.915 1.00 55.31 292 ILE A C 1
ATOM 2288 O O . ILE A 1 292 ? -33.605 -17.411 57.139 1.00 55.31 292 ILE A O 1
ATOM 2292 N N . GLY A 1 293 ? -34.644 -17.385 55.142 1.00 49.78 293 GLY A N 1
ATOM 2293 C CA . GLY A 1 293 ? -35.986 -17.274 55.706 1.00 49.78 293 GLY A CA 1
ATOM 2294 C C . GLY A 1 293 ? -36.377 -18.561 56.434 1.00 49.78 293 GLY A C 1
ATOM 2295 O O . GLY A 1 293 ? -36.003 -19.655 56.007 1.00 49.78 293 GLY A O 1
ATOM 2296 N N . SER A 1 294 ? -37.131 -18.439 57.527 1.00 39.03 294 SER A N 1
ATOM 2297 C CA . SER A 1 294 ? -37.790 -19.587 58.154 1.00 39.03 294 SER A CA 1
ATOM 2298 C C . SER A 1 294 ? -38.648 -20.327 57.115 1.00 39.03 294 SER A C 1
ATOM 2300 O O . SER A 1 294 ? -39.224 -19.665 56.245 1.00 39.03 294 SER A O 1
ATOM 2302 N N . PRO A 1 295 ? -38.764 -21.667 57.178 1.00 41.84 295 PRO A N 1
ATOM 2303 C CA . PRO A 1 295 ? -39.682 -22.398 56.314 1.00 41.84 295 PRO A CA 1
ATOM 2304 C C . PRO A 1 295 ? -41.087 -21.826 56.503 1.00 41.84 295 PRO A C 1
ATOM 2306 O O . PRO A 1 295 ? -41.571 -21.733 57.629 1.00 41.84 295 PRO A O 1
ATOM 2309 N N . VAL A 1 296 ? -41.721 -21.395 55.416 1.00 43.97 296 VAL A N 1
ATOM 2310 C CA . VAL A 1 296 ? -43.155 -21.120 55.437 1.00 43.97 296 VAL A CA 1
ATOM 2311 C C . VAL A 1 296 ? -43.829 -22.485 55.377 1.00 43.97 296 VAL A C 1
ATOM 2313 O O . VAL A 1 296 ? -43.694 -23.175 54.364 1.00 43.97 296 VAL A O 1
ATOM 2316 N N . ASP A 1 297 ? -44.514 -22.875 56.453 1.00 39.16 297 ASP A N 1
ATOM 2317 C CA . ASP A 1 297 ? -45.427 -24.018 56.450 1.00 39.16 297 ASP A CA 1
ATOM 2318 C C . ASP A 1 297 ? -46.473 -23.784 55.357 1.00 39.16 297 ASP A C 1
ATOM 2320 O O . ASP A 1 297 ? -47.411 -22.999 55.496 1.00 39.16 297 ASP A O 1
ATOM 2324 N N . THR A 1 298 ? -46.264 -24.429 54.217 1.00 42.09 298 THR A N 1
ATOM 2325 C CA . THR A 1 298 ? -47.274 -24.589 53.181 1.00 42.09 298 THR A CA 1
ATOM 2326 C C . THR A 1 298 ? -47.465 -26.083 53.022 1.00 42.09 298 THR A C 1
ATOM 2328 O O . THR A 1 298 ? -46.610 -26.779 52.477 1.00 42.09 298 THR A O 1
ATOM 2331 N N . ASP A 1 299 ? -48.591 -26.576 53.539 1.00 41.03 299 ASP A N 1
ATOM 2332 C CA . ASP A 1 299 ? -49.125 -27.919 53.302 1.00 41.03 299 ASP A CA 1
ATOM 2333 C C . ASP A 1 299 ? -49.508 -28.072 51.818 1.00 41.03 299 ASP A C 1
ATOM 2335 O O . ASP A 1 299 ? -50.674 -28.163 51.432 1.00 41.03 299 ASP A O 1
ATOM 2339 N N . THR A 1 300 ? -48.524 -28.021 50.922 1.00 40.62 300 THR A N 1
ATOM 2340 C CA . THR A 1 300 ? -48.709 -28.319 49.502 1.00 40.62 300 THR A CA 1
ATOM 2341 C C . THR A 1 300 ? -47.417 -28.922 48.943 1.00 40.62 300 THR A C 1
ATOM 2343 O O . THR A 1 300 ? -46.404 -28.227 48.836 1.00 40.62 300 THR A O 1
ATOM 2346 N N . PRO A 1 301 ? -47.394 -30.218 48.582 1.00 36.62 301 PRO A N 1
ATOM 2347 C CA . PRO A 1 301 ? -46.195 -30.849 48.053 1.00 36.62 301 PRO A CA 1
ATOM 2348 C C . PRO A 1 301 ? -45.961 -30.376 46.615 1.00 36.62 301 PRO A C 1
ATOM 2350 O O . PRO A 1 301 ? -46.697 -30.763 45.710 1.00 36.62 301 PRO A O 1
ATOM 2353 N N . GLY A 1 302 ? -44.919 -29.567 46.395 1.00 43.16 302 GLY A N 1
ATOM 2354 C CA . GLY A 1 302 ? -44.381 -29.367 45.046 1.00 43.16 302 GLY A CA 1
ATOM 2355 C C . GLY A 1 302 ? -43.895 -27.972 44.657 1.00 43.16 302 GLY A C 1
ATOM 2356 O O . GLY A 1 302 ? -44.234 -27.541 43.569 1.00 43.16 302 GLY A O 1
ATOM 2357 N N . SER A 1 303 ? -43.092 -27.291 45.483 1.00 42.50 303 SER A N 1
ATOM 2358 C CA . SER A 1 303 ? -41.957 -26.438 45.057 1.00 42.50 303 SER A CA 1
ATOM 2359 C C . SER A 1 303 ? -41.498 -25.562 46.225 1.00 42.50 303 SER A C 1
ATOM 2361 O O . SER A 1 303 ? -42.167 -24.591 46.562 1.00 42.50 303 SER A O 1
ATOM 2363 N N . ALA A 1 304 ? -40.346 -25.848 46.826 1.00 34.22 304 ALA A N 1
ATOM 2364 C CA . ALA A 1 304 ? -39.743 -24.926 47.785 1.00 34.22 304 ALA A CA 1
ATOM 2365 C C . ALA A 1 304 ? -38.220 -24.963 47.647 1.00 34.22 304 ALA A C 1
ATOM 2367 O O . ALA A 1 304 ? -37.532 -25.780 48.253 1.00 34.22 304 ALA A O 1
ATOM 2368 N N . SER A 1 305 ? -37.681 -24.072 46.815 1.00 38.31 305 SER A N 1
ATOM 2369 C CA . SER A 1 305 ? -36.351 -23.529 47.096 1.00 38.31 305 SER A CA 1
ATOM 2370 C C . SER A 1 305 ? -36.498 -22.573 48.287 1.00 38.31 305 SER A C 1
ATOM 2372 O O . SER A 1 305 ? -37.482 -21.833 48.319 1.00 38.31 305 SER A O 1
ATOM 2374 N N . PRO A 1 306 ? -35.587 -22.574 49.275 1.00 43.12 306 PRO A N 1
ATOM 2375 C CA . PRO A 1 306 ? -35.668 -21.631 50.383 1.00 43.12 306 PRO A CA 1
ATOM 2376 C C . PRO A 1 306 ? -35.626 -20.197 49.835 1.00 43.12 306 PRO A C 1
ATOM 2378 O O . PRO A 1 306 ? -34.736 -19.855 49.055 1.00 43.12 306 PRO A O 1
ATOM 2381 N N . ASN A 1 307 ? -36.602 -19.368 50.217 1.00 45.88 307 ASN A N 1
ATOM 2382 C CA . ASN A 1 307 ? -36.614 -17.940 49.902 1.00 45.88 307 ASN A CA 1
ATOM 2383 C C . ASN A 1 307 ? -35.468 -17.266 50.666 1.00 45.88 307 ASN A C 1
ATOM 2385 O O . ASN A 1 307 ? -35.588 -16.905 51.837 1.00 45.88 307 ASN A O 1
ATOM 2389 N N . THR A 1 308 ? -34.324 -17.155 50.004 1.00 53.81 308 THR A N 1
ATOM 2390 C CA . THR A 1 308 ? -33.150 -16.457 50.511 1.00 53.81 308 THR A CA 1
ATOM 2391 C C . THR A 1 308 ? -33.355 -14.957 50.328 1.00 53.81 308 THR A C 1
ATOM 2393 O O . THR A 1 308 ? -33.296 -14.454 49.206 1.00 53.81 308 THR A O 1
ATOM 2396 N N . THR A 1 309 ? -33.597 -14.226 51.414 1.00 61.06 309 THR A N 1
ATOM 2397 C CA . THR A 1 309 ? -33.770 -12.769 51.360 1.00 61.06 309 THR A CA 1
ATOM 2398 C C . THR A 1 309 ? -32.420 -12.103 51.606 1.00 61.06 309 THR A C 1
ATOM 2400 O O . THR A 1 309 ? -31.782 -12.320 52.636 1.00 61.06 309 THR A O 1
ATOM 2403 N N . THR A 1 310 ? -31.942 -11.298 50.659 1.00 75.19 310 THR A N 1
ATOM 2404 C CA . THR A 1 310 ? -30.696 -10.530 50.803 1.00 75.19 310 THR A CA 1
ATOM 2405 C C . THR A 1 310 ? -30.975 -9.165 51.417 1.00 75.19 310 THR A C 1
ATOM 2407 O O . THR A 1 310 ? -31.708 -8.368 50.835 1.00 75.19 310 THR A O 1
ATOM 2410 N N . GLN A 1 311 ? -30.361 -8.873 52.563 1.00 85.25 311 GLN A N 1
ATOM 2411 C CA . GLN A 1 311 ? -30.490 -7.595 53.264 1.00 85.25 311 GLN A CA 1
ATOM 2412 C C . GLN A 1 311 ? -29.167 -6.826 53.220 1.00 85.25 311 GLN A C 1
ATOM 2414 O O . GLN A 1 311 ? -28.094 -7.407 53.393 1.00 85.25 311 GLN A O 1
ATOM 2419 N N . LEU A 1 312 ? -29.245 -5.514 52.995 1.00 88.94 312 LEU A N 1
ATOM 2420 C CA . LEU A 1 312 ? -28.087 -4.630 53.044 1.00 88.94 312 LEU A CA 1
ATOM 2421 C C . LEU A 1 312 ? -27.780 -4.266 54.503 1.00 88.94 312 LEU A C 1
ATOM 2423 O O . LEU A 1 312 ? -28.640 -3.736 55.205 1.00 88.94 312 LEU A O 1
ATOM 2427 N N . VAL A 1 313 ? -26.561 -4.550 54.955 1.00 90.69 313 VAL A N 1
ATOM 2428 C CA . VAL A 1 313 ? -26.109 -4.291 56.331 1.00 90.69 313 VAL A CA 1
ATOM 2429 C C . VAL A 1 313 ? -24.762 -3.563 56.327 1.00 90.69 313 VAL A C 1
ATOM 2431 O O . VAL A 1 313 ? -24.021 -3.675 55.344 1.00 90.69 313 VAL A O 1
ATOM 2434 N N . PRO A 1 314 ? -24.415 -2.800 57.381 1.00 92.25 314 PRO A N 1
ATOM 2435 C CA . PRO A 1 314 ? -23.105 -2.161 57.471 1.00 92.25 314 PRO A CA 1
ATOM 2436 C C . PRO A 1 314 ? -21.978 -3.191 57.326 1.00 92.25 314 PRO A C 1
ATOM 2438 O O . PRO A 1 314 ? -21.998 -4.234 57.973 1.00 92.25 314 PRO A O 1
ATOM 2441 N N . ALA A 1 315 ? -20.964 -2.906 56.507 1.00 91.69 315 ALA A N 1
ATOM 2442 C CA . ALA A 1 315 ? -19.886 -3.859 56.218 1.00 91.69 315 ALA A CA 1
ATOM 2443 C C . ALA A 1 315 ? -19.127 -4.303 57.479 1.00 91.69 315 ALA A C 1
ATOM 2445 O O . ALA A 1 315 ? -18.636 -5.428 57.551 1.00 91.69 315 ALA A O 1
ATOM 2446 N N . LEU A 1 316 ? -19.080 -3.436 58.495 1.00 92.38 316 LEU A N 1
ATOM 2447 C CA . LEU A 1 316 ? -18.462 -3.708 59.790 1.00 92.38 316 LEU A CA 1
ATOM 2448 C C . LEU A 1 316 ? -19.143 -4.829 60.588 1.00 92.38 316 LEU A C 1
ATOM 2450 O O . LEU A 1 316 ? -18.525 -5.338 61.518 1.00 92.38 316 LEU A O 1
ATOM 2454 N N . THR A 1 317 ? -20.379 -5.219 60.262 1.00 90.50 317 THR A N 1
ATOM 2455 C CA . THR A 1 317 ? -21.115 -6.262 60.998 1.00 90.50 317 THR A CA 1
ATOM 2456 C C . THR A 1 317 ? -21.018 -7.647 60.360 1.00 90.50 317 THR A C 1
ATOM 2458 O O . THR A 1 317 ? -21.563 -8.617 60.888 1.00 90.50 317 THR A O 1
ATOM 2461 N N . VAL A 1 318 ? -20.302 -7.770 59.236 1.00 90.00 318 VAL A N 1
ATOM 2462 C CA . VAL A 1 318 ? -20.185 -9.018 58.472 1.00 90.00 318 VAL A CA 1
ATOM 2463 C C . VAL A 1 318 ? -18.717 -9.448 58.372 1.00 90.00 318 VAL A C 1
ATOM 2465 O O . VAL A 1 318 ? -17.951 -8.822 57.638 1.00 90.00 318 VAL A O 1
ATOM 2468 N N . PRO A 1 319 ? -18.312 -10.547 59.038 1.00 89.00 319 PRO A N 1
ATOM 2469 C CA . PRO A 1 319 ? -16.933 -11.041 59.024 1.00 89.00 319 PRO A CA 1
ATOM 2470 C C . PRO A 1 319 ? -16.343 -11.230 57.630 1.00 89.00 319 PRO A C 1
ATOM 2472 O O . PRO A 1 319 ? -15.242 -10.758 57.341 1.00 89.00 319 PRO A O 1
ATOM 2475 N N . ASP A 1 320 ? -17.109 -11.862 56.742 1.00 87.19 320 ASP A N 1
ATOM 2476 C CA . ASP A 1 320 ? -16.663 -12.203 55.393 1.00 87.19 320 ASP A CA 1
ATOM 2477 C C . ASP A 1 320 ? -16.344 -10.957 54.561 1.00 87.19 320 ASP A C 1
ATOM 2479 O O . ASP A 1 320 ? -15.474 -10.992 53.690 1.00 87.19 320 ASP A O 1
ATOM 2483 N N . ALA A 1 321 ? -17.007 -9.826 54.821 1.00 86.44 321 ALA A N 1
ATOM 2484 C CA . ALA A 1 321 ? -16.730 -8.566 54.134 1.00 86.44 321 ALA A CA 1
ATOM 2485 C C . ALA A 1 321 ? -15.358 -7.986 54.519 1.00 86.44 321 ALA A C 1
ATOM 2487 O O . ALA A 1 321 ? -14.723 -7.303 53.714 1.00 86.44 321 ALA A O 1
ATOM 2488 N N . LEU A 1 322 ? -14.879 -8.306 55.723 1.00 90.25 322 LEU A N 1
ATOM 2489 C CA . LEU A 1 322 ? -13.704 -7.709 56.355 1.00 90.25 322 LEU A CA 1
ATOM 2490 C C . LEU A 1 322 ? -12.445 -8.568 56.256 1.00 90.25 322 LEU A C 1
ATOM 2492 O O . LEU A 1 322 ? -11.369 -8.084 56.594 1.00 90.25 322 LEU A O 1
ATOM 2496 N N . GLU A 1 323 ? -12.546 -9.811 55.777 1.00 85.25 323 GLU A N 1
ATOM 2497 C CA . GLU A 1 323 ? -11.473 -10.818 55.755 1.00 85.25 323 GLU A CA 1
ATOM 2498 C C . GLU A 1 323 ? -10.120 -10.279 55.250 1.00 85.25 323 GLU A C 1
ATOM 2500 O O . GLU A 1 323 ? -9.081 -10.549 55.855 1.00 85.25 323 GLU A O 1
ATOM 2505 N N . LYS A 1 324 ? -10.138 -9.449 54.197 1.00 85.81 324 LYS A N 1
ATOM 2506 C CA . LYS A 1 324 ? -8.945 -8.852 53.562 1.00 85.81 324 LYS A CA 1
ATOM 2507 C C . LYS A 1 324 ? -8.651 -7.405 53.993 1.00 85.81 324 LYS A C 1
ATOM 2509 O O . LYS A 1 324 ? -7.788 -6.763 53.402 1.00 85.81 324 LYS A O 1
ATOM 2514 N N . ILE A 1 325 ? -9.373 -6.877 54.982 1.00 87.25 325 ILE A N 1
ATOM 2515 C CA . ILE A 1 325 ? -9.256 -5.493 55.461 1.00 87.25 325 ILE A CA 1
ATOM 2516 C C . ILE A 1 325 ? -8.559 -5.460 56.823 1.00 87.25 325 ILE A C 1
ATOM 2518 O O . ILE A 1 325 ? -8.998 -6.101 57.782 1.00 87.25 325 ILE A O 1
ATOM 2522 N N . GLY A 1 326 ? -7.494 -4.662 56.915 1.00 84.00 326 GLY A N 1
ATOM 2523 C CA . GLY A 1 326 ? -6.683 -4.516 58.122 1.00 84.00 326 GLY A CA 1
ATOM 2524 C C . GLY A 1 326 ? -5.701 -5.673 58.339 1.00 84.00 326 GLY A C 1
ATOM 2525 O O . GLY A 1 326 ? -5.572 -6.578 57.519 1.00 84.00 326 GLY A O 1
ATOM 2526 N N . SER A 1 327 ? -4.967 -5.624 59.449 1.00 81.94 327 SER A N 1
ATOM 2527 C CA . SER A 1 327 ? -4.006 -6.656 59.866 1.00 81.94 327 SER A CA 1
ATOM 2528 C C . SER A 1 327 ? -4.393 -7.194 61.240 1.00 81.94 327 SER A C 1
ATOM 2530 O O . SER A 1 327 ? -4.821 -6.415 62.083 1.00 81.94 327 SER A O 1
ATOM 2532 N N . GLY A 1 328 ? -4.228 -8.500 61.473 1.00 87.06 328 GLY A N 1
ATOM 2533 C CA . GLY A 1 328 ? -4.591 -9.167 62.732 1.00 87.06 328 GLY A CA 1
ATOM 2534 C C . GLY A 1 328 ? -5.744 -10.156 62.596 1.00 87.06 328 GLY A C 1
ATOM 2535 O O . GLY A 1 328 ? -6.269 -10.380 61.503 1.00 87.06 328 GLY A O 1
ATOM 2536 N N . THR A 1 329 ? -6.157 -10.738 63.715 1.00 89.75 329 THR A N 1
ATOM 2537 C CA . THR A 1 329 ? -7.296 -11.665 63.771 1.00 89.75 329 THR A CA 1
ATOM 2538 C C . THR A 1 329 ? -8.590 -10.867 63.881 1.00 89.75 329 THR A C 1
ATOM 2540 O O . THR A 1 329 ? -8.625 -9.849 64.565 1.00 89.75 329 THR A O 1
ATOM 2543 N N . LEU A 1 330 ? -9.654 -11.276 63.191 1.00 91.50 330 LEU A N 1
ATOM 2544 C CA . LEU A 1 330 ? -10.942 -10.594 63.300 1.00 91.50 330 LEU A CA 1
ATOM 2545 C C . LEU A 1 330 ? -11.526 -10.801 64.709 1.00 91.50 330 LEU A C 1
ATOM 2547 O O . LEU A 1 330 ? -11.567 -11.930 65.195 1.00 91.50 330 LEU A O 1
ATOM 2551 N N . CYS A 1 331 ? -11.971 -9.731 65.362 1.00 91.06 331 CYS A N 1
ATOM 2552 C CA . CYS A 1 331 ? -12.586 -9.794 66.691 1.00 91.06 331 CYS A CA 1
ATOM 2553 C C . CYS A 1 331 ? -13.794 -8.858 66.782 1.00 91.06 331 CYS A C 1
ATOM 2555 O O . CYS A 1 331 ? -13.947 -7.966 65.953 1.00 91.06 331 CYS A O 1
ATOM 2557 N N . ILE A 1 332 ? -14.653 -9.051 67.782 1.00 91.19 332 ILE A N 1
ATOM 2558 C CA . ILE A 1 332 ? -15.772 -8.140 68.057 1.00 91.19 332 ILE A CA 1
ATOM 2559 C C . ILE A 1 332 ? -15.247 -7.003 68.937 1.00 91.19 332 ILE A C 1
ATOM 2561 O O . ILE A 1 332 ? -14.692 -7.258 70.005 1.00 91.19 332 ILE A O 1
ATOM 2565 N N . VAL A 1 333 ? -15.422 -5.762 68.484 1.00 89.44 333 VAL A N 1
ATOM 2566 C CA . VAL A 1 333 ? -14.954 -4.545 69.174 1.00 89.44 333 VAL A CA 1
ATOM 2567 C C . VAL A 1 333 ? -16.091 -3.684 69.727 1.00 89.44 333 VAL A C 1
ATOM 2569 O O . VAL A 1 333 ? -15.843 -2.680 70.392 1.00 89.44 333 VAL A O 1
ATOM 2572 N N . GLY A 1 334 ? -17.339 -4.065 69.463 1.00 88.12 334 GLY A N 1
ATOM 2573 C CA . GLY A 1 334 ? -18.531 -3.404 69.979 1.00 88.12 334 GLY A CA 1
ATOM 2574 C C . GLY A 1 334 ? -19.805 -4.002 69.396 1.00 88.12 334 GLY A C 1
ATOM 2575 O O . GLY A 1 334 ? -19.751 -4.995 68.674 1.00 88.12 334 GLY A O 1
ATOM 2576 N N . TYR A 1 335 ? -20.935 -3.367 69.690 1.00 87.38 335 TYR A N 1
ATOM 2577 C CA . TYR A 1 335 ? -22.231 -3.671 69.090 1.00 87.38 335 TYR A CA 1
ATOM 2578 C C . TYR A 1 335 ? -22.834 -2.382 68.528 1.00 87.38 335 TYR A C 1
ATOM 2580 O O . TYR A 1 335 ? -22.589 -1.301 69.069 1.00 87.38 335 TYR A O 1
ATOM 2588 N N . ASP A 1 336 ? -23.568 -2.482 67.424 1.00 83.44 336 ASP A N 1
ATOM 2589 C CA . ASP A 1 336 ? -24.307 -1.353 66.862 1.00 83.44 336 ASP A CA 1
ATOM 2590 C C . ASP A 1 336 ? -25.598 -1.070 67.658 1.00 83.44 336 ASP A C 1
ATOM 2592 O O . ASP A 1 336 ? -25.941 -1.771 68.612 1.00 83.44 336 ASP A O 1
ATOM 2596 N N . SER A 1 337 ? -26.334 -0.026 67.268 1.00 78.50 337 SER A N 1
ATOM 2597 C CA . SER A 1 337 ? -27.596 0.365 67.913 1.00 78.50 337 SER A CA 1
ATOM 2598 C C . SER A 1 337 ? -28.723 -0.668 67.779 1.00 78.50 337 SER A C 1
ATOM 2600 O O . SER A 1 337 ? -29.740 -0.540 68.454 1.00 78.50 337 SE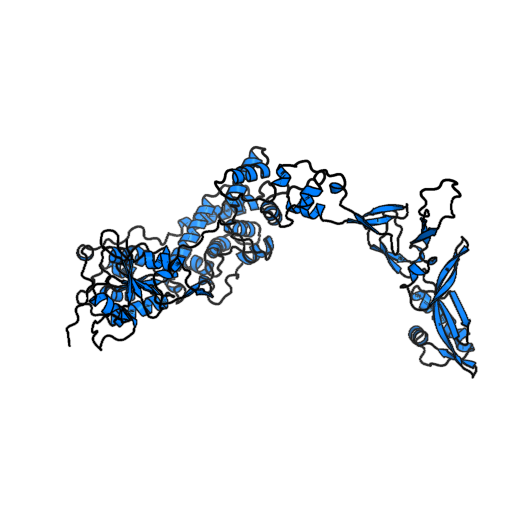R A O 1
ATOM 2602 N N . GLN A 1 338 ? -28.554 -1.680 66.926 1.00 76.94 338 GLN A N 1
ATOM 2603 C CA . GLN A 1 338 ? -29.497 -2.775 66.701 1.00 76.94 338 GLN A CA 1
ATOM 2604 C C . GLN A 1 338 ? -29.035 -4.079 67.377 1.00 76.94 338 GLN A C 1
ATOM 2606 O O . GLN A 1 338 ? -29.696 -5.106 67.243 1.00 76.94 338 GLN A O 1
ATOM 2611 N N . GLY A 1 339 ? -27.921 -4.048 68.118 1.00 81.06 339 GLY A N 1
ATOM 2612 C CA . GLY A 1 339 ? -27.359 -5.205 68.812 1.00 81.06 339 GLY A CA 1
ATOM 2613 C C . GLY A 1 339 ? -26.511 -6.131 67.932 1.00 81.06 339 GLY A C 1
ATOM 2614 O O . GLY A 1 339 ? -26.134 -7.210 68.387 1.00 81.06 339 GLY A O 1
ATOM 2615 N N . ASN A 1 340 ? -26.171 -5.745 66.698 1.00 85.94 340 ASN A N 1
ATOM 2616 C CA . ASN A 1 340 ? -25.288 -6.537 65.842 1.00 85.94 340 ASN A CA 1
ATOM 2617 C C . ASN A 1 340 ? -23.817 -6.328 66.231 1.00 85.94 340 ASN A C 1
ATOM 2619 O O . ASN A 1 340 ? -23.422 -5.202 66.543 1.00 85.94 340 ASN A O 1
ATOM 2623 N N . PRO A 1 341 ? -22.970 -7.371 66.173 1.00 89.25 341 PRO A N 1
ATOM 2624 C CA . PRO A 1 341 ? -21.550 -7.239 66.478 1.00 89.25 341 PRO A CA 1
ATOM 2625 C C . PRO A 1 341 ? -20.843 -6.350 65.448 1.00 89.25 341 PRO A C 1
ATOM 2627 O O . PRO A 1 341 ? -20.987 -6.547 64.245 1.00 89.25 341 PRO A O 1
ATOM 2630 N N . ILE A 1 342 ? -20.036 -5.404 65.922 1.00 90.75 342 ILE A N 1
ATOM 2631 C CA . ILE A 1 342 ? -19.109 -4.606 65.115 1.00 90.75 342 ILE A CA 1
ATOM 2632 C C . ILE A 1 342 ? -17.744 -5.277 65.189 1.00 90.75 342 ILE A C 1
ATOM 2634 O O . ILE A 1 342 ? -17.178 -5.441 66.275 1.00 90.75 342 ILE A O 1
ATOM 2638 N N . TYR A 1 343 ? -17.202 -5.649 64.036 1.00 92.19 343 TYR A N 1
ATOM 2639 C CA . TYR A 1 343 ? -15.922 -6.329 63.941 1.00 92.19 343 TYR A CA 1
ATOM 2640 C C . TYR A 1 343 ? -14.765 -5.349 63.744 1.00 92.19 343 TYR A C 1
ATOM 2642 O O . TYR A 1 343 ? -14.830 -4.397 62.966 1.00 92.19 343 TYR A O 1
ATOM 2650 N N . GLY A 1 344 ? -13.677 -5.631 64.447 1.00 92.06 344 GLY A N 1
ATOM 2651 C CA . GLY A 1 344 ? -12.392 -4.971 64.320 1.00 92.06 344 GLY A CA 1
ATOM 2652 C C . GLY A 1 344 ? -11.271 -5.984 64.116 1.00 92.06 344 GLY A C 1
ATOM 2653 O O . GLY A 1 344 ? -11.501 -7.133 63.725 1.00 92.06 344 GLY A O 1
ATOM 2654 N N . ARG A 1 345 ? -10.035 -5.571 64.396 1.00 92.88 345 ARG A N 1
ATOM 2655 C CA . ARG A 1 345 ? -8.870 -6.465 64.378 1.00 92.88 345 ARG A CA 1
ATOM 2656 C C . ARG A 1 345 ? -8.194 -6.515 65.733 1.00 92.88 345 ARG A C 1
ATOM 2658 O O . ARG A 1 345 ? -7.945 -5.489 66.350 1.00 92.88 345 ARG A O 1
ATOM 2665 N N . GLU A 1 346 ? -7.838 -7.714 66.156 1.00 91.69 346 GLU A N 1
ATOM 2666 C CA . GLU A 1 346 ? -7.017 -7.973 67.325 1.00 91.69 346 GLU A CA 1
ATOM 2667 C C . GLU A 1 346 ? -5.582 -8.250 66.871 1.00 91.69 346 GLU A C 1
ATOM 2669 O O . GLU A 1 346 ? -5.325 -9.160 66.074 1.00 91.69 346 GLU A O 1
ATOM 2674 N N . VAL A 1 347 ? -4.639 -7.441 67.353 1.00 92.00 347 VAL A N 1
ATOM 2675 C CA . VAL A 1 347 ? -3.212 -7.571 67.036 1.00 92.00 347 VAL A CA 1
ATOM 2676 C C . VAL A 1 347 ? -2.416 -7.649 68.330 1.00 92.00 347 VAL A C 1
ATOM 2678 O O . VAL A 1 347 ? -2.561 -6.805 69.213 1.00 92.00 347 VAL A O 1
ATOM 2681 N N . THR A 1 348 ? -1.521 -8.630 68.438 1.00 92.81 348 THR A N 1
ATOM 2682 C CA . THR A 1 348 ? -0.630 -8.756 69.597 1.00 92.81 348 THR A CA 1
ATOM 2683 C C . THR A 1 348 ? 0.284 -7.545 69.712 1.00 92.81 348 THR A C 1
ATOM 2685 O O . THR A 1 348 ? 1.126 -7.319 68.841 1.00 92.81 348 THR A O 1
ATOM 2688 N N . ALA A 1 349 ? 0.135 -6.781 70.790 1.00 90.12 349 ALA A N 1
ATOM 2689 C CA . ALA A 1 349 ? 0.902 -5.573 71.062 1.00 90.12 349 ALA A CA 1
ATOM 2690 C C . ALA A 1 349 ? 2.102 -5.851 71.986 1.00 90.12 349 ALA A C 1
ATOM 2692 O O . ALA A 1 349 ? 3.186 -5.304 71.768 1.00 90.12 349 ALA A O 1
ATOM 2693 N N . ALA A 1 350 ? 1.951 -6.754 72.958 1.00 90.19 350 ALA A N 1
ATOM 2694 C CA . ALA A 1 350 ? 3.039 -7.213 73.822 1.00 90.19 350 ALA A CA 1
ATOM 2695 C C . ALA A 1 350 ? 2.799 -8.643 74.340 1.00 90.19 350 ALA A C 1
ATOM 2697 O O . ALA A 1 350 ? 1.670 -9.124 74.341 1.00 90.19 350 ALA A O 1
ATOM 2698 N N . GLU A 1 351 ? 3.851 -9.314 74.804 1.00 90.81 351 GLU A N 1
ATOM 2699 C CA . GLU A 1 351 ? 3.788 -10.609 75.499 1.00 90.81 351 GLU A CA 1
ATOM 2700 C C . GLU A 1 351 ? 4.359 -10.466 76.914 1.00 90.81 351 GLU A C 1
ATOM 2702 O O . GLU A 1 351 ? 5.394 -9.829 77.105 1.00 90.81 351 GLU A O 1
ATOM 2707 N N . LYS A 1 352 ? 3.692 -11.041 77.910 1.00 88.94 352 LYS A N 1
ATOM 2708 C CA . LYS A 1 352 ? 4.077 -11.012 79.320 1.00 88.94 352 LYS A CA 1
ATOM 2709 C C . LYS A 1 352 ? 5.066 -12.137 79.609 1.00 88.94 352 LYS A C 1
ATOM 2711 O O . LYS A 1 352 ? 4.778 -13.304 79.359 1.00 88.94 352 LYS A O 1
ATOM 2716 N N . LEU A 1 353 ? 6.228 -11.777 80.140 1.00 87.44 353 LEU A N 1
ATOM 2717 C CA . LEU A 1 353 ? 7.288 -12.708 80.513 1.00 87.44 353 LEU A CA 1
ATOM 2718 C C . LEU A 1 353 ? 7.115 -13.188 81.962 1.00 87.44 353 LEU A C 1
ATOM 2720 O O . LEU A 1 353 ? 6.410 -12.569 82.762 1.00 87.44 353 LEU A O 1
ATOM 2724 N N . ALA A 1 354 ? 7.783 -14.293 82.306 1.00 80.19 354 ALA A N 1
ATOM 2725 C CA . ALA A 1 354 ? 7.725 -14.903 83.639 1.00 80.19 354 ALA A CA 1
ATOM 2726 C C . ALA A 1 354 ? 8.250 -13.985 84.762 1.00 80.19 354 ALA A C 1
ATOM 2728 O O . ALA A 1 354 ? 7.857 -14.139 85.913 1.00 80.19 354 ALA A O 1
ATOM 2729 N N . ASP A 1 355 ? 9.098 -13.012 84.422 1.00 80.69 355 ASP A N 1
ATOM 2730 C CA . ASP A 1 355 ? 9.671 -12.019 85.339 1.00 80.69 355 ASP A CA 1
ATOM 2731 C C . ASP A 1 355 ? 8.789 -10.767 85.528 1.00 80.69 355 ASP A C 1
ATOM 2733 O O . ASP A 1 355 ? 9.201 -9.810 86.178 1.00 80.69 355 ASP A O 1
ATOM 2737 N N . GLY A 1 356 ? 7.582 -10.749 84.949 1.00 78.50 356 GLY A N 1
ATOM 2738 C CA . GLY A 1 356 ? 6.635 -9.636 85.049 1.00 78.50 356 GLY A CA 1
ATOM 2739 C C . GLY A 1 356 ? 6.843 -8.508 84.031 1.00 78.50 356 GLY A C 1
ATOM 2740 O O . GLY A 1 356 ? 5.994 -7.616 83.956 1.00 78.50 356 GLY A O 1
ATOM 2741 N N . ARG A 1 357 ? 7.904 -8.551 83.210 1.00 87.00 357 ARG A N 1
ATOM 2742 C CA . ARG A 1 357 ? 8.158 -7.567 82.142 1.00 87.00 357 ARG A CA 1
ATOM 2743 C C . ARG A 1 357 ? 7.378 -7.891 80.866 1.00 87.00 357 ARG A C 1
ATOM 2745 O O . ARG A 1 357 ? 6.973 -9.028 80.625 1.00 87.00 357 ARG A O 1
ATOM 2752 N N . LEU A 1 358 ? 7.179 -6.884 80.017 1.00 89.44 358 LEU A N 1
ATOM 2753 C CA . LEU A 1 358 ? 6.450 -6.992 78.751 1.00 89.44 358 LEU A CA 1
ATOM 2754 C C . LEU A 1 358 ? 7.416 -6.951 77.559 1.00 89.44 358 LEU A C 1
ATOM 2756 O O . LEU A 1 358 ? 8.161 -5.990 77.384 1.00 89.44 358 LEU A O 1
ATOM 2760 N N . SER A 1 359 ? 7.387 -7.969 76.698 1.00 91.19 359 SER A N 1
ATOM 2761 C CA . SER A 1 359 ? 8.079 -7.990 75.405 1.00 91.19 359 SER A CA 1
ATOM 2762 C C . SER A 1 359 ? 7.191 -7.371 74.326 1.00 91.19 359 SER A C 1
ATOM 2764 O O . SER A 1 359 ? 6.234 -7.989 73.863 1.00 91.19 359 SER A O 1
ATOM 2766 N N . LEU A 1 360 ? 7.539 -6.169 73.876 1.00 91.25 360 LEU A N 1
ATOM 2767 C CA . LEU A 1 360 ? 6.792 -5.403 72.882 1.00 91.25 360 LEU A CA 1
ATOM 2768 C C . LEU A 1 360 ? 6.885 -6.025 71.481 1.00 91.25 360 LEU A C 1
ATOM 2770 O O . LEU A 1 360 ? 7.975 -6.348 70.981 1.00 91.25 360 LEU A O 1
ATOM 2774 N N . ALA A 1 361 ? 5.745 -6.105 70.795 1.00 90.19 361 ALA A N 1
ATOM 2775 C CA . ALA A 1 361 ? 5.680 -6.529 69.406 1.00 90.19 361 ALA A CA 1
ATOM 2776 C C . ALA A 1 361 ? 6.483 -5.584 68.496 1.00 90.19 361 ALA A C 1
ATOM 2778 O O . ALA A 1 361 ? 6.670 -4.393 68.760 1.00 90.19 361 ALA A O 1
ATOM 2779 N N . ARG A 1 362 ? 6.984 -6.114 67.375 1.00 89.31 362 ARG A N 1
ATOM 2780 C CA . ARG A 1 362 ? 7.820 -5.341 66.438 1.00 89.31 362 ARG A CA 1
ATOM 2781 C C . ARG A 1 362 ? 7.088 -4.119 65.870 1.00 89.31 362 ARG A C 1
ATOM 2783 O O . ARG A 1 362 ? 7.718 -3.079 65.703 1.00 89.31 362 ARG A O 1
ATOM 2790 N N . TRP A 1 363 ? 5.796 -4.244 65.564 1.00 89.19 363 TRP A N 1
ATOM 2791 C CA . TRP A 1 363 ? 5.004 -3.145 65.006 1.00 89.19 363 TRP A CA 1
ATOM 2792 C C . TRP A 1 363 ? 4.787 -2.024 66.031 1.00 89.19 363 TRP A C 1
ATOM 2794 O O . TRP A 1 363 ? 4.932 -0.865 65.662 1.00 89.19 363 TRP A O 1
ATOM 2804 N N . VAL A 1 364 ? 4.570 -2.360 67.312 1.00 88.31 364 VAL A N 1
ATOM 2805 C CA . VAL A 1 364 ? 4.472 -1.385 68.413 1.00 88.31 364 VAL A CA 1
ATOM 2806 C C . VAL A 1 364 ? 5.732 -0.537 68.467 1.00 88.31 364 VAL A C 1
ATOM 2808 O O . VAL A 1 364 ? 5.654 0.681 68.377 1.00 88.31 364 VAL A O 1
ATOM 2811 N N . ARG A 1 365 ? 6.904 -1.183 68.501 1.00 91.44 365 ARG A N 1
ATOM 2812 C CA . ARG A 1 365 ? 8.201 -0.490 68.543 1.00 91.44 365 ARG A CA 1
ATOM 2813 C C . ARG A 1 365 ? 8.444 0.414 67.341 1.00 91.44 365 ARG A C 1
ATOM 2815 O O . ARG A 1 365 ? 8.990 1.499 67.498 1.00 91.44 365 ARG A O 1
ATOM 2822 N N . ARG A 1 366 ? 8.041 -0.022 66.144 1.00 87.81 366 ARG A N 1
ATOM 2823 C CA . ARG A 1 366 ? 8.149 0.798 64.927 1.00 87.81 366 ARG A CA 1
ATOM 2824 C C . ARG A 1 366 ? 7.221 2.008 64.979 1.00 87.81 366 ARG A C 1
ATOM 2826 O O . ARG A 1 366 ? 7.650 3.097 64.624 1.00 87.81 366 ARG A O 1
ATOM 2833 N N . LEU A 1 367 ? 5.983 1.820 65.430 1.00 87.19 367 LEU A N 1
ATOM 2834 C CA . LEU A 1 367 ? 4.972 2.873 65.455 1.00 87.19 367 LEU A CA 1
ATOM 2835 C C . LEU A 1 367 ? 5.260 3.942 66.521 1.00 87.19 367 LEU A C 1
ATOM 2837 O O . LEU A 1 367 ? 5.018 5.124 66.293 1.00 87.19 367 LEU A O 1
ATOM 2841 N N . THR A 1 368 ? 5.809 3.541 67.669 1.00 86.44 368 THR A N 1
ATOM 2842 C CA . THR A 1 368 ? 6.165 4.448 68.773 1.00 86.44 368 THR A CA 1
ATOM 2843 C C . THR A 1 368 ? 7.621 4.917 68.747 1.00 86.44 368 THR A C 1
ATOM 2845 O O . THR A 1 368 ? 8.021 5.700 69.604 1.00 86.44 368 THR A O 1
ATOM 2848 N N . ASN A 1 369 ? 8.422 4.453 67.779 1.00 85.62 369 ASN A N 1
ATOM 2849 C CA . ASN A 1 369 ? 9.877 4.649 67.711 1.00 85.62 369 ASN A CA 1
ATOM 2850 C C . ASN A 1 369 ? 10.627 4.191 68.985 1.00 85.62 369 ASN A C 1
ATOM 2852 O O . ASN A 1 369 ? 11.653 4.752 69.377 1.00 85.62 369 ASN A O 1
ATOM 2856 N N . TRP A 1 370 ? 10.105 3.158 69.651 1.00 87.12 370 TRP A N 1
ATOM 2857 C CA . TRP A 1 370 ? 10.640 2.637 70.905 1.00 87.12 370 TRP A CA 1
ATOM 2858 C C . TRP A 1 370 ? 11.755 1.613 70.656 1.00 87.12 370 TRP A C 1
ATOM 2860 O O . TRP A 1 370 ? 11.539 0.559 70.052 1.00 87.12 370 TRP A O 1
ATOM 2870 N N . ARG A 1 371 ? 12.972 1.912 71.126 1.00 84.50 371 ARG A N 1
ATOM 2871 C CA . ARG A 1 371 ? 14.178 1.128 70.793 1.00 84.50 371 ARG A CA 1
ATOM 2872 C C . ARG A 1 371 ? 14.258 -0.217 71.522 1.00 84.50 371 ARG A C 1
ATOM 2874 O O . ARG A 1 371 ? 14.727 -1.199 70.946 1.00 84.50 371 ARG A O 1
ATOM 2881 N N . VAL A 1 372 ? 13.797 -0.281 72.770 1.00 86.75 372 VAL A N 1
ATOM 2882 C CA . VAL A 1 372 ? 13.998 -1.442 73.655 1.00 86.75 372 VAL A CA 1
ATOM 2883 C C . VAL A 1 372 ? 12.880 -2.475 73.470 1.00 86.75 372 VAL A C 1
ATOM 2885 O O . VAL A 1 372 ? 11.719 -2.122 73.301 1.00 86.75 372 VAL A O 1
ATOM 2888 N N . ARG A 1 373 ? 13.203 -3.776 73.462 1.00 88.31 373 ARG A N 1
ATOM 2889 C CA . ARG A 1 373 ? 12.187 -4.843 73.321 1.00 88.31 373 ARG A CA 1
ATOM 2890 C C . ARG A 1 373 ? 11.337 -5.022 74.578 1.00 88.31 373 ARG A C 1
ATOM 2892 O O . ARG A 1 373 ? 10.172 -5.377 74.460 1.00 88.31 373 ARG A O 1
ATOM 2899 N N . LEU A 1 374 ? 11.934 -4.809 75.741 1.00 89.25 374 LEU A N 1
ATOM 2900 C CA . LEU A 1 374 ? 11.310 -5.001 77.042 1.00 89.25 374 LEU A CA 1
ATOM 2901 C C . LEU A 1 374 ? 10.801 -3.664 77.586 1.00 89.25 374 LEU A C 1
ATOM 2903 O O . LEU A 1 374 ? 11.466 -2.641 77.422 1.00 89.25 374 LEU A O 1
ATOM 2907 N N . ALA A 1 375 ? 9.638 -3.686 78.226 1.00 86.88 375 ALA A N 1
ATOM 2908 C CA . ALA A 1 375 ? 9.076 -2.562 78.960 1.00 86.88 375 ALA A CA 1
ATOM 2909 C C . ALA A 1 375 ? 8.451 -3.052 80.268 1.00 86.88 375 ALA A C 1
ATOM 2911 O O . ALA A 1 375 ? 7.866 -4.137 80.318 1.00 86.88 375 ALA A O 1
ATOM 2912 N N . ASP A 1 376 ? 8.555 -2.237 81.311 1.00 88.75 376 ASP A N 1
ATOM 2913 C CA . ASP A 1 376 ? 7.865 -2.489 82.572 1.00 88.75 376 ASP A CA 1
ATOM 2914 C C . ASP A 1 376 ? 6.384 -2.120 82.455 1.00 88.75 376 ASP A C 1
ATOM 2916 O O . ASP A 1 376 ? 5.997 -1.271 81.644 1.00 88.75 376 ASP A O 1
ATOM 2920 N N . ARG A 1 377 ? 5.541 -2.738 83.290 1.00 84.94 377 ARG A N 1
ATOM 2921 C CA . ARG A 1 377 ? 4.084 -2.528 83.258 1.00 84.94 377 ARG A CA 1
ATOM 2922 C C . ARG A 1 377 ? 3.695 -1.056 83.436 1.00 84.94 377 ARG A C 1
ATOM 2924 O O . ARG A 1 377 ? 2.816 -0.569 82.734 1.00 84.94 377 ARG A O 1
ATOM 2931 N N . GLN A 1 378 ? 4.410 -0.332 84.294 1.00 85.00 378 GLN A N 1
ATOM 2932 C CA . GLN A 1 378 ? 4.176 1.093 84.520 1.00 85.00 378 GLN A CA 1
ATOM 2933 C C . GLN A 1 378 ? 4.450 1.938 83.263 1.00 85.00 378 GLN A C 1
ATOM 2935 O O . GLN A 1 378 ? 3.656 2.810 82.920 1.00 85.00 378 GLN A O 1
ATOM 2940 N N . ILE A 1 379 ? 5.532 1.645 82.530 1.00 87.75 379 ILE A N 1
ATOM 2941 C CA . ILE A 1 379 ? 5.879 2.326 81.269 1.00 87.75 379 ILE A CA 1
ATOM 2942 C C . ILE A 1 379 ? 4.852 1.993 80.179 1.00 87.75 379 ILE A C 1
ATOM 2944 O O . ILE A 1 379 ? 4.480 2.852 79.374 1.00 87.75 379 ILE A O 1
ATOM 2948 N N . TRP A 1 380 ? 4.373 0.746 80.155 1.00 88.12 380 TRP A N 1
ATOM 2949 C CA . TRP A 1 380 ? 3.309 0.329 79.249 1.00 88.12 380 TRP A CA 1
ATOM 2950 C C . TRP A 1 380 ? 2.034 1.152 79.456 1.00 88.12 380 TRP A C 1
ATOM 2952 O O . TRP A 1 380 ? 1.552 1.765 78.505 1.00 88.12 380 TRP A O 1
ATOM 2962 N N . GLU A 1 381 ? 1.537 1.223 80.690 1.00 86.81 381 GLU A N 1
ATOM 2963 C CA . GLU A 1 381 ? 0.277 1.895 81.022 1.00 86.81 381 GLU A CA 1
ATOM 2964 C C . GLU A 1 381 ? 0.375 3.427 80.910 1.00 86.81 381 GLU A C 1
ATOM 2966 O O . GLU A 1 381 ? -0.516 4.055 80.341 1.00 86.81 381 GLU A O 1
ATOM 2971 N N . GLN A 1 382 ? 1.462 4.041 81.394 1.00 87.12 382 GLN A N 1
ATOM 2972 C CA . GLN A 1 382 ? 1.583 5.505 81.478 1.00 87.12 382 GLN A CA 1
ATOM 2973 C C . GLN A 1 382 ? 2.126 6.161 80.202 1.00 87.12 382 GLN A C 1
ATOM 2975 O O . GLN A 1 382 ? 1.887 7.345 79.976 1.00 87.12 382 GLN A O 1
ATOM 2980 N N . THR A 1 383 ? 2.874 5.431 79.367 1.00 87.06 383 THR A N 1
ATOM 2981 C CA . THR A 1 383 ? 3.563 6.017 78.202 1.00 87.06 383 THR A CA 1
ATOM 2982 C C . THR A 1 383 ? 3.183 5.341 76.892 1.00 87.06 383 THR A C 1
ATOM 2984 O O . THR A 1 383 ? 2.762 6.017 75.953 1.00 87.06 383 THR A O 1
ATOM 2987 N N . LEU A 1 384 ? 3.316 4.014 76.795 1.00 87.38 384 LEU A N 1
ATOM 2988 C CA . LEU A 1 384 ? 3.128 3.317 75.517 1.00 87.38 384 LEU A CA 1
ATOM 2989 C C . LEU A 1 384 ? 1.658 3.220 75.107 1.00 87.38 384 LEU A C 1
ATOM 2991 O O . LEU A 1 384 ? 1.369 3.411 73.930 1.00 87.38 384 LEU A O 1
ATOM 2995 N N . VAL A 1 385 ? 0.736 2.972 76.041 1.00 89.62 385 VAL A N 1
ATOM 2996 C CA . VAL A 1 385 ? -0.707 2.911 75.758 1.00 89.62 385 VAL A CA 1
ATOM 2997 C C . VAL A 1 385 ? -1.232 4.249 75.210 1.00 89.62 385 VAL A C 1
ATOM 2999 O O . VAL A 1 385 ? -1.773 4.234 74.103 1.00 89.62 385 VAL A O 1
ATOM 3002 N N . PRO A 1 386 ? -1.027 5.415 75.864 1.00 89.62 386 PRO A N 1
ATOM 3003 C CA . PRO A 1 386 ? -1.457 6.704 75.312 1.00 89.62 386 PRO A CA 1
ATOM 3004 C C . PRO A 1 386 ? -0.838 7.010 73.942 1.00 89.62 386 PRO A C 1
ATOM 3006 O O . PRO A 1 386 ? -1.532 7.455 73.026 1.00 89.62 386 PRO A O 1
ATOM 3009 N N . LEU A 1 387 ? 0.458 6.719 73.775 1.00 88.75 387 LEU A N 1
ATOM 3010 C CA . LEU A 1 387 ? 1.179 6.971 72.529 1.00 88.75 387 LEU A CA 1
ATOM 3011 C C . LEU A 1 387 ? 0.676 6.082 71.382 1.00 88.75 387 LEU A C 1
ATOM 3013 O O . LEU A 1 387 ? 0.494 6.567 70.266 1.00 88.75 387 LEU A O 1
ATOM 3017 N N . LEU A 1 388 ? 0.420 4.796 71.643 1.00 87.12 388 LEU A N 1
ATOM 3018 C CA . LEU A 1 388 ? -0.155 3.869 70.667 1.00 87.12 388 LEU A CA 1
ATOM 3019 C C . LEU A 1 388 ? -1.565 4.289 70.263 1.00 87.12 388 LEU A C 1
ATOM 3021 O O . LEU A 1 388 ? -1.859 4.316 69.070 1.00 87.12 388 LEU A O 1
ATOM 3025 N N . THR A 1 389 ? -2.406 4.658 71.229 1.00 88.69 389 THR A N 1
ATOM 3026 C CA . THR A 1 389 ? -3.767 5.138 70.967 1.00 88.69 389 THR A CA 1
ATOM 3027 C C . THR A 1 389 ? -3.750 6.377 70.070 1.00 88.69 389 THR A C 1
ATOM 3029 O O . THR A 1 389 ? -4.475 6.415 69.077 1.00 88.69 389 THR A O 1
ATOM 3032 N N . HIS A 1 390 ? -2.869 7.346 70.345 1.00 88.56 390 HIS A N 1
ATOM 3033 C CA . HIS A 1 390 ? -2.717 8.548 69.519 1.00 88.56 390 HIS A CA 1
ATOM 3034 C C . HIS A 1 390 ? -2.221 8.225 68.100 1.00 88.56 390 HIS A C 1
ATOM 3036 O O . HIS A 1 390 ? -2.840 8.626 67.116 1.00 88.56 390 HIS A O 1
ATOM 3042 N N . ARG A 1 391 ? -1.131 7.455 67.968 1.00 88.19 391 ARG A N 1
ATOM 3043 C CA . ARG A 1 391 ? -0.530 7.112 66.663 1.00 88.19 391 ARG A CA 1
ATOM 3044 C C . ARG A 1 391 ? -1.453 6.284 65.773 1.00 88.19 391 ARG A C 1
ATOM 3046 O O . ARG A 1 391 ? -1.503 6.498 64.565 1.00 88.19 391 ARG A O 1
ATOM 3053 N N . LEU A 1 392 ? -2.184 5.336 66.351 1.00 85.88 392 LEU A N 1
ATOM 3054 C CA . LEU A 1 392 ? -3.142 4.520 65.606 1.00 85.88 392 LEU A CA 1
ATOM 3055 C C . LEU A 1 392 ? -4.390 5.323 65.205 1.00 85.88 392 LEU A C 1
ATOM 3057 O O . LEU A 1 392 ? -4.926 5.110 64.118 1.00 85.88 392 LEU A O 1
ATOM 3061 N N . ALA A 1 393 ? -4.811 6.305 66.010 1.00 87.00 393 ALA A N 1
ATOM 3062 C CA . ALA A 1 393 ? -5.848 7.256 65.611 1.00 87.00 393 ALA A CA 1
ATOM 3063 C C . ALA A 1 393 ? -5.397 8.166 64.446 1.00 87.00 393 ALA A C 1
ATOM 3065 O O . ALA A 1 393 ? -6.177 8.383 63.515 1.00 87.00 393 ALA A O 1
ATOM 3066 N N . GLU A 1 394 ? -4.135 8.630 64.431 1.00 86.69 394 GLU A N 1
ATOM 3067 C CA . GLU A 1 394 ? -3.546 9.362 63.289 1.00 86.69 394 GLU A CA 1
ATOM 3068 C C . GLU A 1 394 ? -3.599 8.533 61.993 1.00 86.69 394 GLU A C 1
ATOM 3070 O O . GLU A 1 394 ? -3.915 9.062 60.927 1.00 86.69 394 GLU A O 1
ATOM 3075 N N . GLN A 1 395 ? -3.364 7.220 62.091 1.00 85.44 395 GLN A N 1
ATOM 3076 C CA . GLN A 1 395 ? -3.431 6.272 60.971 1.00 85.44 395 GLN A CA 1
ATOM 3077 C C . GLN A 1 395 ? -4.852 5.803 60.617 1.00 85.44 395 GLN A C 1
ATOM 3079 O O . GLN A 1 395 ? -5.004 4.914 59.781 1.00 85.44 395 GLN A O 1
ATOM 3084 N N . LYS A 1 396 ? -5.895 6.411 61.203 1.00 84.88 396 LYS A N 1
ATOM 3085 C CA . LYS A 1 396 ? -7.309 6.068 60.950 1.00 84.88 396 LYS A CA 1
ATOM 3086 C C . LYS A 1 396 ? -7.672 4.627 61.334 1.00 84.88 396 LYS A C 1
ATOM 3088 O O . LYS A 1 396 ? -8.538 4.010 60.723 1.00 84.88 396 LYS A O 1
ATOM 3093 N N . THR A 1 397 ? -7.037 4.104 62.377 1.00 86.56 397 THR A N 1
ATOM 3094 C CA . THR A 1 397 ? -7.318 2.783 62.956 1.00 86.56 397 THR A CA 1
ATOM 3095 C C . THR A 1 397 ? -7.329 2.878 64.484 1.00 86.56 397 THR A C 1
ATOM 3097 O O . THR A 1 397 ? -6.420 2.357 65.128 1.00 86.56 397 THR A O 1
ATOM 3100 N N . PRO A 1 398 ? -8.267 3.615 65.103 1.00 88.44 398 PRO A N 1
ATOM 3101 C CA . PRO A 1 398 ? -8.201 3.907 66.531 1.00 88.44 398 PRO A CA 1
ATOM 3102 C C . PRO A 1 398 ? -8.308 2.633 67.380 1.00 88.44 398 PRO A C 1
ATOM 3104 O O . PRO A 1 398 ? -9.033 1.694 67.047 1.00 88.44 398 PRO A O 1
ATOM 3107 N N . VAL A 1 399 ? -7.586 2.602 68.501 1.00 89.62 399 VAL A N 1
ATOM 3108 C CA . VAL A 1 399 ? -7.668 1.497 69.466 1.00 89.62 399 VAL A CA 1
ATOM 3109 C C . VAL A 1 399 ? -8.935 1.658 70.298 1.00 89.62 399 VAL A C 1
ATOM 3111 O O . VAL A 1 399 ? -9.153 2.718 70.881 1.00 89.62 399 VAL A O 1
ATOM 3114 N N . LYS A 1 400 ? -9.755 0.608 70.380 1.00 88.62 400 LYS A N 1
ATOM 3115 C CA . LYS A 1 400 ? -10.916 0.563 71.281 1.00 88.62 400 LYS A CA 1
ATOM 3116 C C . LYS A 1 400 ? -10.499 0.224 72.702 1.00 88.62 400 LYS A C 1
ATOM 3118 O O . LYS A 1 400 ? -10.898 0.910 73.634 1.00 88.62 400 LYS A O 1
ATOM 3123 N N . GLN A 1 401 ? -9.693 -0.823 72.854 1.00 89.88 401 GLN A N 1
ATOM 3124 C CA . GLN A 1 401 ? -9.180 -1.271 74.144 1.00 89.88 401 GLN A CA 1
ATOM 3125 C C . GLN A 1 401 ? -7.945 -2.162 73.982 1.00 89.88 401 GLN A C 1
ATOM 3127 O O . GLN A 1 401 ? -7.689 -2.717 72.908 1.00 89.88 401 GLN A O 1
ATOM 3132 N N . PHE A 1 402 ? -7.204 -2.322 75.076 1.00 90.56 402 PHE A N 1
ATOM 3133 C CA . PHE A 1 402 ? -6.165 -3.335 75.217 1.00 90.56 402 PHE A CA 1
ATOM 3134 C C . PHE A 1 402 ? -6.685 -4.445 76.130 1.00 90.56 402 PHE A C 1
ATOM 3136 O O . PHE A 1 402 ? -7.169 -4.162 77.223 1.00 90.56 402 PHE A O 1
ATOM 3143 N N . VAL A 1 403 ? -6.592 -5.696 75.686 1.00 89.62 403 VAL A N 1
ATOM 3144 C CA . VAL A 1 403 ? -7.106 -6.863 76.413 1.00 89.62 403 VAL A CA 1
ATOM 3145 C C . VAL A 1 403 ? -5.949 -7.800 76.742 1.00 89.62 403 VAL A C 1
ATOM 3147 O O . VAL A 1 403 ? -5.135 -8.108 75.872 1.00 89.62 403 VAL A O 1
ATOM 3150 N N . GLU A 1 404 ? -5.872 -8.269 77.987 1.00 89.19 404 GLU A N 1
ATOM 3151 C CA . GLU A 1 404 ? -4.923 -9.313 78.390 1.00 89.19 404 GLU A CA 1
ATOM 3152 C C . GLU A 1 404 ? -5.555 -10.705 78.201 1.00 89.19 404 GLU A C 1
ATOM 3154 O O . GLU A 1 404 ? -6.602 -10.992 78.780 1.00 89.19 404 GLU A O 1
ATOM 3159 N N . ARG A 1 405 ? -4.932 -11.576 77.393 1.00 89.06 405 ARG A N 1
ATOM 3160 C CA . ARG A 1 405 ? -5.325 -12.989 77.192 1.00 89.06 405 ARG A CA 1
ATOM 3161 C C . ARG A 1 405 ? -4.087 -13.864 77.042 1.00 89.06 405 ARG A C 1
ATOM 3163 O O . ARG A 1 405 ? -3.182 -13.482 76.308 1.00 89.06 405 ARG A O 1
ATOM 3170 N N . ASP A 1 406 ? -4.038 -15.015 77.712 1.00 79.44 406 ASP A N 1
ATOM 3171 C CA . ASP A 1 406 ? -2.983 -16.036 77.558 1.00 79.44 406 ASP A CA 1
ATOM 3172 C C . ASP A 1 406 ? -1.551 -15.466 77.556 1.00 79.44 406 ASP A C 1
ATOM 3174 O O . ASP A 1 406 ? -0.747 -15.728 76.663 1.00 79.44 406 ASP A O 1
ATOM 3178 N N . HIS A 1 407 ? -1.240 -14.622 78.548 1.00 86.69 407 HIS A N 1
ATOM 3179 C CA . HIS A 1 407 ? 0.046 -13.919 78.674 1.00 86.69 407 HIS A CA 1
ATOM 3180 C C . HIS A 1 407 ? 0.382 -12.967 77.511 1.00 86.69 407 HIS A C 1
ATOM 3182 O O . HIS A 1 407 ? 1.540 -12.609 77.316 1.00 86.69 407 HIS A O 1
ATOM 3188 N N . ARG A 1 408 ? -0.605 -12.498 76.748 1.00 91.06 408 ARG A N 1
ATOM 3189 C CA . ARG A 1 408 ? -0.450 -11.487 75.696 1.00 91.06 408 ARG A CA 1
ATOM 3190 C C . ARG A 1 408 ? -1.311 -10.268 75.984 1.00 91.06 408 ARG A C 1
ATOM 3192 O O . ARG A 1 408 ? -2.428 -10.391 76.474 1.00 91.06 408 ARG A O 1
ATOM 3199 N N . ILE A 1 409 ? -0.798 -9.096 75.627 1.00 90.62 409 ILE A N 1
ATOM 3200 C CA . ILE A 1 409 ? -1.567 -7.856 75.551 1.00 90.62 409 ILE A CA 1
ATOM 3201 C C . ILE A 1 409 ? -1.945 -7.643 74.092 1.00 90.62 409 ILE A C 1
ATOM 3203 O O . ILE A 1 409 ? -1.079 -7.476 73.226 1.00 90.62 409 ILE A O 1
ATOM 3207 N N . LEU A 1 410 ? -3.241 -7.662 73.820 1.00 92.31 410 LEU A N 1
ATOM 3208 C CA . LEU A 1 410 ? -3.818 -7.576 72.489 1.00 92.31 410 LEU A CA 1
ATOM 3209 C C . LEU A 1 410 ? -4.459 -6.199 72.308 1.00 92.31 410 LEU A C 1
ATOM 3211 O O . LEU A 1 410 ? -5.256 -5.770 73.138 1.00 92.31 410 LEU A O 1
ATOM 3215 N N . ALA A 1 411 ? -4.102 -5.497 71.234 1.00 91.56 411 ALA A N 1
ATOM 3216 C CA . ALA A 1 411 ? -4.748 -4.249 70.849 1.00 91.56 411 ALA A CA 1
ATOM 3217 C C . ALA A 1 411 ? -5.955 -4.569 69.965 1.00 91.56 411 ALA A C 1
ATOM 3219 O O . ALA A 1 411 ? -5.793 -5.175 68.903 1.00 91.56 411 ALA A O 1
ATOM 3220 N N . GLN A 1 412 ? -7.147 -4.159 70.398 1.00 92.38 412 GLN A N 1
ATOM 3221 C CA . GLN A 1 412 ? -8.363 -4.244 69.597 1.00 92.38 412 GLN A CA 1
ATOM 3222 C C . GLN A 1 412 ? -8.566 -2.935 68.836 1.00 92.38 412 GLN A C 1
ATOM 3224 O O . GLN A 1 412 ? -8.760 -1.871 69.426 1.00 92.38 412 GLN A O 1
ATOM 3229 N N . ILE A 1 413 ? -8.482 -3.024 67.516 1.00 91.94 413 ILE A N 1
ATOM 3230 C CA . ILE A 1 413 ? -8.430 -1.908 66.578 1.00 91.94 413 ILE A CA 1
ATOM 3231 C C . ILE A 1 413 ? -9.773 -1.783 65.859 1.00 91.94 413 ILE A C 1
ATOM 3233 O O . ILE A 1 413 ? -10.293 -2.768 65.330 1.00 91.94 413 ILE A O 1
ATOM 3237 N N . ASP A 1 414 ? -10.306 -0.565 65.807 1.00 90.38 414 ASP A N 1
ATOM 3238 C CA . ASP A 1 414 ? -11.496 -0.221 65.033 1.00 90.38 414 ASP A CA 1
ATOM 3239 C C . ASP A 1 414 ? -11.147 -0.039 63.547 1.00 90.38 414 ASP A C 1
ATOM 3241 O O . ASP A 1 414 ? -10.181 0.643 63.193 1.00 90.38 414 ASP A O 1
ATOM 3245 N N . LEU A 1 415 ? -11.949 -0.646 62.673 1.00 91.25 415 LEU A N 1
ATOM 3246 C CA . LEU A 1 415 ? -11.793 -0.564 61.220 1.00 91.25 415 LEU A CA 1
ATOM 3247 C C . LEU A 1 415 ? -12.654 0.542 60.591 1.00 91.25 415 LEU A C 1
ATOM 3249 O O . LEU A 1 415 ? -12.556 0.769 59.388 1.00 91.25 415 LEU A O 1
ATOM 3253 N N . SER A 1 416 ? -13.487 1.232 61.375 1.00 89.75 416 SER A N 1
ATOM 3254 C CA . SER A 1 416 ? -14.495 2.191 60.907 1.00 89.75 416 SER A CA 1
ATOM 3255 C C . SER A 1 416 ? -13.956 3.322 60.023 1.00 89.75 416 SER A C 1
ATOM 3257 O O . SER A 1 416 ? -14.622 3.724 59.065 1.00 89.75 416 SER A O 1
ATOM 3259 N N . GLU A 1 417 ? -12.748 3.812 60.304 1.00 90.44 417 GLU A N 1
ATOM 3260 C CA . GLU A 1 417 ? -12.118 4.931 59.589 1.00 90.44 417 GLU A CA 1
ATOM 3261 C C . GLU A 1 417 ? -11.199 4.493 58.432 1.00 90.44 417 GLU A C 1
ATOM 3263 O O . GLU A 1 417 ? -10.714 5.341 57.677 1.00 90.44 417 GLU A O 1
ATOM 3268 N N . ILE A 1 418 ? -10.980 3.184 58.241 1.00 91.12 418 ILE A N 1
ATOM 3269 C CA . ILE A 1 418 ? -10.191 2.675 57.113 1.00 91.12 418 ILE A CA 1
ATOM 3270 C C . ILE A 1 418 ? -10.936 2.971 55.816 1.00 91.12 418 ILE A C 1
ATOM 3272 O O . ILE A 1 418 ? -12.099 2.606 55.657 1.00 91.12 418 ILE A O 1
ATOM 3276 N N . LYS A 1 419 ? -10.253 3.600 54.859 1.00 92.25 419 LYS A N 1
ATOM 3277 C CA . LYS A 1 419 ? -10.809 3.839 53.527 1.00 92.25 419 LYS A CA 1
ATOM 3278 C C . LYS A 1 419 ? -10.684 2.598 52.655 1.00 92.25 419 LYS A C 1
ATOM 3280 O O . LYS A 1 419 ? -9.617 1.991 52.576 1.00 92.25 419 LYS A O 1
ATOM 3285 N N . VAL A 1 420 ? -11.762 2.255 51.962 1.00 92.69 420 VAL A N 1
ATOM 3286 C CA . VAL A 1 420 ? -11.806 1.157 50.993 1.00 92.69 420 VAL A CA 1
ATOM 3287 C C . VAL A 1 420 ? -12.323 1.651 49.649 1.00 92.69 420 VAL A C 1
ATOM 3289 O O . VAL A 1 420 ? -13.187 2.525 49.584 1.00 92.69 420 VAL A O 1
ATOM 3292 N N . ARG A 1 421 ? -11.785 1.085 48.563 1.00 94.50 421 ARG A N 1
ATOM 3293 C CA . ARG A 1 421 ? -12.246 1.359 47.198 1.00 94.50 421 ARG A CA 1
ATOM 3294 C C . ARG A 1 421 ? -13.436 0.473 46.875 1.00 94.50 421 ARG A C 1
ATOM 3296 O O . ARG A 1 421 ? -13.275 -0.738 46.735 1.00 94.50 421 ARG A O 1
ATOM 3303 N N . VAL A 1 422 ? -14.607 1.079 46.736 1.00 93.44 422 VAL A N 1
ATOM 3304 C CA . VAL A 1 422 ? -15.862 0.372 46.461 1.00 93.44 422 VAL A CA 1
ATOM 3305 C C . VAL A 1 422 ? -16.651 1.078 45.360 1.00 93.44 422 VAL A C 1
ATOM 3307 O O . VAL A 1 422 ? -16.520 2.296 45.206 1.00 93.44 422 VAL A O 1
ATOM 3310 N N . PRO A 1 423 ? -17.437 0.342 44.554 1.00 92.94 423 PRO A N 1
ATOM 3311 C CA . PRO A 1 423 ? -18.447 0.967 43.714 1.00 92.94 423 PRO A CA 1
ATOM 3312 C C . PRO A 1 423 ? -19.477 1.673 44.599 1.00 92.94 423 PRO A C 1
ATOM 3314 O O . PRO A 1 423 ? -19.910 1.135 45.622 1.00 92.94 423 PRO A O 1
ATOM 3317 N N . VAL A 1 424 ? -19.827 2.889 44.195 1.00 93.00 424 VAL A N 1
ATOM 3318 C CA . VAL A 1 424 ? -20.879 3.693 44.813 1.00 93.00 424 VAL A CA 1
ATOM 3319 C C . VAL A 1 424 ? -22.071 3.697 43.878 1.00 93.00 424 VAL A C 1
ATOM 3321 O O . VAL A 1 424 ? -21.904 3.926 42.676 1.00 93.00 424 VAL A O 1
ATOM 3324 N N . ASP A 1 425 ? -23.239 3.402 44.436 1.00 92.69 425 ASP A N 1
ATOM 3325 C CA . ASP A 1 425 ? -24.475 3.372 43.674 1.00 92.69 425 ASP A CA 1
ATOM 3326 C C . ASP A 1 425 ? -25.013 4.770 43.337 1.00 92.69 425 ASP A C 1
ATOM 3328 O O . ASP A 1 425 ? -24.500 5.794 43.801 1.00 92.69 425 ASP A O 1
ATOM 3332 N N . SER A 1 426 ? -26.059 4.821 42.513 1.00 91.75 426 SER A N 1
ATOM 3333 C CA . SER A 1 426 ? -26.735 6.069 42.128 1.00 91.75 426 SER A CA 1
ATOM 3334 C C . SER A 1 426 ? -27.313 6.870 43.309 1.00 91.75 426 SER A C 1
ATOM 3336 O O . SER A 1 426 ? -27.572 8.067 43.167 1.00 91.75 426 SER A O 1
ATOM 3338 N N . TYR A 1 427 ? -27.455 6.253 44.486 1.00 90.88 427 TYR A N 1
ATOM 3339 C CA . TYR A 1 427 ? -27.922 6.876 45.728 1.00 90.88 427 TYR A CA 1
ATOM 3340 C C . TYR A 1 427 ? -26.783 7.297 46.672 1.00 90.88 427 TYR A C 1
ATOM 3342 O O . TYR A 1 427 ? -27.048 7.801 47.764 1.00 90.88 427 TYR A O 1
ATOM 3350 N N . GLY A 1 428 ? -25.521 7.123 46.270 1.00 89.62 428 GLY A N 1
ATOM 3351 C CA . GLY A 1 428 ? -24.355 7.510 47.065 1.00 89.62 428 GLY A CA 1
ATOM 3352 C C . GLY A 1 428 ? -23.924 6.478 48.112 1.00 89.62 428 GLY A C 1
ATOM 3353 O O . GLY A 1 428 ? -23.121 6.803 48.987 1.00 89.62 428 GLY A O 1
ATOM 3354 N N . VAL A 1 429 ? -24.422 5.240 48.047 1.00 91.56 429 VAL A N 1
ATOM 3355 C CA . VAL A 1 429 ? -24.085 4.166 48.990 1.00 91.56 429 VAL A CA 1
ATOM 3356 C C . VAL A 1 429 ? -22.941 3.317 48.439 1.00 91.56 429 VAL A C 1
ATOM 3358 O O . VAL A 1 429 ? -23.032 2.733 47.360 1.00 91.56 429 VAL A O 1
ATOM 3361 N N . GLY A 1 430 ? -21.842 3.226 49.193 1.00 93.44 430 GLY A N 1
ATOM 3362 C CA . GLY A 1 430 ? -20.712 2.361 48.858 1.00 93.44 430 GLY A CA 1
ATOM 3363 C C . GLY A 1 430 ? -20.982 0.906 49.227 1.00 93.44 430 GLY A C 1
ATOM 3364 O O . GLY A 1 430 ? -21.273 0.616 50.389 1.00 93.44 430 GLY A O 1
ATOM 3365 N N . ILE A 1 431 ? -20.834 -0.015 48.273 1.00 93.31 431 ILE A N 1
ATOM 3366 C CA . ILE A 1 431 ? -21.108 -1.442 48.495 1.00 93.31 431 ILE A CA 1
ATOM 3367 C C . ILE A 1 431 ? -19.831 -2.260 48.305 1.00 93.31 431 ILE A C 1
ATOM 3369 O O . ILE A 1 431 ? -19.251 -2.306 47.219 1.00 93.31 431 ILE A O 1
ATOM 3373 N N . ILE A 1 432 ? -19.384 -2.940 49.361 1.00 91.75 432 ILE A N 1
ATOM 3374 C CA . ILE A 1 432 ? -18.263 -3.878 49.284 1.00 91.75 432 ILE A CA 1
ATOM 3375 C C . ILE A 1 432 ? -18.757 -5.256 48.847 1.00 91.75 432 ILE A C 1
ATOM 3377 O O . ILE A 1 432 ? -19.815 -5.701 49.280 1.00 91.75 432 ILE A O 1
ATOM 3381 N N . LYS A 1 433 ? -17.977 -5.937 47.994 1.00 88.69 433 LYS A N 1
ATOM 3382 C CA . LYS A 1 433 ? -18.338 -7.244 47.408 1.00 88.69 433 LYS A CA 1
ATOM 3383 C C . LYS A 1 433 ? -19.796 -7.255 46.900 1.00 88.69 433 LYS A C 1
ATOM 3385 O O . LYS A 1 433 ? -20.583 -8.095 47.339 1.00 88.69 433 LYS A O 1
ATOM 3390 N N . PRO A 1 434 ? -20.186 -6.304 46.032 1.00 90.00 434 PRO A N 1
ATOM 3391 C CA . PRO A 1 434 ? -21.565 -6.231 45.586 1.00 90.00 434 PRO A CA 1
ATOM 3392 C C . PRO A 1 434 ? -21.939 -7.493 44.802 1.00 90.00 434 PRO A C 1
ATOM 3394 O O . PRO A 1 434 ? -21.094 -8.104 44.142 1.00 90.00 434 PRO A O 1
ATOM 3397 N N . ILE A 1 435 ? -23.217 -7.864 44.852 1.00 89.50 435 ILE A N 1
ATOM 3398 C CA . ILE A 1 435 ? -23.742 -8.938 44.010 1.00 89.50 435 ILE A CA 1
ATOM 3399 C C . ILE A 1 435 ? -23.724 -8.427 42.572 1.00 89.50 435 ILE A C 1
ATOM 3401 O O . ILE A 1 435 ? -24.340 -7.407 42.264 1.00 89.50 435 ILE A O 1
ATOM 3405 N N . GLU A 1 436 ? -22.999 -9.123 41.702 1.00 91.75 436 GLU A N 1
ATOM 3406 C CA . GLU A 1 436 ? -22.791 -8.712 40.319 1.00 91.75 436 GLU A CA 1
ATOM 3407 C C . GLU A 1 436 ? -23.422 -9.680 39.322 1.00 91.75 436 GLU A C 1
ATOM 3409 O O . GLU A 1 436 ? -23.555 -10.880 39.567 1.00 91.75 436 GLU A O 1
ATOM 3414 N N . ARG A 1 437 ? -23.787 -9.149 38.157 1.00 89.44 437 ARG A N 1
ATOM 3415 C CA . ARG A 1 437 ? -24.211 -9.937 37.002 1.00 89.44 437 ARG A CA 1
ATOM 3416 C C . ARG A 1 437 ? -23.646 -9.351 35.718 1.00 89.44 437 ARG A C 1
ATOM 3418 O O . ARG A 1 437 ? -23.358 -8.158 35.622 1.00 89.44 437 ARG A O 1
ATOM 3425 N N . ALA A 1 438 ? -23.537 -10.192 34.699 1.00 89.69 438 ALA A N 1
ATOM 3426 C CA . ALA A 1 438 ? -23.172 -9.778 33.352 1.00 89.69 438 ALA A CA 1
ATOM 3427 C C . ALA A 1 438 ? -24.400 -9.880 32.442 1.00 89.69 438 ALA A C 1
ATOM 3429 O O . ALA A 1 438 ? -24.841 -10.982 32.117 1.00 89.69 438 ALA A O 1
ATOM 3430 N N . VAL A 1 439 ? -24.938 -8.739 32.012 1.00 89.88 439 VAL A N 1
ATOM 3431 C CA . VAL A 1 439 ? -26.107 -8.680 31.121 1.00 89.88 439 VAL A CA 1
ATOM 3432 C C . VAL A 1 439 ? -25.731 -8.203 29.725 1.00 89.88 439 VAL A C 1
ATOM 3434 O O . VAL A 1 439 ? -24.648 -7.662 29.479 1.00 89.88 439 VAL A O 1
ATOM 3437 N N . ILE A 1 440 ? -26.630 -8.442 28.776 1.00 90.12 440 ILE A N 1
ATOM 3438 C CA . ILE A 1 440 ? -26.553 -7.820 27.455 1.00 90.12 440 ILE A CA 1
ATOM 3439 C C . ILE A 1 440 ? -26.921 -6.332 27.550 1.00 90.12 440 ILE A C 1
ATOM 3441 O O . ILE A 1 440 ? -27.709 -5.966 28.421 1.00 90.12 440 ILE A O 1
ATOM 3445 N N . PRO A 1 441 ? -26.368 -5.464 26.679 1.00 89.56 441 PRO A N 1
ATOM 3446 C CA . PRO A 1 441 ? -26.720 -4.045 26.668 1.00 89.56 441 PRO A CA 1
ATOM 3447 C C . PRO A 1 441 ? -28.230 -3.826 26.527 1.00 89.56 441 PRO A C 1
ATOM 3449 O O . PRO A 1 441 ? -28.879 -4.544 25.765 1.00 89.56 441 PRO A O 1
ATOM 3452 N N . ALA A 1 442 ? -28.772 -2.797 27.187 1.00 87.12 442 ALA A N 1
ATOM 3453 C CA . ALA A 1 442 ? -30.208 -2.490 27.180 1.00 87.12 442 ALA A CA 1
ATOM 3454 C C . ALA A 1 442 ? -30.789 -2.376 25.758 1.00 87.12 442 ALA A C 1
ATOM 3456 O O . ALA A 1 442 ? -31.825 -2.965 25.458 1.00 87.12 442 ALA A O 1
ATOM 3457 N N . ALA A 1 443 ? -30.057 -1.733 24.841 1.00 88.38 443 ALA A N 1
ATOM 3458 C CA . ALA A 1 443 ? -30.441 -1.610 23.432 1.00 88.38 443 ALA A CA 1
ATOM 3459 C C . ALA A 1 443 ? -30.564 -2.956 22.683 1.00 88.38 443 ALA A C 1
ATOM 3461 O O . ALA A 1 443 ? -31.169 -3.024 21.616 1.00 88.38 443 ALA A O 1
ATOM 3462 N N . CYS A 1 444 ? -29.973 -4.030 23.210 1.00 90.88 444 CYS A N 1
ATOM 3463 C CA . CYS A 1 444 ? -30.036 -5.374 22.643 1.00 90.88 444 CYS A CA 1
ATOM 3464 C C . CYS A 1 444 ? -31.009 -6.301 23.383 1.00 90.88 444 CYS A C 1
ATOM 3466 O O . CYS A 1 444 ? -31.351 -7.337 22.820 1.00 90.88 444 CYS A O 1
ATOM 3468 N N . LEU A 1 445 ? -31.447 -5.950 24.599 1.00 87.31 445 LEU A N 1
ATOM 3469 C CA . LEU A 1 445 ? -32.249 -6.821 25.467 1.00 87.31 445 LEU A CA 1
ATOM 3470 C C . LEU A 1 445 ? -33.559 -7.258 24.798 1.00 87.31 445 LEU A C 1
ATOM 3472 O O . LEU A 1 445 ? -33.864 -8.444 24.764 1.00 87.31 445 LEU A O 1
ATOM 3476 N N . ASN A 1 446 ? -34.261 -6.299 24.192 1.00 87.81 446 ASN A N 1
ATOM 3477 C CA . ASN A 1 446 ? -35.540 -6.512 23.507 1.00 87.81 446 ASN A CA 1
ATOM 3478 C C . ASN A 1 446 ? -35.409 -6.400 21.977 1.00 87.81 446 ASN A C 1
ATOM 3480 O O . ASN A 1 446 ? -36.382 -6.141 21.273 1.00 87.81 446 ASN A O 1
ATOM 3484 N N . CYS A 1 447 ? -34.192 -6.539 21.443 1.00 90.25 447 CYS A N 1
ATOM 3485 C CA . CYS A 1 447 ? -33.948 -6.426 20.009 1.00 90.25 447 CYS A CA 1
ATOM 3486 C C . CYS A 1 447 ? -34.198 -7.771 19.314 1.00 90.25 447 CYS A C 1
ATOM 3488 O O . CYS A 1 447 ? -33.474 -8.740 19.549 1.00 90.25 447 CYS A O 1
ATOM 3490 N N . THR A 1 448 ? -35.157 -7.810 18.388 1.00 91.81 448 THR A N 1
ATOM 3491 C CA . THR A 1 448 ? -35.480 -8.996 17.568 1.00 91.81 448 THR A CA 1
ATOM 3492 C C . THR A 1 448 ? -34.293 -9.493 16.733 1.00 91.81 448 THR A C 1
ATOM 3494 O O . THR A 1 448 ? -34.179 -10.685 16.470 1.00 91.81 448 THR A O 1
ATOM 3497 N N . HIS A 1 449 ? -33.356 -8.606 16.384 1.00 91.81 449 HIS A N 1
ATOM 3498 C CA . HIS A 1 449 ? -32.168 -8.913 15.577 1.00 91.81 449 HIS A CA 1
ATOM 3499 C C . HIS A 1 449 ? -30.921 -9.270 16.401 1.00 91.81 449 HIS A C 1
ATOM 3501 O O . HIS A 1 449 ? -29.822 -9.370 15.852 1.00 91.81 449 HIS A O 1
ATOM 3507 N N . PHE A 1 450 ? -31.040 -9.443 17.723 1.00 90.00 450 PHE A N 1
ATOM 3508 C CA . PHE A 1 450 ? -29.892 -9.701 18.599 1.00 90.00 450 PHE A CA 1
ATOM 3509 C C . PHE A 1 450 ? -29.073 -10.934 18.179 1.00 90.00 450 PHE A C 1
ATOM 3511 O O . PHE A 1 450 ? -27.842 -10.859 18.108 1.00 90.00 450 PHE A O 1
ATOM 3518 N N . GLN A 1 451 ? -29.738 -12.056 17.877 1.00 91.19 451 GLN A N 1
ATOM 3519 C CA . GLN A 1 451 ? -29.056 -13.300 17.495 1.00 91.19 451 GLN A CA 1
ATOM 3520 C C . GLN A 1 451 ? -28.326 -13.162 16.157 1.00 91.19 451 GLN A C 1
ATOM 3522 O O . GLN A 1 451 ? -27.172 -13.575 16.048 1.00 91.19 451 GLN A O 1
ATOM 3527 N N . GLU A 1 452 ? -28.954 -12.510 15.175 1.00 91.88 452 GLU A N 1
ATOM 3528 C CA . GLU A 1 452 ? -28.341 -12.221 13.875 1.00 91.88 452 GLU A CA 1
ATOM 3529 C C . GLU A 1 452 ? -27.102 -11.335 14.051 1.00 91.88 452 GLU A C 1
ATOM 3531 O O . GLU A 1 452 ? -26.010 -11.688 13.606 1.00 91.88 452 GLU A O 1
ATOM 3536 N N . CYS A 1 453 ? -27.233 -10.236 14.804 1.00 92.31 453 CYS A N 1
ATOM 3537 C CA . CYS A 1 453 ? -26.130 -9.317 15.084 1.00 92.31 453 CYS A CA 1
ATOM 3538 C C . CYS A 1 453 ? -24.952 -10.029 15.759 1.00 92.31 453 CYS A C 1
ATOM 3540 O O . CYS A 1 453 ? -23.796 -9.755 15.445 1.00 92.31 453 CYS A O 1
ATOM 3542 N N . ARG A 1 454 ? -25.219 -10.980 16.661 1.00 92.50 454 ARG A N 1
ATOM 3543 C CA . ARG A 1 454 ? -24.176 -11.746 17.352 1.00 92.50 454 ARG A CA 1
ATOM 3544 C C . ARG A 1 454 ? -23.368 -12.640 16.408 1.00 92.50 454 ARG A C 1
ATOM 3546 O O . ARG A 1 454 ? -22.213 -12.926 16.729 1.00 92.50 454 ARG A O 1
ATOM 3553 N N . GLN A 1 455 ? -23.922 -13.060 15.272 1.00 93.75 455 GLN A N 1
ATOM 3554 C CA . GLN A 1 455 ? -23.245 -13.900 14.275 1.00 93.75 455 GLN A CA 1
ATOM 3555 C C . GLN A 1 455 ? -22.428 -13.092 13.252 1.00 93.75 455 GLN A C 1
ATOM 3557 O O . GLN A 1 455 ? -21.531 -13.645 12.620 1.00 93.75 455 GLN A O 1
ATOM 3562 N N . LEU A 1 456 ? -22.667 -11.783 13.132 1.00 92.88 456 LEU A N 1
ATOM 3563 C CA . LEU A 1 456 ? -21.947 -10.902 12.205 1.00 92.88 456 LEU A CA 1
ATOM 3564 C C . LEU A 1 456 ? -20.435 -10.810 12.508 1.00 92.88 456 LEU A C 1
ATOM 3566 O O . LEU A 1 456 ? -20.003 -10.989 13.653 1.00 92.88 456 LEU A O 1
ATOM 3570 N N . PRO A 1 457 ? -19.585 -10.507 11.511 1.00 91.12 457 PRO A N 1
ATOM 3571 C CA . PRO A 1 457 ? -18.155 -10.313 11.737 1.00 91.12 457 PRO A CA 1
ATOM 3572 C C . PRO A 1 457 ? -17.885 -9.075 12.608 1.00 91.12 457 PRO A C 1
ATOM 3574 O O . PRO A 1 457 ? -18.459 -8.012 12.404 1.00 91.12 457 PRO A O 1
ATOM 3577 N N . THR A 1 458 ? -16.962 -9.185 13.569 1.00 91.50 458 THR A N 1
ATOM 3578 C CA . THR A 1 458 ? -16.502 -8.047 14.398 1.00 91.50 458 THR A CA 1
ATOM 3579 C C . THR A 1 458 ? -15.388 -7.229 13.747 1.00 91.50 458 THR A C 1
ATOM 3581 O O . THR A 1 458 ? -15.052 -6.141 14.238 1.00 91.50 458 THR A O 1
ATOM 3584 N N . THR A 1 459 ? -14.793 -7.753 12.675 1.00 88.50 459 THR A N 1
ATOM 3585 C CA . THR A 1 459 ? -13.780 -7.075 11.861 1.00 88.50 459 THR A CA 1
ATOM 3586 C C . THR A 1 459 ? -14.398 -5.850 11.203 1.00 88.50 459 THR A C 1
ATOM 3588 O O . THR A 1 459 ? -15.523 -5.907 10.719 1.00 88.50 459 THR A O 1
ATOM 3591 N N . ALA A 1 460 ? -13.683 -4.725 11.215 1.00 87.56 460 ALA A N 1
ATOM 3592 C CA . ALA A 1 460 ? -14.181 -3.513 10.579 1.00 87.56 460 ALA A CA 1
ATOM 3593 C C . ALA A 1 460 ? -14.279 -3.716 9.060 1.00 87.56 460 ALA A C 1
ATOM 3595 O O . ALA A 1 460 ? -13.272 -4.002 8.418 1.00 87.56 460 ALA A O 1
ATOM 3596 N N . GLY A 1 461 ? -15.486 -3.566 8.511 1.00 90.00 461 GLY A N 1
ATOM 3597 C CA . GLY A 1 461 ? -15.678 -3.408 7.072 1.00 90.00 461 GLY A CA 1
ATOM 3598 C C . GLY A 1 461 ? -15.239 -2.022 6.594 1.00 90.00 461 GLY A C 1
ATOM 3599 O O . GLY A 1 461 ? -14.895 -1.152 7.401 1.00 90.00 461 GLY A O 1
ATOM 3600 N N . THR A 1 462 ? -15.286 -1.811 5.280 1.00 92.94 462 THR A N 1
ATOM 3601 C CA . THR A 1 462 ? -14.825 -0.581 4.621 1.00 92.94 462 THR A CA 1
ATOM 3602 C C . THR A 1 462 ? -15.490 0.684 5.166 1.00 92.94 462 THR A C 1
ATOM 3604 O O . THR A 1 462 ? -14.791 1.652 5.444 1.00 92.94 462 THR A O 1
ATOM 3607 N N . ILE A 1 463 ? -16.803 0.675 5.419 1.00 94.25 463 ILE A N 1
ATOM 3608 C CA . ILE A 1 463 ? -17.507 1.864 5.939 1.00 94.25 463 ILE A CA 1
ATOM 3609 C C . ILE A 1 463 ? -17.034 2.229 7.350 1.00 94.25 463 ILE A C 1
ATOM 3611 O O . ILE A 1 463 ? -16.763 3.392 7.642 1.00 94.25 463 ILE A O 1
ATOM 3615 N N . LEU A 1 464 ? -16.875 1.236 8.233 1.00 93.94 464 LEU A N 1
ATOM 3616 C CA . LEU A 1 464 ? -16.372 1.496 9.583 1.00 93.94 464 LEU A CA 1
ATOM 3617 C C . LEU A 1 464 ? -14.923 2.000 9.547 1.00 93.94 464 LEU A C 1
ATOM 3619 O O . LEU A 1 464 ? -14.527 2.812 10.382 1.00 93.94 464 LEU A O 1
ATOM 3623 N N . LEU A 1 465 ? -14.131 1.519 8.589 1.00 94.38 465 LEU A N 1
ATOM 3624 C CA . LEU A 1 465 ? -12.770 1.989 8.369 1.00 94.38 465 LEU A CA 1
ATOM 3625 C C . LEU A 1 465 ? -12.747 3.450 7.903 1.00 94.38 465 LEU A C 1
ATOM 3627 O O . LEU A 1 465 ? -12.019 4.246 8.486 1.00 94.38 465 LEU A O 1
ATOM 3631 N N . TRP A 1 466 ? -13.584 3.829 6.935 1.00 96.00 466 TRP A N 1
ATOM 3632 C CA . TRP A 1 466 ? -13.726 5.217 6.481 1.00 96.00 466 TRP A CA 1
ATOM 3633 C C . TRP A 1 466 ? -14.137 6.161 7.598 1.00 96.00 466 TRP A C 1
ATOM 3635 O O . TRP A 1 466 ? -13.513 7.207 7.758 1.00 96.00 466 TRP A O 1
ATOM 3645 N N . ARG A 1 467 ? -15.105 5.762 8.428 1.00 95.06 467 ARG A N 1
ATOM 3646 C CA . ARG A 1 467 ? -15.514 6.548 9.596 1.00 95.06 467 ARG A CA 1
ATOM 3647 C C . ARG A 1 467 ? -14.354 6.769 10.571 1.00 95.06 467 ARG A C 1
ATOM 3649 O O . ARG A 1 467 ? -14.147 7.883 11.036 1.00 95.06 467 ARG A O 1
ATOM 3656 N N . ARG A 1 468 ? -13.549 5.736 10.853 1.00 94.44 468 ARG A N 1
ATOM 3657 C CA . ARG A 1 468 ? -12.354 5.860 11.720 1.00 94.44 468 ARG A CA 1
ATOM 3658 C C . ARG A 1 468 ? -11.259 6.729 11.119 1.00 94.44 468 ARG A C 1
ATOM 3660 O O . ARG A 1 468 ? -10.558 7.409 11.855 1.00 94.44 468 ARG A O 1
ATOM 3667 N N . LEU A 1 469 ? -11.109 6.684 9.800 1.00 95.94 469 LEU A N 1
ATOM 3668 C CA . LEU A 1 469 ? -10.191 7.536 9.049 1.00 95.94 469 LEU A CA 1
ATOM 3669 C C . LEU A 1 469 ? -10.736 8.957 8.853 1.00 95.94 469 LEU A C 1
ATOM 3671 O O . LEU A 1 469 ? -10.065 9.770 8.224 1.00 95.94 469 LEU A O 1
ATOM 3675 N N . GLY A 1 470 ? -11.940 9.264 9.344 1.00 96.75 470 GLY A N 1
ATOM 3676 C CA . GLY A 1 470 ? -12.586 10.562 9.173 1.00 96.75 470 GLY A CA 1
ATOM 3677 C C . GLY A 1 470 ? -12.965 10.882 7.727 1.00 96.75 470 GLY A C 1
ATOM 3678 O O . GLY A 1 470 ? -13.082 12.054 7.393 1.00 96.75 470 GLY A O 1
ATOM 3679 N N . LEU A 1 471 ? -13.124 9.877 6.858 1.00 97.75 471 LEU A N 1
ATOM 3680 C CA . LEU A 1 471 ? -13.533 10.065 5.457 1.00 97.75 471 LEU A CA 1
ATOM 3681 C C . LEU A 1 471 ? -15.043 10.240 5.309 1.00 97.75 471 LEU A C 1
ATOM 3683 O O . LEU A 1 471 ? -15.498 10.855 4.352 1.00 97.75 471 LEU A O 1
ATOM 3687 N N . THR A 1 472 ? -15.818 9.704 6.246 1.00 97.56 472 THR A N 1
ATOM 3688 C CA . THR A 1 472 ? -17.273 9.851 6.294 1.00 97.56 472 THR A CA 1
ATOM 3689 C C . THR A 1 472 ? -17.714 10.184 7.711 1.00 97.56 472 THR A C 1
ATOM 3691 O O . THR A 1 472 ? -17.068 9.763 8.675 1.00 97.56 472 THR A O 1
ATOM 3694 N N . ASP A 1 473 ? -18.830 10.891 7.839 1.00 94.75 473 ASP A N 1
ATOM 3695 C CA . ASP A 1 473 ? -19.508 11.083 9.118 1.00 94.75 473 ASP A CA 1
ATOM 3696 C C . ASP A 1 473 ? -20.283 9.819 9.562 1.00 94.75 473 ASP A C 1
ATOM 3698 O O . ASP A 1 473 ? -20.118 8.722 9.013 1.00 94.75 473 ASP A O 1
ATOM 3702 N N . GLU A 1 474 ? -21.118 9.949 10.595 1.00 89.44 474 GLU A N 1
ATOM 3703 C CA . GLU A 1 474 ? -21.938 8.851 11.119 1.00 89.44 474 GLU A CA 1
ATOM 3704 C C . GLU A 1 474 ? -23.104 8.429 10.212 1.00 89.44 474 GLU A C 1
ATOM 3706 O O . GLU A 1 474 ? -23.605 7.309 10.344 1.00 89.44 474 GLU A O 1
ATOM 3711 N N . HIS A 1 475 ? -23.503 9.286 9.275 1.00 90.19 475 HIS A N 1
ATOM 3712 C CA . HIS A 1 475 ? -24.537 9.022 8.278 1.00 90.19 475 HIS A CA 1
ATOM 3713 C C . HIS A 1 475 ? -23.958 8.498 6.958 1.00 90.19 475 HIS A C 1
ATOM 3715 O O . HIS A 1 475 ? -24.710 8.149 6.050 1.00 90.19 475 HIS A O 1
ATOM 3721 N N . GLY A 1 476 ? -22.631 8.397 6.854 1.00 92.62 476 GLY A N 1
ATOM 3722 C CA . GLY A 1 476 ? -21.956 8.000 5.626 1.00 92.62 476 GLY A CA 1
ATOM 3723 C C . GLY A 1 476 ? -21.821 9.141 4.621 1.00 92.62 476 GLY A C 1
ATOM 3724 O O . GLY A 1 476 ? -21.499 8.881 3.468 1.00 92.62 476 GLY A O 1
ATOM 3725 N N . VAL A 1 477 ? -22.045 10.395 5.012 1.00 96.75 477 VAL A N 1
ATOM 3726 C CA . VAL A 1 477 ? -21.757 11.534 4.139 1.00 96.75 477 VAL A CA 1
ATOM 3727 C C . VAL A 1 477 ? -20.238 11.731 4.106 1.00 96.75 477 VAL A C 1
ATOM 3729 O O . VAL A 1 477 ? -19.613 11.807 5.170 1.00 96.75 477 VAL A O 1
ATOM 3732 N N . PRO A 1 478 ? -19.605 11.787 2.920 1.00 97.75 478 PRO A N 1
ATOM 3733 C CA . PRO A 1 478 ? -18.180 12.070 2.825 1.00 97.75 478 PRO A CA 1
ATOM 3734 C C . PRO A 1 478 ? -17.833 13.425 3.445 1.00 97.75 478 PRO A C 1
ATOM 3736 O O . PRO A 1 478 ? -18.443 14.444 3.125 1.00 97.75 478 PRO A O 1
ATOM 3739 N N . THR A 1 479 ? -16.836 13.436 4.325 1.00 97.50 479 THR A N 1
ATOM 3740 C CA . THR A 1 479 ? -16.274 14.667 4.899 1.00 97.50 479 THR A CA 1
ATOM 3741 C C . THR A 1 479 ? -15.417 15.388 3.856 1.00 97.50 479 THR A C 1
ATOM 3743 O O . THR A 1 479 ? -15.113 14.830 2.802 1.00 97.50 479 THR A O 1
ATOM 3746 N N . ARG A 1 480 ? -14.916 16.594 4.163 1.00 96.19 480 ARG A N 1
ATOM 3747 C CA . ARG A 1 480 ? -13.929 17.283 3.306 1.00 96.19 480 ARG A CA 1
ATOM 3748 C C . ARG A 1 480 ? -12.731 16.383 2.959 1.00 96.19 480 ARG A C 1
ATOM 3750 O O . ARG A 1 480 ? -12.317 16.330 1.804 1.00 96.19 480 ARG A O 1
ATOM 3757 N N . ARG A 1 481 ? -12.230 15.624 3.939 1.00 97.31 481 ARG A N 1
ATOM 3758 C CA . ARG A 1 481 ? -11.179 14.615 3.749 1.00 97.31 481 ARG A CA 1
ATOM 3759 C C . ARG A 1 481 ? -11.614 13.526 2.774 1.00 97.31 481 ARG A C 1
ATOM 3761 O O . ARG A 1 481 ? -10.881 13.205 1.844 1.00 97.31 481 ARG A O 1
ATOM 3768 N N . GLY A 1 482 ? -12.816 12.981 2.968 1.00 97.44 482 GLY A N 1
ATOM 3769 C CA . GLY A 1 482 ? -13.408 11.988 2.073 1.00 97.44 482 GLY A CA 1
ATOM 3770 C C . GLY A 1 482 ? -13.556 12.487 0.638 1.00 97.44 482 GLY A C 1
ATOM 3771 O O . GLY A 1 482 ? -13.301 11.726 -0.291 1.00 97.44 482 GLY A O 1
ATOM 3772 N N . LEU A 1 483 ? -13.895 13.766 0.446 1.00 97.25 483 LEU A N 1
ATOM 3773 C CA . LEU A 1 483 ? -13.979 14.387 -0.877 1.00 97.25 483 LEU A CA 1
ATOM 3774 C C . LEU A 1 483 ? -12.617 14.456 -1.562 1.00 97.25 483 LEU A C 1
ATOM 3776 O O . LEU A 1 483 ? -12.509 13.999 -2.696 1.00 97.25 483 LEU A O 1
ATOM 3780 N N . ILE A 1 484 ? -11.574 14.927 -0.869 1.00 97.75 484 ILE A N 1
ATOM 3781 C CA . ILE A 1 484 ? -10.208 14.908 -1.415 1.00 97.75 484 ILE A CA 1
ATOM 3782 C C . ILE A 1 484 ? -9.806 13.478 -1.782 1.00 97.75 484 ILE A C 1
ATOM 3784 O O . ILE A 1 484 ? -9.363 13.243 -2.900 1.00 97.75 484 ILE A O 1
ATOM 3788 N N . VAL A 1 485 ? -10.021 12.502 -0.892 1.00 97.38 485 VAL A N 1
ATOM 3789 C CA . VAL A 1 485 ? -9.734 11.086 -1.183 1.00 97.38 485 VAL A CA 1
ATOM 3790 C C . VAL A 1 485 ? -10.503 10.589 -2.406 1.00 97.38 485 VAL A C 1
ATOM 3792 O O . VAL A 1 485 ? -9.966 9.799 -3.174 1.00 97.38 485 VAL A O 1
ATOM 3795 N N . SER A 1 486 ? -11.721 11.083 -2.635 1.00 96.94 486 SER A N 1
ATOM 3796 C CA . SER A 1 486 ? -12.530 10.698 -3.791 1.00 96.94 486 SER A CA 1
ATOM 3797 C C . SER A 1 486 ? -11.968 11.147 -5.143 1.00 96.94 486 SER A C 1
ATOM 3799 O O . SER A 1 486 ? -12.333 10.587 -6.172 1.00 96.94 486 SER A O 1
ATOM 3801 N N . PHE A 1 487 ? -11.059 12.125 -5.158 1.00 96.31 487 PHE A N 1
ATOM 3802 C CA . PHE A 1 487 ? -10.477 12.657 -6.393 1.00 96.31 487 PHE A CA 1
ATOM 3803 C C . PHE A 1 487 ? -9.254 11.877 -6.874 1.00 96.31 487 PHE A C 1
ATOM 3805 O O . PHE A 1 487 ? -8.834 12.055 -8.016 1.00 96.31 487 PHE A O 1
ATOM 3812 N N . PHE A 1 488 ? -8.684 11.020 -6.024 1.00 95.25 488 PHE A N 1
ATOM 3813 C CA . PHE A 1 488 ? -7.412 10.360 -6.292 1.00 95.25 488 PHE A CA 1
ATOM 3814 C C . PHE A 1 488 ? -7.507 8.849 -6.097 1.00 95.25 488 PHE A C 1
ATOM 3816 O O . PHE A 1 488 ? -8.202 8.369 -5.201 1.00 95.25 488 PHE A O 1
ATOM 3823 N N . PRO A 1 489 ? -6.765 8.067 -6.890 1.00 87.06 489 PRO A N 1
ATOM 3824 C CA . PRO A 1 489 ? -6.719 6.628 -6.710 1.00 87.06 489 PRO A CA 1
ATOM 3825 C C . PRO A 1 489 ? -5.888 6.241 -5.472 1.00 87.06 489 PRO A C 1
ATOM 3827 O O . PRO A 1 489 ? -4.893 6.884 -5.127 1.00 87.06 489 PRO A O 1
ATOM 3830 N N . HIS A 1 490 ? -6.242 5.108 -4.856 1.00 87.06 490 HIS A N 1
ATOM 3831 C CA . HIS A 1 490 ? -5.462 4.470 -3.785 1.00 87.06 490 HIS A CA 1
ATOM 3832 C C . HIS A 1 490 ? -5.154 5.422 -2.605 1.00 87.06 490 HIS A C 1
ATOM 3834 O O . HIS A 1 490 ? -6.014 6.173 -2.149 1.00 87.06 490 HIS A O 1
ATOM 3840 N N . GLY A 1 491 ? -3.933 5.366 -2.061 1.00 91.69 491 GLY A N 1
ATOM 3841 C CA . GLY A 1 491 ? -3.506 6.152 -0.902 1.00 91.69 491 GLY A CA 1
ATOM 3842 C C . GLY A 1 491 ? -3.138 7.613 -1.180 1.00 91.69 491 GLY A C 1
ATOM 3843 O O . GLY A 1 491 ? -2.897 8.352 -0.229 1.00 91.69 491 GLY A O 1
ATOM 3844 N N . GLN A 1 492 ? -3.082 8.060 -2.440 1.00 95.31 492 GLN A N 1
ATOM 3845 C CA . GLN A 1 492 ? -2.602 9.412 -2.775 1.00 95.31 492 GLN A CA 1
ATOM 3846 C C . GLN A 1 492 ? -3.483 10.496 -2.149 1.00 95.31 492 GLN A C 1
ATOM 3848 O O . GLN A 1 492 ? -2.984 11.400 -1.478 1.00 95.31 492 GLN A O 1
ATOM 3853 N N . GLY A 1 493 ? -4.803 10.352 -2.284 1.00 96.25 493 GLY A N 1
ATOM 3854 C CA . GLY A 1 493 ? -5.758 11.297 -1.714 1.00 96.25 493 GLY A CA 1
ATOM 3855 C C . GLY A 1 493 ? -5.714 11.351 -0.186 1.00 96.25 493 GLY A C 1
ATOM 3856 O O . GLY A 1 493 ? -5.939 12.412 0.386 1.00 96.25 493 GLY A O 1
ATOM 3857 N N . LEU A 1 494 ? -5.355 10.248 0.487 1.00 97.62 494 LEU A N 1
ATOM 3858 C CA . LEU A 1 494 ? -5.181 10.239 1.945 1.00 97.62 494 LEU A CA 1
ATOM 3859 C C . LEU A 1 494 ? -4.011 11.133 2.357 1.00 97.62 494 LEU A C 1
ATOM 3861 O O . LEU A 1 494 ? -4.144 11.919 3.294 1.00 97.62 494 LEU A O 1
ATOM 3865 N N . ALA A 1 495 ? -2.884 11.038 1.652 1.00 97.62 495 ALA A N 1
ATOM 3866 C CA . ALA A 1 495 ? -1.720 11.864 1.943 1.00 97.62 495 ALA A CA 1
ATOM 3867 C C . ALA A 1 495 ? -1.962 13.342 1.629 1.00 97.62 495 ALA A C 1
ATOM 3869 O O . ALA A 1 495 ? -1.646 14.193 2.457 1.00 97.62 495 ALA A O 1
ATOM 3870 N N . ILE A 1 496 ? -2.590 13.642 0.486 1.00 98.12 496 ILE A N 1
ATOM 3871 C CA . ILE A 1 496 ? -2.954 15.014 0.105 1.00 98.12 496 ILE A CA 1
ATOM 3872 C C . ILE A 1 496 ? -3.903 15.620 1.141 1.00 98.12 496 ILE A C 1
ATOM 3874 O O . ILE A 1 496 ? -3.669 16.731 1.606 1.00 98.12 496 ILE A O 1
ATOM 3878 N N . ALA A 1 497 ? -4.943 14.887 1.553 1.00 98.06 497 ALA A N 1
ATOM 3879 C CA . ALA A 1 497 ? -5.892 15.386 2.540 1.00 98.06 497 ALA A CA 1
ATOM 3880 C C . ALA A 1 497 ? -5.226 15.644 3.898 1.00 98.06 497 ALA A C 1
ATOM 3882 O O . ALA A 1 497 ? -5.429 16.706 4.478 1.00 98.06 497 ALA A O 1
ATOM 3883 N N . ALA A 1 498 ? -4.380 14.721 4.371 1.00 98.00 498 ALA A N 1
ATOM 3884 C CA . ALA A 1 498 ? -3.656 14.892 5.628 1.00 98.00 498 ALA A CA 1
ATOM 3885 C C . ALA A 1 498 ? -2.706 16.101 5.577 1.00 98.00 498 ALA A C 1
ATOM 3887 O O . ALA A 1 498 ? -2.672 16.891 6.516 1.00 98.00 498 ALA A O 1
ATOM 3888 N N . ALA A 1 499 ? -1.974 16.280 4.472 1.00 98.19 499 ALA A N 1
ATOM 3889 C CA . ALA A 1 499 ? -1.096 17.431 4.285 1.00 98.19 499 ALA A CA 1
ATOM 3890 C C . ALA A 1 499 ? -1.872 18.749 4.241 1.00 98.19 499 ALA A C 1
ATOM 3892 O O . ALA A 1 499 ? -1.439 19.734 4.831 1.00 98.19 499 ALA A O 1
ATOM 3893 N N . LEU A 1 500 ? -3.023 18.784 3.568 1.00 97.94 500 LEU A N 1
ATOM 3894 C CA . LEU A 1 500 ? -3.853 19.982 3.505 1.00 97.94 500 LEU A CA 1
ATOM 3895 C C . LEU A 1 500 ? -4.498 20.316 4.861 1.00 97.94 500 LEU A C 1
ATOM 3897 O O . LEU A 1 500 ? -4.658 21.488 5.172 1.00 97.94 500 LEU A O 1
ATOM 3901 N N . GLU A 1 501 ? -4.840 19.328 5.683 1.00 97.50 501 GLU A N 1
ATOM 3902 C CA . GLU A 1 501 ? -5.374 19.557 7.035 1.00 97.50 501 GLU A CA 1
ATOM 3903 C C . GLU A 1 501 ? -4.313 20.032 8.041 1.00 97.50 501 GLU A C 1
ATOM 3905 O O . GLU A 1 501 ? -4.661 20.660 9.037 1.00 97.50 501 GLU A O 1
ATOM 3910 N N . ALA A 1 502 ? -3.031 19.763 7.785 1.00 97.12 502 ALA A N 1
ATOM 3911 C CA . ALA A 1 502 ? -1.926 20.313 8.563 1.00 97.12 502 ALA A CA 1
ATOM 3912 C C . ALA A 1 502 ? -1.655 21.771 8.151 1.00 97.12 502 ALA A C 1
ATOM 3914 O O . ALA A 1 502 ? -0.998 22.037 7.141 1.00 97.12 502 ALA A O 1
ATOM 3915 N N . GLU A 1 503 ? -2.179 22.720 8.929 1.00 93.88 503 GLU A N 1
ATOM 3916 C CA . GLU A 1 503 ? -2.061 24.164 8.662 1.00 93.88 503 GLU A CA 1
ATOM 3917 C C . GLU A 1 503 ? -0.603 24.655 8.626 1.00 93.88 503 GLU A C 1
ATOM 3919 O O . GLU A 1 503 ? -0.285 25.584 7.889 1.00 93.88 503 GLU A O 1
ATOM 3924 N N . ASP A 1 504 ? 0.299 23.996 9.358 1.00 95.50 504 ASP A N 1
ATOM 3925 C CA . ASP A 1 504 ? 1.731 24.306 9.431 1.00 95.50 504 ASP A CA 1
ATOM 3926 C C . ASP A 1 504 ? 2.557 23.736 8.261 1.00 95.50 504 ASP A C 1
ATOM 3928 O O . ASP A 1 504 ? 3.777 23.907 8.221 1.00 95.50 504 ASP A O 1
ATOM 3932 N N . TYR A 1 505 ? 1.927 23.036 7.313 1.00 97.69 505 TYR A N 1
ATOM 3933 C CA . TYR A 1 505 ? 2.608 22.419 6.176 1.00 97.69 505 TYR A CA 1
ATOM 3934 C C . TYR A 1 505 ? 2.675 23.392 4.983 1.00 97.69 505 TYR A C 1
ATOM 3936 O O . TYR A 1 505 ? 1.644 23.623 4.345 1.00 97.69 505 TYR A O 1
ATOM 3944 N N . PRO A 1 506 ? 3.856 23.905 4.586 1.00 97.94 506 PRO A N 1
ATOM 3945 C CA . PRO A 1 506 ? 3.978 24.841 3.463 1.00 97.94 506 PRO A CA 1
ATOM 3946 C C . PRO A 1 506 ? 3.570 24.200 2.128 1.00 97.94 506 PRO A C 1
ATOM 3948 O O . PRO A 1 506 ? 4.030 23.105 1.796 1.00 97.94 506 PRO A O 1
ATOM 3951 N N . LEU A 1 507 ? 2.716 24.864 1.345 1.00 97.81 507 LEU A N 1
ATOM 3952 C CA . LEU A 1 507 ? 2.249 24.315 0.063 1.00 97.81 507 LEU A CA 1
ATOM 3953 C C . LEU A 1 507 ? 3.366 24.283 -0.989 1.00 97.81 507 LEU A C 1
ATOM 3955 O O . LEU A 1 507 ? 3.401 23.387 -1.831 1.00 97.81 507 LEU A O 1
ATOM 3959 N N . GLU A 1 508 ? 4.308 25.216 -0.885 1.00 96.75 508 GLU A N 1
ATOM 3960 C CA . GLU A 1 508 ? 5.506 25.339 -1.714 1.00 96.75 508 GLU A CA 1
ATOM 3961 C C . GLU A 1 508 ? 6.480 24.177 -1.504 1.00 96.75 508 GLU A C 1
ATOM 3963 O O . GLU A 1 508 ? 7.227 23.833 -2.416 1.00 96.75 508 GLU A O 1
ATOM 3968 N N . GLU A 1 509 ? 6.466 23.551 -0.322 1.00 96.75 509 GLU A N 1
ATOM 3969 C CA . GLU A 1 509 ? 7.173 22.291 -0.063 1.00 96.75 509 GLU A CA 1
ATOM 3970 C C . GLU A 1 509 ? 6.323 21.097 -0.507 1.00 96.75 509 GLU A C 1
ATOM 3972 O O . GLU A 1 509 ? 6.821 20.206 -1.201 1.00 96.75 509 GLU A O 1
ATOM 3977 N N . LEU A 1 510 ? 5.020 21.111 -0.176 1.00 98.06 510 LEU A N 1
ATOM 3978 C CA . LEU A 1 510 ? 4.092 20.028 -0.506 1.00 98.06 510 LEU A CA 1
ATOM 3979 C C . LEU A 1 510 ? 4.127 19.697 -1.997 1.00 98.06 510 LEU A C 1
ATOM 3981 O O . LEU A 1 510 ? 4.137 18.522 -2.349 1.00 98.06 510 LEU A O 1
ATOM 3985 N N . ILE A 1 511 ? 4.192 20.707 -2.871 1.00 97.88 511 ILE A N 1
ATOM 3986 C CA . ILE A 1 511 ? 4.206 20.496 -4.320 1.00 97.88 511 ILE A CA 1
ATOM 3987 C C . ILE A 1 511 ? 5.312 19.530 -4.762 1.00 97.88 511 ILE A C 1
ATOM 3989 O O . ILE A 1 511 ? 5.075 18.718 -5.653 1.00 97.88 511 ILE A O 1
ATOM 3993 N N . TYR A 1 512 ? 6.479 19.560 -4.112 1.00 97.75 512 TYR A N 1
ATOM 3994 C CA . TYR A 1 512 ? 7.593 18.653 -4.384 1.00 97.75 512 TYR A CA 1
ATOM 3995 C C . TYR A 1 512 ? 7.475 17.354 -3.588 1.00 97.75 512 TYR A C 1
ATOM 3997 O O . TYR A 1 512 ? 7.737 16.289 -4.141 1.00 97.75 512 TYR A O 1
ATOM 4005 N N . ASP A 1 513 ? 7.010 17.411 -2.337 1.00 97.69 513 ASP A N 1
ATOM 4006 C CA . ASP A 1 513 ? 6.792 16.220 -1.503 1.00 97.69 513 ASP A CA 1
ATOM 4007 C C . ASP A 1 513 ? 5.784 15.238 -2.122 1.00 97.69 513 ASP A C 1
ATOM 4009 O O . ASP A 1 513 ? 5.859 14.030 -1.892 1.00 97.69 513 ASP A O 1
ATOM 4013 N N . LEU A 1 514 ? 4.858 15.723 -2.958 1.00 97.62 514 LEU A N 1
ATOM 4014 C CA . LEU A 1 514 ? 3.946 14.879 -3.735 1.00 97.62 514 LEU A CA 1
ATOM 4015 C C . LEU A 1 514 ? 4.676 13.905 -4.673 1.00 97.62 514 LEU A C 1
ATOM 4017 O O . LEU A 1 514 ? 4.138 12.835 -4.966 1.00 97.62 514 LEU A O 1
ATOM 4021 N N . ALA A 1 515 ? 5.896 14.229 -5.117 1.00 96.62 515 ALA A N 1
ATOM 4022 C CA . ALA A 1 515 ? 6.718 13.334 -5.930 1.00 96.62 515 ALA A CA 1
ATOM 4023 C C . ALA A 1 515 ? 7.055 12.027 -5.195 1.00 96.62 515 ALA A C 1
ATOM 4025 O O . ALA A 1 515 ? 7.226 10.986 -5.829 1.00 96.62 515 ALA A O 1
ATOM 4026 N N . ASN A 1 516 ? 7.070 12.049 -3.860 1.00 96.12 516 ASN A N 1
ATOM 4027 C CA . ASN A 1 516 ? 7.390 10.878 -3.052 1.00 96.12 516 ASN A CA 1
ATOM 4028 C C . ASN A 1 516 ? 6.298 9.809 -3.089 1.00 96.12 516 ASN A C 1
ATOM 4030 O O . ASN A 1 516 ? 6.581 8.658 -2.775 1.00 96.12 516 ASN A O 1
ATOM 4034 N N . LEU A 1 517 ? 5.059 10.140 -3.469 1.00 94.81 517 LEU A N 1
ATOM 4035 C CA . LEU A 1 517 ? 3.908 9.238 -3.338 1.00 94.81 517 LEU A CA 1
ATOM 4036 C C . LEU A 1 517 ? 3.966 7.984 -4.226 1.00 94.81 517 LEU A C 1
ATOM 4038 O O . LEU A 1 517 ? 3.376 6.972 -3.847 1.00 94.81 517 LEU A O 1
ATOM 4042 N N . ASP A 1 518 ? 4.658 8.040 -5.370 1.00 90.44 518 ASP A N 1
ATOM 4043 C CA . ASP A 1 518 ? 4.885 6.884 -6.262 1.00 90.44 518 ASP A CA 1
ATOM 4044 C C . ASP A 1 518 ? 6.379 6.620 -6.539 1.00 90.44 518 ASP A C 1
ATOM 4046 O O . ASP A 1 518 ? 6.752 5.927 -7.486 1.00 90.44 518 ASP A O 1
ATOM 4050 N N . ALA A 1 519 ? 7.259 7.172 -5.703 1.00 89.75 519 ALA A N 1
ATOM 4051 C CA . ALA A 1 519 ? 8.706 7.062 -5.859 1.00 89.75 519 ALA A CA 1
ATOM 4052 C C . ALA A 1 519 ? 9.241 5.658 -5.504 1.00 89.75 519 ALA A C 1
ATOM 4054 O O . ALA A 1 519 ? 10.203 5.163 -6.101 1.00 89.75 519 ALA A O 1
ATOM 4055 N N . GLY A 1 520 ? 8.604 4.981 -4.546 1.00 86.69 520 GLY A N 1
ATOM 4056 C CA . GLY A 1 520 ? 9.072 3.715 -3.988 1.00 86.69 520 GLY A CA 1
ATOM 4057 C C . GLY A 1 520 ? 10.441 3.829 -3.303 1.00 86.69 520 GLY A C 1
ATOM 4058 O O . GLY A 1 520 ? 10.996 4.904 -3.116 1.00 86.69 520 GLY A O 1
ATOM 4059 N N . ILE A 1 521 ? 11.044 2.698 -2.936 1.00 85.75 521 ILE A N 1
ATOM 4060 C CA . ILE A 1 521 ? 12.288 2.685 -2.139 1.00 85.75 521 ILE A CA 1
ATOM 4061 C C . ILE A 1 521 ? 13.527 3.243 -2.865 1.00 85.75 521 ILE A C 1
ATOM 4063 O O . ILE A 1 521 ? 14.534 3.540 -2.236 1.00 85.75 521 ILE A O 1
ATOM 4067 N N . ARG A 1 522 ? 13.478 3.382 -4.194 1.00 82.12 522 ARG A N 1
ATOM 4068 C CA . ARG A 1 522 ? 14.672 3.616 -5.025 1.00 82.12 522 ARG A CA 1
ATOM 4069 C C . ARG A 1 522 ? 15.335 4.967 -4.791 1.00 82.12 522 ARG A C 1
ATOM 4071 O O . ARG A 1 522 ? 16.540 5.073 -4.973 1.00 82.12 522 ARG A O 1
ATOM 4078 N N . PHE A 1 523 ? 14.554 5.976 -4.423 1.00 87.75 523 PHE A N 1
ATOM 4079 C CA . PHE A 1 523 ? 15.039 7.345 -4.252 1.00 87.75 523 PHE A CA 1
ATOM 4080 C C . PHE A 1 523 ? 15.478 7.653 -2.816 1.00 87.75 523 PHE A C 1
ATOM 4082 O O . PHE A 1 523 ? 16.096 8.687 -2.585 1.00 87.75 523 PHE A O 1
ATOM 4089 N N . ALA A 1 524 ? 15.232 6.729 -1.880 1.00 83.69 524 ALA A N 1
ATOM 4090 C CA . ALA A 1 524 ? 15.611 6.883 -0.479 1.00 83.69 524 ALA A CA 1
ATOM 4091 C C . ALA A 1 524 ? 17.118 6.669 -0.239 1.00 83.69 524 ALA A C 1
ATOM 4093 O O . ALA A 1 524 ? 17.646 7.077 0.791 1.00 83.69 524 ALA A O 1
ATOM 4094 N N . GLY A 1 525 ? 17.833 6.056 -1.192 1.00 79.75 525 GLY A N 1
ATOM 4095 C CA . GLY A 1 525 ? 19.259 5.762 -1.053 1.00 79.75 525 GLY A CA 1
ATOM 4096 C C . GLY A 1 525 ? 19.532 4.836 0.135 1.00 79.75 525 GLY A C 1
ATOM 4097 O O . GLY A 1 525 ? 18.988 3.734 0.201 1.00 79.75 525 GLY A O 1
ATOM 4098 N N . GLU A 1 526 ? 20.382 5.283 1.061 1.00 77.44 526 GLU A N 1
ATOM 4099 C CA . GLU A 1 526 ? 20.674 4.582 2.324 1.00 77.44 526 GLU A CA 1
ATOM 4100 C C . GLU A 1 526 ? 19.725 4.977 3.470 1.00 77.44 526 GLU A C 1
ATOM 4102 O O . GLU A 1 526 ? 19.750 4.359 4.535 1.00 77.44 526 GLU A O 1
ATOM 4107 N N . GLU A 1 527 ? 18.887 5.998 3.272 1.00 81.44 527 GLU A N 1
ATOM 4108 C CA . GLU A 1 527 ? 17.907 6.436 4.262 1.00 81.44 527 GLU A CA 1
ATOM 4109 C C . GLU A 1 527 ? 16.644 5.554 4.251 1.00 81.44 527 GLU A C 1
ATOM 4111 O O . GLU A 1 527 ? 16.362 4.811 3.307 1.00 81.44 527 GLU A O 1
ATOM 4116 N N . ASP A 1 528 ? 15.837 5.649 5.312 1.00 84.88 528 ASP A N 1
ATOM 4117 C CA . ASP A 1 528 ? 14.523 5.005 5.336 1.00 84.88 528 ASP A CA 1
ATOM 4118 C C . ASP A 1 528 ? 13.580 5.713 4.351 1.00 84.88 528 ASP A C 1
ATOM 4120 O O . ASP A 1 528 ? 13.379 6.929 4.416 1.00 84.88 528 ASP A O 1
ATOM 4124 N N . ARG A 1 529 ? 12.926 4.939 3.477 1.00 88.44 529 ARG A N 1
ATOM 4125 C CA . ARG A 1 529 ? 11.914 5.440 2.537 1.00 88.44 529 ARG A CA 1
ATOM 4126 C C . ARG A 1 529 ? 10.772 6.181 3.223 1.00 88.44 529 ARG A C 1
ATOM 4128 O O . ARG A 1 529 ? 10.099 6.961 2.562 1.00 88.44 529 ARG A O 1
ATOM 4135 N N . TRP A 1 530 ? 10.536 5.928 4.511 1.00 91.12 530 TRP A N 1
ATOM 4136 C CA . TRP A 1 530 ? 9.511 6.590 5.318 1.00 91.12 530 TRP A CA 1
ATOM 4137 C C . TRP A 1 530 ? 9.935 7.938 5.905 1.00 91.12 530 TRP A C 1
ATOM 4139 O O . TRP A 1 530 ? 9.150 8.550 6.636 1.00 91.12 530 TRP A O 1
ATOM 4149 N N . ASN A 1 531 ? 11.148 8.405 5.617 1.00 88.06 531 ASN A N 1
ATOM 4150 C CA . ASN A 1 531 ? 11.577 9.734 6.018 1.00 88.06 531 ASN A CA 1
ATOM 4151 C C . ASN A 1 531 ? 10.784 10.817 5.262 1.00 88.06 531 ASN A C 1
ATOM 4153 O O . ASN A 1 531 ? 10.350 10.650 4.123 1.00 88.06 531 ASN A O 1
ATOM 4157 N N . GLY A 1 532 ? 10.547 11.950 5.919 1.00 90.44 532 GLY A N 1
ATOM 4158 C CA . GLY A 1 532 ? 9.906 13.110 5.299 1.00 90.44 532 GLY A CA 1
ATOM 4159 C C . GLY A 1 532 ? 8.640 13.598 6.000 1.00 90.44 532 GLY A C 1
ATOM 4160 O O . GLY A 1 532 ? 7.993 12.906 6.795 1.00 90.44 532 GLY A O 1
ATOM 4161 N N . ARG A 1 533 ? 8.299 14.853 5.700 1.00 94.25 533 ARG A N 1
ATOM 4162 C CA . ARG A 1 533 ? 7.208 15.596 6.341 1.00 94.25 533 ARG A CA 1
ATOM 4163 C C . ARG A 1 533 ? 5.843 14.979 6.029 1.00 94.25 533 ARG A C 1
ATOM 4165 O O . ARG A 1 533 ? 5.036 14.811 6.945 1.00 94.25 533 ARG A O 1
ATOM 4172 N N . LEU A 1 534 ? 5.617 14.569 4.778 1.00 96.50 534 LEU A N 1
ATOM 4173 C CA . LEU A 1 534 ? 4.343 14.004 4.325 1.00 96.50 534 LEU A CA 1
ATOM 4174 C C . LEU A 1 534 ? 3.962 12.728 5.084 1.00 96.50 534 LEU A C 1
ATOM 4176 O O . LEU A 1 534 ? 2.835 12.614 5.566 1.00 96.50 534 LEU A O 1
ATOM 4180 N N . VAL A 1 535 ? 4.907 11.804 5.286 1.00 95.56 535 VAL A N 1
ATOM 4181 C CA . VAL A 1 535 ? 4.681 10.585 6.086 1.00 95.56 535 VAL A CA 1
ATOM 4182 C C . VAL A 1 535 ? 4.376 10.916 7.540 1.00 95.56 535 VAL A C 1
ATOM 4184 O O . VAL A 1 535 ? 3.472 10.316 8.122 1.00 95.56 535 VAL A O 1
ATOM 4187 N N . ARG A 1 536 ? 5.104 11.868 8.137 1.00 96.06 536 ARG A N 1
ATOM 4188 C CA . ARG A 1 536 ? 4.876 12.284 9.527 1.00 96.06 536 ARG A CA 1
ATOM 4189 C C . ARG A 1 536 ? 3.445 12.777 9.725 1.00 96.06 536 ARG A C 1
ATOM 4191 O O . ARG A 1 536 ? 2.794 12.366 10.682 1.00 96.06 536 ARG A O 1
ATOM 4198 N N . VAL A 1 537 ? 2.952 13.603 8.804 1.00 97.50 537 VAL A N 1
ATOM 4199 C CA . VAL A 1 537 ? 1.578 14.114 8.849 1.00 97.50 537 VAL A CA 1
ATOM 4200 C C . VAL A 1 537 ? 0.562 13.000 8.591 1.00 97.50 537 VAL A C 1
ATOM 4202 O O . VAL A 1 537 ? -0.384 12.866 9.359 1.00 97.50 537 VAL A O 1
ATOM 4205 N N . CYS A 1 538 ? 0.796 12.110 7.620 1.00 97.50 538 CYS A N 1
ATOM 4206 C CA . CYS A 1 538 ? -0.074 10.945 7.406 1.00 97.50 538 CYS A CA 1
ATOM 4207 C C . CYS A 1 538 ? -0.195 10.071 8.665 1.00 97.50 538 CYS A C 1
ATOM 4209 O O . CYS A 1 538 ? -1.295 9.677 9.044 1.00 97.50 538 CYS A O 1
ATOM 4211 N N . ARG A 1 539 ? 0.920 9.802 9.354 1.00 96.94 539 ARG A N 1
ATOM 4212 C CA . ARG A 1 539 ? 0.941 9.010 10.594 1.00 96.94 539 ARG A CA 1
ATOM 4213 C C . ARG A 1 539 ? 0.278 9.726 11.762 1.00 96.94 539 ARG A C 1
ATOM 4215 O O . ARG A 1 539 ? -0.373 9.062 12.564 1.00 96.94 539 ARG A O 1
ATOM 4222 N N . ALA A 1 540 ? 0.413 11.047 11.857 1.00 96.81 540 ALA A N 1
ATOM 4223 C CA . ALA A 1 540 ? -0.309 11.836 12.851 1.00 96.81 540 ALA A CA 1
ATOM 4224 C C . ALA A 1 540 ? -1.830 11.757 12.629 1.00 96.81 540 ALA A C 1
ATOM 4226 O O . ALA A 1 540 ? -2.581 11.600 13.589 1.00 96.81 540 ALA A O 1
ATOM 4227 N N . THR A 1 541 ? -2.277 11.783 11.369 1.00 97.00 541 THR A N 1
ATOM 4228 C CA . THR A 1 541 ? -3.703 11.753 11.010 1.00 97.00 541 THR A CA 1
ATOM 4229 C C . THR A 1 541 ? -4.315 10.351 11.079 1.00 97.00 541 THR A C 1
ATOM 4231 O O . THR A 1 541 ? -5.440 10.186 11.548 1.00 97.00 541 THR A O 1
ATOM 4234 N N . TYR A 1 542 ? -3.600 9.329 10.604 1.00 96.56 542 TYR A N 1
ATOM 4235 C CA . TYR A 1 542 ? -4.145 7.981 10.398 1.00 96.56 542 TYR A CA 1
ATOM 4236 C C . TYR A 1 542 ? -3.582 6.923 11.350 1.00 96.56 542 TYR A C 1
ATOM 4238 O O . TYR A 1 542 ? -4.110 5.812 11.391 1.00 96.56 542 TYR A O 1
ATOM 4246 N N . GLY A 1 543 ? -2.534 7.231 12.113 1.00 96.31 543 GLY A N 1
ATOM 4247 C CA . GLY A 1 543 ? -1.832 6.268 12.958 1.00 96.31 543 GLY A CA 1
ATOM 4248 C C . GLY A 1 543 ? -1.035 5.219 12.173 1.00 96.31 543 GLY A C 1
ATOM 4249 O O . GLY A 1 543 ? -1.061 5.153 10.944 1.00 96.31 543 GLY A O 1
ATOM 4250 N N . TYR A 1 544 ? -0.327 4.356 12.901 1.00 95.50 544 TYR A N 1
ATOM 4251 C CA . TYR A 1 544 ? 0.511 3.286 12.348 1.00 95.50 544 TYR A CA 1
ATOM 4252 C C . TYR A 1 544 ? -0.321 2.056 11.958 1.00 95.50 544 TYR A C 1
ATOM 4254 O O . TYR A 1 544 ? -0.240 1.001 12.586 1.00 95.50 544 TYR A O 1
ATOM 4262 N N . GLN A 1 545 ? -1.168 2.196 10.940 1.00 93.44 545 GLN A N 1
ATOM 4263 C CA . GLN A 1 545 ? -2.006 1.106 10.437 1.00 93.44 545 GLN A CA 1
ATOM 4264 C C . GLN A 1 545 ? -1.700 0.763 8.980 1.00 93.44 545 GLN A C 1
ATOM 4266 O O . GLN A 1 545 ? -1.337 1.624 8.178 1.00 93.44 545 GLN A O 1
ATOM 4271 N N . THR A 1 546 ? -1.884 -0.512 8.642 1.00 94.81 546 THR A N 1
ATOM 4272 C CA . THR A 1 546 ? -1.754 -1.024 7.277 1.00 94.81 546 THR A CA 1
ATOM 4273 C C . THR A 1 546 ? -3.131 -1.392 6.751 1.00 94.81 546 THR A C 1
ATOM 4275 O O . THR A 1 546 ? -3.833 -2.229 7.319 1.00 94.81 546 THR A O 1
ATOM 4278 N N . ILE A 1 547 ? -3.509 -0.750 5.652 1.00 93.06 547 ILE A N 1
ATOM 4279 C CA . ILE A 1 547 ? -4.755 -0.951 4.928 1.00 93.06 547 ILE A CA 1
ATOM 4280 C C . ILE A 1 547 ? -4.367 -1.332 3.499 1.00 93.06 547 ILE A C 1
ATOM 4282 O O . ILE A 1 547 ? -3.855 -0.474 2.775 1.00 93.06 547 ILE A O 1
ATOM 4286 N N . PRO A 1 548 ? -4.597 -2.587 3.073 1.00 89.38 548 PRO A N 1
ATOM 4287 C CA . PRO A 1 548 ? -4.187 -3.064 1.757 1.00 89.38 548 PRO A CA 1
ATOM 4288 C C . PRO A 1 548 ? -4.566 -2.088 0.639 1.00 89.38 548 PRO A C 1
ATOM 4290 O O . PRO A 1 548 ? -5.720 -1.682 0.539 1.00 89.38 548 PRO A O 1
ATOM 4293 N N . GLY A 1 549 ? -3.581 -1.698 -0.174 1.00 88.31 549 GLY A N 1
ATOM 4294 C CA . GLY A 1 549 ? -3.747 -0.778 -1.306 1.00 88.31 549 GLY A CA 1
ATOM 4295 C C . GLY A 1 549 ? -3.875 0.712 -0.961 1.00 88.31 549 GLY A C 1
ATOM 4296 O O . GLY A 1 549 ? -3.801 1.525 -1.875 1.00 88.31 549 GLY A O 1
ATOM 4297 N N . TYR A 1 550 ? -4.025 1.089 0.313 1.00 93.88 550 TYR A N 1
ATOM 4298 C CA . TYR A 1 550 ? -4.249 2.482 0.728 1.00 93.88 550 TYR A CA 1
ATOM 4299 C C . TYR A 1 550 ? -3.178 3.011 1.675 1.00 93.88 550 TYR A C 1
ATOM 4301 O O . TYR A 1 550 ? -2.649 4.093 1.438 1.00 93.88 550 TYR A O 1
ATOM 4309 N N . LEU A 1 551 ? -2.839 2.258 2.723 1.00 95.12 551 LEU A N 1
ATOM 4310 C CA . LEU A 1 551 ? -1.818 2.630 3.700 1.00 95.12 551 LEU A CA 1
ATOM 4311 C C . LEU A 1 551 ? -0.934 1.429 4.039 1.00 95.12 551 LEU A C 1
ATOM 4313 O O . LEU A 1 551 ? -1.408 0.310 4.209 1.00 95.12 551 LEU A O 1
ATOM 4317 N N . GLU A 1 552 ? 0.348 1.679 4.218 1.00 94.62 552 GLU A N 1
ATOM 4318 C CA . GLU A 1 552 ? 1.339 0.789 4.792 1.00 94.62 552 GLU A CA 1
ATOM 4319 C C . GLU A 1 552 ? 2.033 1.569 5.908 1.00 94.62 552 GLU A C 1
ATOM 4321 O O . GLU A 1 552 ? 2.606 2.633 5.678 1.00 94.62 552 GLU A O 1
ATOM 4326 N N . ASN A 1 553 ? 1.920 1.084 7.146 1.00 92.88 553 ASN A N 1
ATOM 4327 C CA . ASN A 1 553 ? 2.490 1.757 8.315 1.00 92.88 553 ASN A CA 1
ATOM 4328 C C . ASN A 1 553 ? 2.098 3.254 8.439 1.00 92.88 553 ASN A C 1
ATOM 4330 O O . ASN A 1 553 ? 2.919 4.111 8.787 1.00 92.88 553 ASN A O 1
ATOM 4334 N N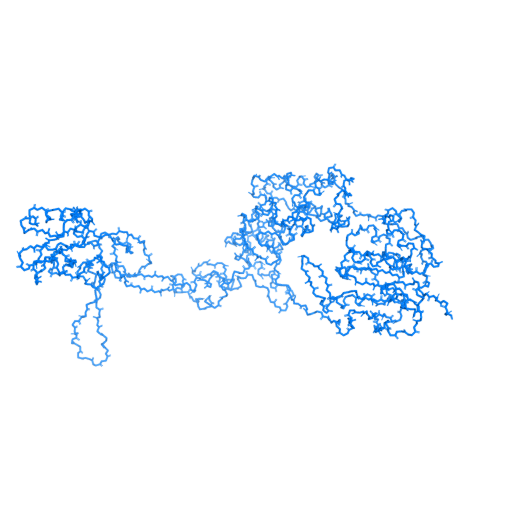 . GLY A 1 554 ? 0.837 3.566 8.119 1.00 94.00 554 GLY A N 1
ATOM 4335 C CA . GLY A 1 554 ? 0.265 4.911 8.207 1.00 94.00 554 GLY A CA 1
ATOM 4336 C C . GLY A 1 554 ? 0.544 5.851 7.032 1.00 94.00 554 GLY A C 1
ATOM 4337 O O . GLY A 1 554 ? 0.120 7.000 7.096 1.00 94.00 554 GLY A O 1
ATOM 4338 N N . ALA A 1 555 ? 1.215 5.404 5.967 1.00 94.56 555 ALA A N 1
ATOM 4339 C CA . ALA A 1 555 ? 1.491 6.210 4.773 1.00 94.56 555 ALA A CA 1
ATOM 4340 C C . ALA A 1 555 ? 1.217 5.427 3.475 1.00 94.56 555 ALA A C 1
ATOM 4342 O O . ALA A 1 555 ? 1.079 4.209 3.527 1.00 94.56 555 ALA A O 1
ATOM 4343 N N . PRO A 1 556 ? 1.105 6.071 2.302 1.00 95.06 556 PRO A N 1
ATOM 4344 C CA . PRO A 1 556 ? 0.846 5.359 1.049 1.00 95.06 556 PRO A CA 1
ATOM 4345 C C . PRO A 1 556 ? 1.909 4.281 0.737 1.00 95.06 556 PRO A C 1
ATOM 4347 O O . PRO A 1 556 ? 3.097 4.546 0.917 1.00 95.06 556 PRO A O 1
ATOM 4350 N N . PRO A 1 557 ? 1.531 3.083 0.239 1.00 92.19 557 PRO A N 1
ATOM 4351 C CA . PRO A 1 557 ? 2.462 1.951 0.088 1.00 92.19 557 PRO A CA 1
ATOM 4352 C C . PRO A 1 557 ? 3.659 2.205 -0.837 1.00 92.19 557 PRO A C 1
ATOM 4354 O O . PRO A 1 557 ? 4.749 1.675 -0.618 1.00 92.19 557 PRO A O 1
ATOM 4357 N N . ASN A 1 558 ? 3.473 3.038 -1.864 1.00 91.88 558 ASN A N 1
ATOM 4358 C CA . ASN A 1 558 ? 4.520 3.384 -2.829 1.00 91.88 558 ASN A CA 1
ATOM 4359 C C . ASN A 1 558 ? 5.328 4.619 -2.411 1.00 91.88 558 ASN A C 1
ATOM 4361 O O . ASN A 1 558 ? 6.118 5.120 -3.210 1.00 91.88 558 ASN A O 1
ATOM 4365 N N . TYR A 1 559 ? 5.158 5.106 -1.178 1.00 93.75 559 TYR A N 1
ATOM 4366 C CA . TYR A 1 559 ? 5.901 6.264 -0.711 1.00 93.75 559 TYR A CA 1
ATOM 4367 C C . TYR A 1 559 ? 7.414 5.989 -0.699 1.00 93.75 559 TYR A C 1
ATOM 4369 O O . TYR A 1 559 ? 7.872 4.906 -0.302 1.00 93.75 559 TYR A O 1
ATOM 4377 N N . GLY A 1 560 ? 8.175 6.988 -1.136 1.00 92.44 560 GLY A N 1
ATOM 4378 C CA . GLY A 1 560 ? 9.626 6.984 -1.184 1.00 92.44 560 GLY A CA 1
ATOM 4379 C C . GLY A 1 560 ? 10.216 8.370 -0.989 1.00 92.44 560 GLY A C 1
ATOM 4380 O O . GLY A 1 560 ? 10.108 9.203 -1.882 1.00 92.44 560 GLY A O 1
ATOM 4381 N N . ALA A 1 561 ? 10.850 8.596 0.159 1.00 92.69 561 ALA A N 1
ATOM 4382 C CA . ALA A 1 561 ? 11.611 9.809 0.444 1.00 92.69 561 ALA A CA 1
ATOM 4383 C C . ALA A 1 561 ? 12.755 10.039 -0.558 1.00 92.69 561 ALA A C 1
ATOM 4385 O O . ALA A 1 561 ? 13.300 9.082 -1.108 1.00 92.69 561 ALA A O 1
ATOM 4386 N N . GLY A 1 562 ? 13.153 11.296 -0.746 1.00 92.62 562 GLY A N 1
ATOM 4387 C CA . GLY A 1 562 ? 14.283 11.716 -1.577 1.00 92.62 562 GLY A CA 1
ATOM 4388 C C . GLY A 1 562 ? 13.890 12.122 -2.997 1.00 92.62 562 GLY A C 1
ATOM 4389 O O . GLY A 1 562 ? 14.621 12.871 -3.649 1.00 92.62 562 GLY A O 1
ATOM 4390 N N . ALA A 1 563 ? 12.718 11.699 -3.471 1.00 94.81 563 ALA A N 1
ATOM 4391 C CA . ALA A 1 563 ? 12.228 12.048 -4.798 1.00 94.81 563 ALA A CA 1
ATOM 4392 C C . ALA A 1 563 ? 11.892 13.547 -4.903 1.00 94.81 563 ALA A C 1
ATOM 4394 O O . ALA A 1 563 ? 12.116 14.159 -5.950 1.00 94.81 563 ALA A O 1
ATOM 4395 N N . GLU A 1 564 ? 11.451 14.161 -3.800 1.00 95.62 564 GLU A N 1
ATOM 4396 C CA . GLU A 1 564 ? 11.172 15.593 -3.696 1.00 95.62 564 GLU A CA 1
ATOM 4397 C C . GLU A 1 564 ? 12.403 16.445 -4.028 1.00 95.62 564 GLU A C 1
ATOM 4399 O O . GLU A 1 564 ? 12.298 17.446 -4.737 1.00 95.62 564 GLU A O 1
ATOM 4404 N N . LYS A 1 565 ? 13.594 16.012 -3.585 1.00 94.38 565 LYS A N 1
ATOM 4405 C CA . LYS A 1 565 ? 14.861 16.730 -3.804 1.00 94.38 565 LYS A CA 1
ATOM 4406 C C . LYS A 1 565 ? 15.245 16.722 -5.279 1.00 94.38 565 LYS A C 1
ATOM 4408 O O . LYS A 1 565 ? 15.658 17.749 -5.815 1.00 94.38 565 LYS A O 1
ATOM 4413 N N . ILE A 1 566 ? 15.066 15.576 -5.936 1.00 94.69 566 ILE A N 1
ATOM 4414 C CA . ILE A 1 566 ? 15.373 15.396 -7.359 1.00 94.69 566 ILE A CA 1
ATOM 4415 C C . ILE A 1 566 ? 14.447 16.270 -8.200 1.00 94.69 566 ILE A C 1
ATOM 4417 O O . ILE A 1 566 ? 14.913 17.036 -9.043 1.00 94.69 566 ILE A O 1
ATOM 4421 N N . VAL A 1 567 ? 13.137 16.204 -7.946 1.00 95.50 567 VAL A N 1
ATOM 4422 C CA . VAL A 1 567 ? 12.155 17.009 -8.680 1.00 95.50 567 VAL A CA 1
ATOM 4423 C C . VAL A 1 567 ? 12.392 18.500 -8.452 1.00 95.50 567 VAL A C 1
ATOM 4425 O O . VAL A 1 567 ? 12.401 19.258 -9.420 1.00 95.50 567 VAL A O 1
ATOM 4428 N N . ALA A 1 568 ? 12.655 18.927 -7.214 1.00 95.44 568 ALA A N 1
ATOM 4429 C CA . ALA A 1 568 ? 12.969 20.322 -6.920 1.00 95.44 568 ALA A CA 1
ATOM 4430 C C . ALA A 1 568 ? 14.247 20.799 -7.632 1.00 95.44 568 ALA A C 1
ATOM 4432 O O . ALA A 1 568 ? 14.271 21.907 -8.171 1.00 95.44 568 ALA A O 1
ATOM 4433 N N . SER A 1 569 ? 15.296 19.968 -7.679 1.00 95.50 569 SER A N 1
ATOM 4434 C CA . SER A 1 569 ? 16.540 20.279 -8.395 1.00 95.50 569 SER A CA 1
ATOM 4435 C C . SER A 1 569 ? 16.296 20.445 -9.891 1.00 95.50 569 SER A C 1
ATOM 4437 O O . SER A 1 569 ? 16.726 21.435 -10.478 1.00 95.50 569 SER A O 1
ATOM 4439 N N . ILE A 1 570 ? 15.570 19.506 -10.502 1.00 93.50 570 ILE A N 1
ATOM 4440 C CA . ILE A 1 570 ? 15.319 19.503 -11.947 1.00 93.50 570 ILE A CA 1
ATOM 4441 C C . ILE A 1 570 ? 14.372 20.634 -12.344 1.00 93.50 570 ILE A C 1
ATOM 4443 O O . ILE A 1 570 ? 14.556 21.234 -13.398 1.00 93.50 570 ILE A O 1
ATOM 4447 N N . HIS A 1 571 ? 13.391 20.965 -11.500 1.00 93.94 571 HIS A N 1
ATOM 4448 C CA . HIS A 1 571 ? 12.535 22.124 -11.726 1.00 93.94 571 HIS A CA 1
ATOM 4449 C C . HIS A 1 571 ? 13.358 23.424 -11.752 1.00 93.94 571 HIS A C 1
ATOM 4451 O O . HIS A 1 571 ? 13.173 24.243 -12.645 1.00 93.94 571 HIS A O 1
ATOM 4457 N N . ARG A 1 572 ? 14.313 23.594 -10.825 1.00 92.62 572 ARG A N 1
ATOM 4458 C CA . ARG A 1 572 ? 15.190 24.780 -10.791 1.00 92.62 572 ARG A CA 1
ATOM 4459 C C . ARG A 1 572 ? 16.206 24.812 -11.931 1.00 92.62 572 ARG A C 1
ATOM 4461 O O . ARG A 1 572 ? 16.512 25.884 -12.441 1.00 92.62 572 ARG A O 1
ATOM 4468 N N . ASN A 1 573 ? 16.766 23.660 -12.285 1.00 91.44 573 ASN A N 1
ATOM 4469 C CA . ASN A 1 573 ? 17.751 23.523 -13.349 1.00 91.44 573 ASN A CA 1
ATOM 4470 C C . ASN A 1 573 ? 17.540 22.196 -14.104 1.00 91.44 573 ASN A C 1
ATOM 4472 O O . ASN A 1 573 ? 18.005 21.152 -13.628 1.00 91.44 573 ASN A O 1
ATOM 4476 N N . PRO A 1 574 ? 16.901 22.214 -15.289 1.00 87.00 574 PRO A N 1
ATOM 4477 C CA . PRO A 1 574 ? 16.649 21.005 -16.075 1.00 87.00 574 PRO A CA 1
ATOM 4478 C C . PRO A 1 574 ? 17.908 20.207 -16.449 1.00 87.00 574 PRO A C 1
ATOM 4480 O O . PRO A 1 574 ? 17.840 18.980 -16.577 1.00 87.00 574 PRO A O 1
ATOM 4483 N N . ASP A 1 575 ? 19.059 20.876 -16.566 1.00 86.38 575 ASP A N 1
ATOM 4484 C CA . ASP A 1 575 ? 20.334 20.247 -16.925 1.00 86.38 575 ASP A CA 1
ATOM 4485 C C . ASP A 1 575 ? 20.949 19.447 -15.762 1.00 86.38 575 ASP A C 1
ATOM 4487 O O . ASP A 1 575 ? 21.750 18.542 -15.993 1.00 86.38 575 ASP A O 1
ATOM 4491 N N . SER A 1 576 ? 20.504 19.684 -14.519 1.00 90.50 576 SER A N 1
ATOM 4492 C CA . SER A 1 576 ? 20.979 18.964 -13.319 1.00 90.50 576 SER A CA 1
ATOM 4493 C C . SER A 1 576 ? 20.572 17.488 -13.269 1.00 90.50 576 SER A C 1
ATOM 4495 O O . SER A 1 576 ? 20.994 16.743 -12.390 1.00 90.50 576 SER A O 1
ATOM 4497 N N . LYS A 1 577 ? 19.744 17.020 -14.210 1.00 89.00 577 LYS A N 1
ATOM 4498 C CA . LYS A 1 577 ? 19.240 15.639 -14.237 1.00 89.00 577 LYS A CA 1
ATOM 4499 C C . LYS A 1 577 ? 20.350 14.585 -14.183 1.00 89.00 577 LYS A C 1
ATOM 4501 O O . LYS A 1 577 ? 20.160 13.549 -13.551 1.00 89.00 577 LYS A O 1
ATOM 4506 N N . MET A 1 578 ? 21.480 14.827 -14.849 1.00 88.62 578 MET A N 1
ATOM 4507 C CA . MET A 1 578 ? 22.586 13.862 -14.884 1.00 88.62 578 MET A CA 1
ATOM 4508 C C . MET A 1 578 ? 23.317 13.748 -13.543 1.00 88.62 578 MET A C 1
ATOM 4510 O O . MET A 1 578 ? 23.869 12.689 -13.259 1.00 88.62 578 MET A O 1
ATOM 4514 N N . ASP A 1 579 ? 23.244 14.774 -12.693 1.00 91.31 579 ASP A N 1
ATOM 4515 C CA . ASP A 1 579 ? 23.897 14.799 -11.378 1.00 91.31 579 ASP A CA 1
ATOM 4516 C C . ASP A 1 579 ? 23.243 13.820 -10.388 1.00 91.31 579 ASP A C 1
ATOM 4518 O O . ASP A 1 579 ? 23.867 13.382 -9.425 1.00 91.31 579 ASP A O 1
ATOM 4522 N N . TRP A 1 580 ? 21.986 13.446 -10.643 1.00 91.12 580 TRP A N 1
ATOM 4523 C CA . TRP A 1 580 ? 21.203 12.528 -9.812 1.00 91.12 580 TRP A CA 1
ATOM 4524 C C . TRP A 1 580 ? 21.253 11.072 -10.287 1.00 91.12 580 TRP A C 1
ATOM 4526 O O . TRP A 1 580 ? 20.650 10.195 -9.663 1.00 91.12 580 TRP A O 1
ATOM 4536 N N . VAL A 1 581 ? 21.947 10.794 -11.395 1.00 89.81 581 VAL A N 1
ATOM 4537 C CA . VAL A 1 581 ? 22.108 9.431 -11.906 1.00 89.81 581 VAL A CA 1
ATOM 4538 C C . VAL A 1 581 ? 23.153 8.705 -11.067 1.00 89.81 581 VAL A C 1
ATOM 4540 O O . VAL A 1 581 ? 24.294 9.141 -10.940 1.00 89.81 581 VAL A O 1
ATOM 4543 N N . THR A 1 582 ? 22.761 7.568 -10.504 1.00 87.81 582 THR A N 1
ATOM 4544 C CA . THR A 1 582 ? 23.623 6.725 -9.673 1.00 87.81 582 THR A CA 1
ATOM 4545 C C . THR A 1 582 ? 23.605 5.289 -10.181 1.00 87.81 582 THR A C 1
ATOM 4547 O O . THR A 1 582 ? 22.880 4.936 -11.110 1.00 87.81 582 THR A O 1
ATOM 4550 N N . GLU A 1 583 ? 24.369 4.415 -9.532 1.00 79.50 583 GLU A N 1
ATOM 4551 C CA . GLU A 1 583 ? 24.341 2.978 -9.811 1.00 79.50 583 GLU A CA 1
ATOM 4552 C C . GLU A 1 583 ? 22.943 2.352 -9.595 1.00 79.50 583 GLU A C 1
ATOM 4554 O O . GLU A 1 583 ? 22.602 1.329 -10.196 1.00 79.50 583 GLU A O 1
ATOM 4559 N N . GLN A 1 584 ? 22.118 2.964 -8.736 1.00 79.62 584 GLN A N 1
ATOM 4560 C CA . GLN A 1 584 ? 20.771 2.494 -8.403 1.00 79.62 584 GLN A CA 1
ATOM 4561 C C . GLN A 1 584 ? 19.671 3.228 -9.189 1.00 79.62 584 GLN A C 1
ATOM 4563 O O . GLN A 1 584 ? 18.661 2.611 -9.549 1.00 79.62 584 GLN A O 1
ATOM 4568 N N . ILE A 1 585 ? 19.870 4.518 -9.479 1.00 88.50 585 ILE A N 1
ATOM 4569 C CA . ILE A 1 585 ? 18.893 5.406 -10.123 1.00 88.50 585 ILE A CA 1
ATOM 4570 C C . ILE A 1 585 ? 19.355 5.715 -11.548 1.00 88.50 585 ILE A C 1
ATOM 4572 O O . ILE A 1 585 ? 20.326 6.438 -11.748 1.00 88.50 585 ILE A O 1
ATOM 4576 N N . GLY A 1 586 ? 18.636 5.198 -12.548 1.00 89.62 586 GLY A N 1
ATOM 4577 C CA . GLY A 1 586 ? 18.903 5.511 -13.952 1.00 89.62 586 GLY A CA 1
ATOM 4578 C C . GLY A 1 586 ? 18.101 6.715 -14.453 1.00 89.62 586 GLY A C 1
ATOM 4579 O O . GLY A 1 586 ? 17.083 7.088 -13.870 1.00 89.62 586 GLY A O 1
ATOM 4580 N N . VAL A 1 587 ? 18.496 7.264 -15.607 1.00 90.94 587 VAL A N 1
ATOM 4581 C CA . VAL A 1 587 ? 17.777 8.367 -16.282 1.00 90.94 587 VAL A CA 1
ATOM 4582 C C . VAL A 1 587 ? 16.295 8.033 -16.487 1.00 90.94 587 VAL A C 1
ATOM 4584 O O . VAL A 1 587 ? 15.433 8.871 -16.251 1.00 90.94 587 VAL A O 1
ATOM 4587 N N . GLY A 1 588 ? 15.980 6.788 -16.857 1.00 89.81 588 GLY A N 1
ATOM 4588 C CA . GLY A 1 588 ? 14.598 6.343 -17.040 1.00 89.81 588 GLY A CA 1
ATOM 4589 C C . GLY A 1 588 ? 13.763 6.312 -15.754 1.00 89.81 588 GLY A C 1
ATOM 4590 O O . GLY A 1 588 ? 12.545 6.474 -15.825 1.00 89.81 588 GLY A O 1
ATOM 4591 N N . ASP A 1 589 ? 14.388 6.130 -14.584 1.00 91.56 589 ASP A N 1
ATOM 4592 C CA . ASP A 1 589 ? 13.682 6.216 -13.299 1.00 91.56 589 ASP A CA 1
ATOM 4593 C C . ASP A 1 589 ? 13.337 7.674 -12.970 1.00 91.56 589 ASP A C 1
ATOM 4595 O O . ASP A 1 589 ? 12.211 7.951 -12.563 1.00 91.56 589 ASP A O 1
ATOM 4599 N N . ILE A 1 590 ? 14.273 8.601 -13.206 1.00 93.38 590 ILE A N 1
ATOM 4600 C CA . ILE A 1 590 ? 14.057 10.045 -13.025 1.00 93.38 590 ILE A CA 1
ATOM 4601 C C . ILE A 1 590 ? 12.982 10.552 -13.993 1.00 93.38 590 ILE A C 1
ATOM 4603 O O . ILE A 1 590 ? 12.061 11.257 -13.582 1.00 93.38 590 ILE A O 1
ATOM 4607 N N . ASP A 1 591 ? 13.043 10.153 -15.268 1.00 91.94 591 ASP A N 1
ATOM 4608 C CA . ASP A 1 591 ? 12.030 10.527 -16.256 1.00 91.94 591 ASP A CA 1
ATOM 4609 C C . ASP A 1 591 ? 10.635 10.050 -15.808 1.00 91.94 591 ASP A C 1
ATOM 4611 O O . ASP A 1 591 ? 9.671 10.817 -15.858 1.00 91.94 591 ASP A O 1
ATOM 4615 N N . ARG A 1 592 ? 10.518 8.805 -15.314 1.00 91.50 592 ARG A N 1
ATOM 4616 C CA . ARG A 1 592 ? 9.255 8.281 -14.770 1.00 91.50 592 ARG A CA 1
ATOM 4617 C C . ARG A 1 592 ? 8.784 9.088 -13.562 1.00 91.50 592 ARG A C 1
ATOM 4619 O O . ARG A 1 592 ? 7.609 9.435 -13.517 1.00 91.50 592 ARG A O 1
ATOM 4626 N N . LEU A 1 593 ? 9.671 9.389 -12.614 1.00 94.38 593 LEU A N 1
ATOM 4627 C CA . LEU A 1 593 ? 9.345 10.185 -11.430 1.00 94.38 593 LEU A CA 1
ATOM 4628 C C . LEU A 1 593 ? 8.710 11.528 -11.819 1.00 94.38 593 LEU A C 1
ATOM 4630 O O . LEU A 1 593 ? 7.646 11.878 -11.314 1.00 94.38 593 LEU A O 1
ATOM 4634 N N . ILE A 1 594 ? 9.317 12.244 -12.770 1.00 94.31 594 ILE A N 1
ATOM 4635 C CA . ILE A 1 594 ? 8.800 13.529 -13.261 1.00 94.31 594 ILE A CA 1
ATOM 4636 C C . ILE A 1 594 ? 7.439 13.350 -13.949 1.00 94.31 594 ILE A C 1
ATOM 4638 O O . ILE A 1 594 ? 6.546 14.179 -13.767 1.00 94.31 594 ILE A O 1
ATOM 4642 N N . ILE A 1 595 ? 7.257 12.282 -14.737 1.00 92.94 595 ILE A N 1
ATOM 4643 C CA . ILE A 1 595 ? 5.981 11.996 -15.412 1.00 92.94 595 ILE A CA 1
ATOM 4644 C C . ILE A 1 595 ? 4.863 11.758 -14.391 1.00 92.94 595 ILE A C 1
ATOM 4646 O O . ILE A 1 595 ? 3.796 12.363 -14.529 1.00 92.94 595 ILE A O 1
ATOM 4650 N N . GLU A 1 596 ? 5.098 10.915 -13.383 1.00 94.12 596 GLU A N 1
ATOM 4651 C CA . GLU A 1 596 ? 4.105 10.587 -12.352 1.00 94.12 596 GLU A CA 1
ATOM 4652 C C . GLU A 1 596 ? 3.783 11.803 -11.482 1.00 94.12 596 GLU A C 1
ATOM 4654 O O . GLU A 1 596 ? 2.613 12.128 -11.281 1.00 94.12 596 GLU A O 1
ATOM 4659 N N . TRP A 1 597 ? 4.804 12.552 -11.059 1.00 96.50 597 TRP A N 1
ATOM 4660 C CA . TRP A 1 597 ? 4.621 13.799 -10.321 1.00 96.50 597 TRP A CA 1
ATOM 4661 C C . TRP A 1 597 ? 3.773 14.807 -11.110 1.00 96.50 597 TRP A C 1
ATOM 4663 O O . TRP A 1 597 ? 2.739 15.267 -10.627 1.00 96.50 597 TRP A O 1
ATOM 4673 N N . ARG A 1 598 ? 4.119 15.076 -12.377 1.00 96.50 598 ARG A N 1
ATOM 4674 C CA . ARG A 1 598 ? 3.319 15.950 -13.258 1.00 96.50 598 ARG A CA 1
ATOM 4675 C C . ARG A 1 598 ? 1.923 15.395 -13.534 1.00 96.50 598 ARG A C 1
ATOM 4677 O O . ARG A 1 598 ? 1.007 16.159 -13.830 1.00 96.50 598 ARG A O 1
ATOM 4684 N N . SER A 1 599 ? 1.747 14.075 -13.540 1.00 95.81 599 SER A N 1
ATOM 4685 C CA . SER A 1 599 ? 0.430 13.439 -13.663 1.00 95.81 599 SER A CA 1
ATOM 4686 C C . SER A 1 599 ? -0.433 13.763 -12.447 1.00 95.81 599 SER A C 1
ATOM 4688 O O . SER A 1 599 ? -1.564 14.220 -12.605 1.00 95.81 599 SER A O 1
ATOM 4690 N N . LEU A 1 600 ? 0.130 13.638 -11.245 1.00 97.19 600 LEU A N 1
ATOM 4691 C CA . LEU A 1 600 ? -0.552 13.977 -10.002 1.00 97.19 600 LEU A CA 1
ATOM 4692 C C . LEU A 1 600 ? -0.880 15.473 -9.910 1.00 97.19 600 LEU A C 1
ATOM 4694 O O . LEU A 1 600 ? -2.003 15.827 -9.556 1.00 97.19 600 LEU A O 1
ATOM 4698 N N . LEU A 1 601 ? 0.041 16.356 -10.313 1.00 97.88 601 LEU A N 1
ATOM 4699 C CA . LEU A 1 601 ? -0.242 17.793 -10.391 1.00 97.88 601 LEU A CA 1
ATOM 4700 C C . LEU A 1 601 ? -1.404 18.095 -11.345 1.00 97.88 601 LEU A C 1
ATOM 4702 O O . LEU A 1 601 ? -2.284 18.884 -11.009 1.00 97.88 601 LEU A O 1
ATOM 4706 N N . ARG A 1 602 ? -1.464 17.427 -12.508 1.00 97.31 602 ARG A N 1
ATOM 4707 C CA . ARG A 1 602 ? -2.592 17.567 -13.446 1.00 97.31 602 ARG A CA 1
ATOM 4708 C C . ARG A 1 602 ? -3.901 17.096 -12.823 1.00 97.31 602 ARG A C 1
ATOM 4710 O O . ARG A 1 602 ? -4.918 17.766 -12.988 1.00 97.31 602 ARG A O 1
ATOM 4717 N N . GLN A 1 603 ? -3.882 15.981 -12.092 1.00 97.00 603 GLN A N 1
ATOM 4718 C CA . GLN A 1 603 ? -5.059 15.502 -11.366 1.00 97.00 603 GLN A CA 1
ATOM 4719 C C . GLN A 1 603 ? -5.529 16.529 -10.331 1.00 97.00 603 GLN A C 1
ATOM 4721 O O . GLN A 1 603 ? -6.712 16.846 -10.309 1.00 97.00 603 GLN A O 1
ATOM 4726 N N . ILE A 1 604 ? -4.619 17.122 -9.551 1.00 98.06 604 ILE A N 1
ATOM 4727 C CA . ILE A 1 604 ? -4.941 18.199 -8.600 1.00 98.06 604 ILE A CA 1
ATOM 4728 C C . ILE A 1 604 ? -5.566 19.397 -9.327 1.00 98.06 604 ILE A C 1
ATOM 4730 O O . ILE A 1 604 ? -6.640 19.862 -8.955 1.00 98.06 604 ILE A O 1
ATOM 4734 N N . THR A 1 605 ? -4.935 19.875 -10.400 1.00 97.88 605 THR A N 1
ATOM 4735 C CA . THR A 1 605 ? -5.410 21.020 -11.186 1.00 97.88 605 THR A CA 1
ATOM 4736 C C . THR A 1 605 ? -6.829 20.830 -11.738 1.00 97.88 605 THR A C 1
ATOM 4738 O O . THR A 1 605 ? -7.609 21.790 -11.738 1.00 97.88 605 THR A O 1
ATOM 4741 N N . HIS A 1 606 ? -7.153 19.620 -12.205 1.00 97.06 606 HIS A N 1
ATOM 4742 C CA . HIS A 1 606 ? -8.443 19.275 -12.815 1.00 97.06 606 HIS A CA 1
ATOM 4743 C C . HIS A 1 606 ? -9.473 18.697 -11.837 1.00 97.06 606 HIS A C 1
ATOM 4745 O O . HIS A 1 606 ? -10.625 18.503 -12.225 1.00 97.06 606 HIS A O 1
ATOM 4751 N N . ALA A 1 607 ? -9.091 18.427 -10.589 1.00 96.50 607 ALA A N 1
ATOM 4752 C CA . ALA A 1 607 ? -10.018 17.955 -9.573 1.00 96.50 607 ALA A CA 1
ATOM 4753 C C . ALA A 1 607 ? -11.101 19.017 -9.268 1.00 96.50 607 ALA A C 1
ATOM 4755 O O . ALA A 1 607 ? -10.878 20.213 -9.505 1.00 96.50 607 ALA A O 1
ATOM 4756 N N . PRO A 1 608 ? -12.276 18.616 -8.747 1.00 95.56 608 PRO A N 1
ATOM 4757 C CA . PRO A 1 608 ? -13.359 19.540 -8.416 1.00 95.56 608 PRO A CA 1
ATOM 4758 C C . PRO A 1 608 ? -12.941 20.677 -7.469 1.00 95.56 608 PRO A C 1
ATOM 4760 O O . PRO A 1 608 ? -11.986 20.567 -6.691 1.00 95.56 608 PRO A O 1
ATOM 4763 N N . GLU A 1 609 ? -13.654 21.801 -7.544 1.00 94.38 609 GLU A N 1
ATOM 4764 C CA . GLU A 1 609 ? -13.486 22.889 -6.579 1.00 94.38 609 GLU A CA 1
ATOM 4765 C C . GLU A 1 609 ? -14.098 22.510 -5.228 1.00 94.38 609 GLU A C 1
ATOM 4767 O O . GLU A 1 609 ? -15.145 21.866 -5.160 1.00 94.38 609 GLU A O 1
ATOM 4772 N N . LEU A 1 610 ? -13.433 22.928 -4.154 1.00 94.31 610 LEU A N 1
ATOM 4773 C CA . LEU A 1 610 ? -13.948 22.851 -2.791 1.00 94.31 610 LEU A CA 1
ATOM 4774 C C . LEU A 1 610 ? -13.866 24.243 -2.172 1.00 94.31 610 LEU A C 1
ATOM 4776 O O . LEU A 1 610 ? -12.935 25.001 -2.459 1.00 94.31 610 LEU A O 1
ATOM 4780 N N . ASP A 1 611 ? -14.817 24.557 -1.297 1.00 93.81 611 ASP A N 1
ATOM 4781 C CA . ASP A 1 611 ? -14.786 25.772 -0.484 1.00 93.81 611 ASP A CA 1
ATOM 4782 C C . ASP A 1 611 ? -13.747 25.625 0.642 1.00 93.81 611 ASP A C 1
ATOM 4784 O O . ASP A 1 611 ? -14.046 25.303 1.796 1.00 93.81 611 ASP A O 1
ATOM 4788 N N . TRP A 1 612 ? -12.476 25.707 0.249 1.00 96.31 612 TRP A N 1
ATOM 4789 C CA . TRP A 1 612 ? -11.322 25.595 1.125 1.00 96.31 612 TRP A CA 1
ATOM 4790 C C . TRP A 1 612 ? -10.123 26.305 0.494 1.00 96.31 612 TRP A C 1
ATOM 4792 O O . TRP A 1 612 ? -9.538 25.793 -0.460 1.00 96.31 612 TRP A O 1
ATOM 4802 N N . GLY A 1 613 ? -9.737 27.460 1.048 1.00 96.81 613 GLY A N 1
ATOM 4803 C CA . GLY A 1 613 ? -8.662 28.299 0.494 1.00 96.81 613 GLY A CA 1
ATOM 4804 C C . GLY A 1 613 ? -7.375 27.519 0.219 1.00 96.81 613 GLY A C 1
ATOM 4805 O O . GLY A 1 613 ? -6.897 27.492 -0.905 1.00 96.81 613 GLY A O 1
ATOM 4806 N N . ARG A 1 614 ? -6.916 26.722 1.187 1.00 97.25 614 ARG A N 1
ATOM 4807 C CA . ARG A 1 614 ? -5.690 25.921 1.060 1.00 97.25 614 ARG A CA 1
ATOM 4808 C C . ARG A 1 614 ? -5.722 24.894 -0.089 1.00 97.25 614 ARG A C 1
ATOM 4810 O O . ARG A 1 614 ? -4.688 24.595 -0.679 1.00 97.25 614 ARG A O 1
ATOM 4817 N N . TRP A 1 615 ? -6.898 24.357 -0.433 1.00 97.94 615 TRP A N 1
ATOM 4818 C CA . TRP A 1 615 ? -7.064 23.498 -1.615 1.00 97.94 615 TRP A CA 1
ATOM 4819 C C . TRP A 1 615 ? -6.981 24.303 -2.912 1.00 97.94 615 TRP A C 1
ATOM 4821 O O . TRP A 1 615 ? -6.306 23.882 -3.850 1.00 97.94 615 TRP A O 1
ATOM 4831 N N . GLN A 1 616 ? -7.623 25.470 -2.957 1.00 97.94 616 GLN A N 1
ATOM 4832 C CA . GLN A 1 616 ? -7.566 26.377 -4.105 1.00 97.94 616 GLN A CA 1
ATOM 4833 C C . GLN A 1 616 ? -6.130 26.867 -4.353 1.00 97.94 616 GLN A C 1
ATOM 4835 O O . GLN A 1 616 ? -5.671 26.851 -5.497 1.00 97.94 616 GLN A O 1
ATOM 4840 N N . ASP A 1 617 ? -5.395 27.183 -3.286 1.00 98.06 617 ASP A N 1
ATOM 4841 C CA . ASP A 1 617 ? -3.988 27.581 -3.332 1.00 98.06 617 ASP A CA 1
ATOM 4842 C C . ASP A 1 617 ? -3.100 26.451 -3.869 1.00 98.06 617 ASP A C 1
ATOM 4844 O O . ASP A 1 617 ? -2.295 26.670 -4.776 1.00 98.06 617 ASP A O 1
ATOM 4848 N N . LEU A 1 618 ? -3.292 25.208 -3.398 1.00 98.44 618 LEU A N 1
ATOM 4849 C CA . LEU A 1 618 ? -2.556 24.052 -3.924 1.00 98.44 618 LEU A CA 1
ATOM 4850 C C . LEU A 1 618 ? -2.838 23.842 -5.420 1.00 98.44 618 LEU A C 1
ATOM 4852 O O . LEU A 1 618 ? -1.918 23.559 -6.189 1.00 98.44 618 LEU A O 1
ATOM 4856 N N . LYS A 1 619 ? -4.093 24.001 -5.860 1.00 98.50 619 LYS A N 1
ATOM 4857 C CA . LYS A 1 619 ? -4.451 23.910 -7.284 1.00 98.50 619 LYS A CA 1
ATOM 4858 C C . LYS A 1 619 ? -3.801 25.011 -8.112 1.00 98.50 619 LYS A C 1
ATOM 4860 O O . LYS A 1 619 ? -3.363 24.732 -9.229 1.00 98.50 619 LYS A O 1
ATOM 4865 N N . ALA A 1 620 ? -3.750 26.238 -7.595 1.00 98.25 620 ALA A N 1
ATOM 4866 C CA . ALA A 1 620 ? -3.090 27.360 -8.252 1.00 98.25 620 ALA A CA 1
ATOM 4867 C C . ALA A 1 620 ? -1.582 27.108 -8.391 1.00 98.25 620 ALA A C 1
ATOM 4869 O O . ALA A 1 620 ? -1.047 27.220 -9.494 1.00 98.25 620 ALA A O 1
ATOM 4870 N N . LEU A 1 621 ? -0.927 26.659 -7.319 1.00 98.19 621 LEU A N 1
ATOM 4871 C CA . LEU A 1 621 ? 0.492 26.314 -7.336 1.00 98.19 621 LEU A CA 1
ATOM 4872 C C . LEU A 1 621 ? 0.785 25.164 -8.311 1.00 98.19 621 LEU A C 1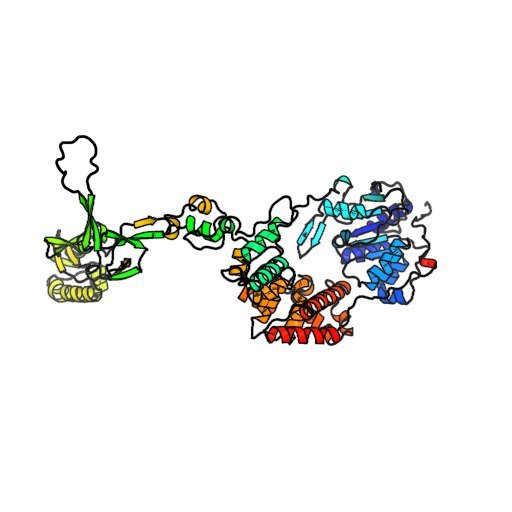
ATOM 4874 O O . LEU A 1 621 ? 1.697 25.264 -9.127 1.00 98.19 621 LEU A O 1
ATOM 4878 N N . ALA A 1 622 ? -0.043 24.114 -8.313 1.00 98.12 622 ALA A N 1
ATOM 4879 C CA . ALA A 1 622 ? 0.078 23.009 -9.262 1.00 98.12 622 ALA A CA 1
ATOM 4880 C C . ALA A 1 622 ?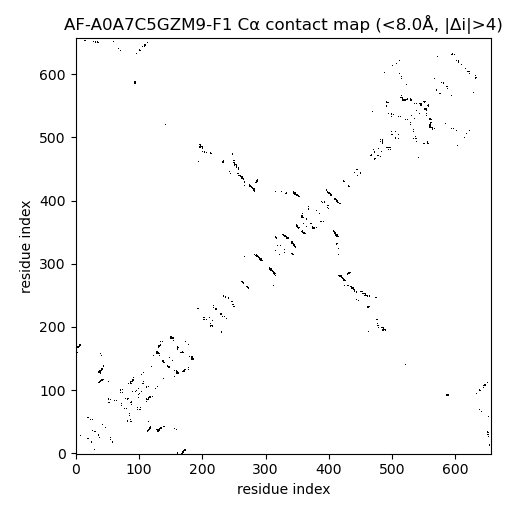 -0.041 23.465 -10.724 1.00 98.12 622 ALA A C 1
ATOM 4882 O O . ALA A 1 622 ? 0.716 22.985 -11.568 1.00 98.12 622 ALA A O 1
ATOM 4883 N N . ARG A 1 623 ? -0.938 24.416 -11.029 1.00 98.12 623 ARG A N 1
ATOM 4884 C CA . ARG A 1 623 ? -1.045 25.013 -12.373 1.00 98.12 623 ARG A CA 1
ATOM 4885 C C . ARG A 1 623 ? 0.243 25.734 -12.762 1.00 98.12 623 ARG A C 1
ATOM 4887 O O . ARG A 1 623 ? 0.751 25.491 -13.852 1.00 98.12 623 ARG A O 1
ATOM 4894 N N . ILE A 1 624 ? 0.774 26.576 -11.875 1.00 97.75 624 ILE A N 1
ATOM 4895 C CA . ILE A 1 624 ? 2.014 27.332 -12.110 1.00 97.75 624 ILE A CA 1
ATOM 4896 C C . ILE A 1 624 ? 3.174 26.368 -12.385 1.00 97.75 624 ILE A C 1
ATOM 4898 O O . ILE A 1 624 ? 3.772 26.411 -13.457 1.00 97.75 624 ILE A O 1
ATOM 4902 N N . THR A 1 625 ? 3.401 25.402 -11.495 1.00 96.62 625 THR A N 1
ATOM 4903 C CA . THR A 1 625 ? 4.490 24.425 -11.633 1.00 96.62 625 THR A CA 1
ATOM 4904 C C . THR A 1 625 ? 4.362 23.558 -12.891 1.00 96.62 625 THR A C 1
ATOM 4906 O O . THR A 1 625 ? 5.363 23.188 -13.507 1.00 96.62 625 THR A O 1
ATOM 4909 N N . LEU A 1 626 ? 3.140 23.228 -13.325 1.00 95.62 626 LEU A N 1
ATOM 4910 C CA . LEU A 1 626 ? 2.922 22.504 -14.581 1.00 95.62 626 LEU A CA 1
ATOM 4911 C C . LEU A 1 626 ? 3.300 23.316 -15.820 1.00 95.62 626 LEU A C 1
ATOM 4913 O O . LEU A 1 626 ? 3.751 22.705 -16.792 1.00 95.62 626 LEU A O 1
ATOM 4917 N N . HIS A 1 627 ? 3.100 24.636 -15.785 1.00 94.81 627 HIS A N 1
ATOM 4918 C CA . HIS A 1 627 ? 3.511 25.555 -16.847 1.00 94.81 627 HIS A CA 1
ATOM 4919 C C . HIS A 1 627 ? 5.029 25.759 -16.882 1.00 94.81 627 HIS A C 1
ATOM 4921 O O . HIS A 1 627 ? 5.591 25.872 -17.967 1.00 94.81 627 HIS A O 1
ATOM 4927 N N . GLU A 1 628 ? 5.684 25.763 -15.721 1.00 93.19 628 GLU A N 1
ATOM 4928 C CA . GLU A 1 628 ? 7.138 25.937 -15.587 1.00 93.19 628 GLU A CA 1
ATOM 4929 C C . GLU A 1 628 ? 7.937 24.671 -15.936 1.00 93.19 628 GLU A C 1
ATOM 4931 O O . GLU A 1 628 ? 9.120 24.742 -16.265 1.00 93.19 628 GLU A O 1
ATOM 4936 N N . THR A 1 629 ? 7.303 23.496 -15.888 1.00 90.94 629 THR A N 1
ATOM 4937 C CA . THR A 1 629 ? 7.965 22.212 -16.153 1.00 90.94 629 THR A CA 1
ATOM 4938 C C . THR A 1 629 ? 7.479 21.548 -17.441 1.00 90.94 629 THR A C 1
ATOM 4940 O O . THR A 1 629 ? 6.331 21.693 -17.866 1.00 90.94 629 THR A O 1
ATOM 4943 N N . HIS A 1 630 ? 8.336 20.725 -18.049 1.00 86.62 630 HIS A N 1
ATOM 4944 C CA . HIS A 1 630 ? 8.014 19.957 -19.255 1.00 86.62 630 HIS A CA 1
ATOM 4945 C C . HIS A 1 630 ? 8.041 18.448 -18.997 1.00 86.62 630 HIS A C 1
ATOM 4947 O O . HIS A 1 630 ? 8.688 17.960 -18.071 1.00 86.62 630 HIS A O 1
ATOM 4953 N N . SER A 1 631 ? 7.300 17.688 -19.811 1.00 84.00 631 SER A N 1
ATOM 4954 C CA . SER A 1 631 ? 7.382 16.225 -19.768 1.00 84.00 631 SER A CA 1
ATOM 4955 C C . SER A 1 631 ? 8.714 15.771 -20.374 1.00 84.00 631 SER A C 1
ATOM 4957 O O . SER A 1 631 ? 9.046 16.232 -21.464 1.00 84.00 631 SER A O 1
ATOM 4959 N N . PRO A 1 632 ? 9.440 14.830 -19.748 1.00 82.44 632 PRO A N 1
ATOM 4960 C CA . PRO A 1 632 ? 10.646 14.249 -20.337 1.00 82.44 632 PRO A CA 1
ATOM 4961 C C . PRO A 1 632 ? 10.338 13.240 -21.457 1.00 82.44 632 PRO A C 1
ATOM 4963 O O . PRO A 1 632 ? 11.250 12.693 -22.074 1.00 82.44 632 PRO A O 1
ATOM 4966 N N . THR A 1 633 ? 9.059 12.948 -21.717 1.00 79.69 633 THR A N 1
ATOM 4967 C CA . THR A 1 633 ? 8.666 12.016 -22.780 1.00 79.69 633 THR A CA 1
ATOM 4968 C C . THR A 1 633 ? 8.918 12.651 -24.143 1.00 79.69 633 THR A C 1
ATOM 4970 O O . THR A 1 633 ? 8.257 13.622 -24.501 1.00 79.69 633 THR A O 1
ATOM 4973 N N . LEU A 1 634 ? 9.839 12.070 -24.910 1.00 78.38 634 LEU A N 1
ATOM 4974 C CA . LEU A 1 634 ? 10.066 12.441 -26.305 1.00 78.38 634 LEU A CA 1
ATOM 4975 C C . LEU A 1 634 ? 8.837 12.076 -27.146 1.00 78.38 634 LEU A C 1
ATOM 4977 O O . LEU A 1 634 ? 8.437 10.909 -27.183 1.00 78.38 634 LEU A O 1
ATOM 4981 N N . THR A 1 635 ? 8.248 13.074 -27.801 1.00 77.00 635 THR A N 1
ATOM 4982 C CA . THR A 1 635 ? 7.132 12.910 -28.744 1.00 77.00 635 THR A CA 1
ATOM 4983 C C . THR A 1 635 ? 7.616 12.438 -30.108 1.00 77.00 635 THR A C 1
ATOM 4985 O O . THR A 1 635 ? 6.990 11.567 -30.707 1.00 77.00 635 THR A O 1
ATOM 4988 N N . ASP A 1 636 ? 8.764 12.953 -30.545 1.00 84.31 636 ASP A N 1
ATOM 4989 C CA . ASP A 1 636 ? 9.388 12.615 -31.817 1.00 84.31 636 ASP A CA 1
ATOM 4990 C C . ASP A 1 636 ? 10.557 11.660 -31.562 1.00 84.31 636 ASP A C 1
ATOM 4992 O O . ASP A 1 636 ? 11.532 11.994 -30.885 1.00 84.31 636 ASP A O 1
ATOM 4996 N N . LEU A 1 637 ? 10.421 10.426 -32.048 1.00 88.75 637 LEU A N 1
ATOM 4997 C CA . LEU A 1 637 ? 11.452 9.395 -31.954 1.00 88.75 637 LEU A CA 1
ATOM 4998 C C . LEU A 1 637 ? 12.140 9.239 -33.316 1.00 88.75 637 LEU A C 1
ATOM 5000 O O . LEU A 1 637 ? 11.454 9.290 -34.340 1.00 88.75 637 LEU A O 1
ATOM 5004 N N . PRO A 1 638 ? 13.462 8.991 -33.357 1.00 89.31 638 PRO A N 1
ATOM 5005 C CA . PRO A 1 638 ? 14.186 8.874 -34.615 1.00 89.31 638 PRO A CA 1
ATOM 5006 C C . PRO A 1 638 ? 13.670 7.701 -35.444 1.00 89.31 638 PRO A C 1
ATOM 5008 O O . PRO A 1 638 ? 13.549 6.573 -34.956 1.00 89.31 638 PRO A O 1
ATOM 5011 N N . GLU A 1 639 ? 13.447 7.933 -36.735 1.00 91.19 639 GLU A N 1
ATOM 5012 C CA . GLU A 1 639 ? 13.141 6.844 -37.654 1.00 91.19 639 GLU A CA 1
ATOM 5013 C C . GLU A 1 639 ? 14.344 5.915 -37.869 1.00 91.19 639 GLU A C 1
ATOM 5015 O O . GLU A 1 639 ? 15.517 6.294 -37.776 1.00 91.19 639 GLU A O 1
ATOM 5020 N N . LEU A 1 640 ? 14.050 4.665 -38.237 1.00 92.94 640 LEU A N 1
ATOM 5021 C CA . LEU A 1 640 ? 15.073 3.758 -38.739 1.00 92.94 640 LEU A CA 1
ATOM 5022 C C . LEU A 1 640 ? 15.586 4.243 -40.097 1.00 92.94 640 LEU A C 1
ATOM 5024 O O . LEU A 1 640 ? 14.811 4.431 -41.037 1.00 92.94 640 LEU A O 1
ATOM 5028 N N . ALA A 1 641 ? 16.905 4.341 -40.238 1.00 93.25 641 ALA A N 1
ATOM 5029 C CA . ALA A 1 641 ? 17.532 4.613 -41.523 1.00 93.25 641 ALA A CA 1
ATOM 5030 C C . ALA A 1 641 ? 17.250 3.472 -42.530 1.00 93.25 641 ALA A C 1
ATOM 5032 O O . ALA A 1 641 ? 17.043 2.324 -42.119 1.00 93.25 641 ALA A O 1
ATOM 5033 N N . PRO A 1 642 ? 17.275 3.720 -43.854 1.00 92.75 642 PRO A N 1
ATOM 5034 C CA . PRO A 1 642 ? 16.917 2.712 -44.858 1.00 92.75 642 PRO A CA 1
ATOM 5035 C C . PRO A 1 642 ? 17.683 1.383 -44.737 1.00 92.75 642 PRO A C 1
ATOM 5037 O O . PRO A 1 642 ? 17.095 0.312 -44.897 1.00 92.75 642 PRO A O 1
ATOM 5040 N N . HIS A 1 643 ? 18.975 1.419 -44.387 1.00 90.81 643 HIS A N 1
ATOM 5041 C CA . HIS A 1 643 ? 19.780 0.209 -44.161 1.00 90.81 643 HIS A CA 1
ATOM 5042 C C . HIS A 1 643 ? 19.372 -0.565 -42.902 1.00 90.81 643 HIS A C 1
ATOM 5044 O O . HIS A 1 643 ? 19.579 -1.773 -42.838 1.00 90.81 643 HIS A O 1
ATOM 5050 N N . GLN A 1 644 ? 18.760 0.103 -41.922 1.00 94.25 644 GLN A N 1
ATOM 5051 C CA . GLN A 1 644 ? 18.277 -0.496 -40.675 1.00 94.25 644 GLN A CA 1
ATOM 5052 C C . GLN A 1 644 ? 16.906 -1.175 -40.839 1.00 94.25 644 GLN A C 1
ATOM 5054 O O . GLN A 1 644 ? 16.513 -1.962 -39.982 1.00 94.25 644 GLN A O 1
ATOM 5059 N N . LYS A 1 645 ? 16.186 -0.922 -41.942 1.00 91.88 645 LYS A N 1
ATOM 5060 C CA . LYS A 1 645 ? 14.889 -1.562 -42.238 1.00 91.88 645 LYS A CA 1
ATOM 5061 C C . LYS A 1 645 ? 15.033 -2.972 -42.838 1.00 91.88 645 LYS A C 1
ATOM 5063 O O . LYS A 1 645 ? 14.056 -3.710 -42.907 1.00 91.88 645 LYS A O 1
ATOM 5068 N N . ARG A 1 646 ? 16.239 -3.372 -43.269 1.00 89.06 646 ARG A N 1
ATOM 5069 C CA . ARG A 1 646 ? 16.503 -4.685 -43.892 1.00 89.06 646 ARG A CA 1
ATOM 5070 C C . ARG A 1 646 ? 17.012 -5.702 -42.877 1.00 89.06 646 ARG A C 1
ATOM 5072 O O . ARG A 1 646 ? 18.085 -5.507 -42.312 1.00 89.06 646 ARG A O 1
ATOM 5079 N N . ARG A 1 647 ? 16.296 -6.815 -42.700 1.00 85.25 647 ARG A N 1
ATOM 5080 C CA . ARG A 1 647 ? 16.712 -7.909 -41.807 1.00 85.25 647 ARG A CA 1
ATOM 5081 C C . ARG A 1 647 ? 18.084 -8.459 -42.210 1.00 85.25 647 ARG A C 1
ATOM 5083 O O . ARG A 1 647 ? 18.373 -8.626 -43.393 1.00 85.25 647 ARG A O 1
ATOM 5090 N N . ILE A 1 648 ? 18.901 -8.778 -41.211 1.00 91.19 648 ILE A N 1
ATOM 5091 C CA . ILE A 1 648 ? 20.202 -9.421 -41.408 1.00 91.19 648 ILE A CA 1
ATOM 5092 C C . ILE A 1 648 ? 20.158 -10.904 -41.027 1.00 91.19 648 ILE A C 1
ATOM 5094 O O . ILE A 1 648 ? 19.273 -11.353 -40.297 1.00 91.19 648 ILE A O 1
ATOM 5098 N N . SER A 1 649 ? 21.155 -11.663 -41.481 1.00 89.94 649 SER A N 1
ATOM 5099 C CA . SER A 1 649 ? 21.403 -12.996 -40.935 1.00 89.94 649 SER A CA 1
ATOM 5100 C C . SER A 1 649 ? 22.052 -12.883 -39.555 1.00 89.94 649 SER A C 1
ATOM 5102 O O . SER A 1 649 ? 23.070 -12.206 -39.376 1.00 89.94 649 SER A O 1
ATOM 5104 N N . HIS A 1 650 ? 21.466 -13.560 -38.570 1.00 92.31 650 HIS A N 1
ATOM 5105 C CA . HIS A 1 650 ? 22.019 -13.641 -37.216 1.00 92.31 650 HIS A CA 1
ATOM 5106 C C . HIS A 1 650 ? 22.991 -14.816 -37.055 1.00 92.31 650 HIS A C 1
ATOM 5108 O O . HIS A 1 650 ? 23.671 -14.895 -36.032 1.00 92.31 650 HIS A O 1
ATOM 5114 N N . ARG A 1 651 ? 23.071 -15.711 -38.051 1.00 93.00 651 ARG A N 1
ATOM 5115 C CA . ARG A 1 651 ? 23.903 -16.909 -37.990 1.00 93.00 651 ARG A CA 1
ATOM 5116 C C . ARG A 1 651 ? 25.383 -16.548 -38.010 1.00 93.00 651 ARG A C 1
ATOM 5118 O O . ARG A 1 651 ? 25.841 -15.822 -38.891 1.00 93.00 651 ARG A O 1
ATOM 5125 N N . LEU A 1 652 ? 26.137 -17.092 -37.059 1.00 91.12 652 LEU A N 1
ATOM 5126 C CA . LEU A 1 652 ? 27.594 -16.983 -37.041 1.00 91.12 652 LEU A CA 1
ATOM 5127 C C . LEU A 1 652 ? 28.217 -18.209 -37.703 1.00 91.12 652 LEU A C 1
ATOM 5129 O O . LEU A 1 652 ? 27.876 -19.343 -37.380 1.00 91.12 652 LEU A O 1
ATOM 5133 N N . ILE A 1 653 ? 29.139 -17.975 -38.632 1.00 87.88 653 ILE A N 1
ATOM 5134 C CA . ILE A 1 653 ? 29.887 -19.038 -39.300 1.00 87.88 653 ILE A CA 1
ATOM 5135 C C . ILE A 1 653 ? 31.305 -19.010 -38.749 1.00 87.88 653 ILE A C 1
ATOM 5137 O O . ILE A 1 653 ? 32.058 -18.067 -38.988 1.00 87.88 653 ILE A O 1
ATOM 5141 N N . PHE A 1 654 ? 31.660 -20.053 -38.009 1.00 85.62 654 PHE A N 1
ATOM 5142 C CA . PHE A 1 654 ? 33.024 -20.285 -37.558 1.00 85.62 654 PHE A CA 1
ATOM 5143 C C . PHE A 1 654 ? 33.713 -21.209 -38.561 1.00 85.62 654 PHE A C 1
ATOM 5145 O O . PHE A 1 654 ? 33.131 -22.207 -38.991 1.00 85.62 654 PHE A O 1
ATOM 5152 N N . LYS A 1 655 ? 34.943 -20.873 -38.963 1.00 72.38 655 LYS A N 1
ATOM 5153 C CA . LYS A 1 655 ? 35.759 -21.797 -39.760 1.00 72.38 655 LYS A CA 1
ATOM 5154 C C . LYS A 1 655 ? 36.005 -23.054 -38.919 1.00 72.38 655 LYS A C 1
ATOM 5156 O O . LYS A 1 655 ? 36.280 -22.935 -37.724 1.00 72.38 655 LYS A O 1
ATOM 5161 N N . LYS A 1 656 ? 35.859 -24.240 -39.524 1.00 58.62 656 LYS A N 1
ATOM 5162 C CA . LYS A 1 656 ? 36.304 -25.483 -38.880 1.00 58.62 656 LYS A CA 1
ATOM 5163 C C . LYS A 1 656 ? 37.824 -25.381 -38.651 1.00 58.62 656 LYS A C 1
ATOM 5165 O O . LYS A 1 656 ? 38.479 -24.796 -39.518 1.00 58.62 656 LYS A O 1
ATOM 5170 N N . PRO A 1 657 ? 38.332 -25.845 -37.496 1.00 51.56 657 PRO A N 1
ATOM 5171 C CA . PRO A 1 657 ? 39.765 -25.867 -37.227 1.00 51.56 657 PRO A CA 1
ATOM 5172 C C . PRO A 1 657 ? 40.523 -26.681 -38.274 1.00 51.56 657 PRO A C 1
ATOM 5174 O O . PRO A 1 657 ? 39.923 -27.641 -38.818 1.00 51.56 657 PRO A O 1
#

Sequence (657 aa):
MPLEEVDVDNLKIHIPHHIRGYWPRFVAKALAADLGPILIFAPRRQEAEKLAEEIARELPNPQPLQLTNEQRALVGKHLAELLRARVAYHHSGLSYGARAGVIEPLAKAGQLRVVVATMGLAAGINFSLRSVALAGVSYKRDGIEQPLRPDEILQMFGRAGRRGLDDTGYILVSRTGLRLHHAQPGHLTRSGLVDWAALLSIMHMAATVGRDPLAEAARAQKRLFATKPVLLGIEHVLKNPNTPCGLKTDAERARLARKRVRQFLNSRGEWEDWGTIQELPLKQVYVYRSVIGSPVDTDTPGSASPNTTTQLVPALTVPDALEKIGSGTLCIVGYDSQGNPIYGREVTAAEKLADGRLSLARWVRRLTNWRVRLADRQIWEQTLVPLLTHRLAEQKTPVKQFVERDHRILAQIDLSEIKVRVPVDSYGVGIIKPIERAVIPAACLNCTHFQECRQLPTTAGTILLWRRLGLTDEHGVPTRRGLIVSFFPHGQGLAIAAALEAEDYPLEELIYDLANLDAGIRFAGEEDRWNGRLVRVCRATYGYQTIPGYLENGAPPNYGAGAEKIVASIHRNPDSKMDWVTEQIGVGDIDRLIIEWRSLLRQITHAPELDWGRWQDLKALARITLHETHSPTLTDLPELAPHQKRRISHRLIFKKP

Nearest PDB structures (foldseek):
  4u4c-assembly1_A  TM=4.485E-01  e=9.386E-12  Saccharomyces cerevisiae S288C
  7z52-assembly1_B  TM=5.974E-01  e=2.175E-09  Homo sapiens
  4xgt-assembly1_A  TM=4.583E-01  e=2.059E-11  Neurospora crassa
  6c90-assembly1_A  TM=5.596E-01  e=2.067E-08  Homo sapiens
  8qcf-assembly1_M  TM=5.444E-01  e=6.207E-08  Saccharomyces cerevisiae

Foldseek 3Di:
DAEAEDALVPDPDDDDPQQDDDLLSSLQSCQQVLLWQEEEAEQDQVRLLVSLVSNLVRDDQPDFDDDDPQLCVQQDDSQSSSVRSLTHEEELLGAPQNHVQHPLLLVQLQVHSYYYYYLVCLQPRPAAIQEYEYPAQWHDDQNDIGGDQLQSLQSRQVSFDDPPPDPYGYYHQDPNNDDPVSRDHDDDDDDLDDFLLQLLVQLQVCVVVPHQSVVRSQVVQVPDPDPDGRDQQQVVCVVPVPFLVNARGLLVLQCQLPDWFKWFQAQVRDIDGFADWDWDFLQLEKEWDWDFDDDDPDPDPDDDDTPTDIHIDRLQLDCVLCVPPDDADKDFLDADPVRGTGIFHKDFQWFADPVQWTQGDPVLCVQQVPDDRIDHPCCCVPPSVVSVQVSCVVVQWGFSDWDDDPRTTITTTHRRRPIDTAGADPVRGGYGPTHMDIDRDPSLPPTPCSVVSNPGDNDNGNQSLCCLLQQADSSRNGDPLVLQVSLDTAQLSLLVSLQLVPPPRDLVLVLLQSLQLQLAALQQVPHDQCDDDSNVSQCVRNNQDDDPRHDHGSGRPNGGPRSSVQLVVCLVPVVCLVVSDDPRRHSSSNLVSNVVSLVVLVSLLPRDDDPDVSSVVSNVVSVVSNVSDDRSDDPDRDDDDPVSSHNDSSRDDDDDD

Solvent-accessible surface area (backbone atoms only — not comparable to full-atom values): 36080 Å² total; per-residue (Å²): 125,56,75,46,82,41,58,54,87,74,53,97,66,89,73,65,83,84,44,56,66,71,63,30,40,51,49,51,47,35,16,48,70,58,46,40,24,34,34,35,31,19,43,39,65,70,55,11,46,53,50,27,51,53,31,36,71,46,49,89,59,95,72,63,48,85,73,53,72,68,54,36,66,56,44,33,72,70,54,42,55,29,38,24,49,21,18,38,56,49,53,74,42,48,36,65,51,29,43,68,31,40,50,50,52,34,45,69,29,37,55,35,40,34,37,20,24,23,51,93,39,41,87,73,57,92,67,50,30,32,12,23,34,50,71,50,67,42,34,71,55,96,93,39,81,41,70,66,47,34,38,56,45,33,44,45,56,67,30,22,27,29,88,94,77,44,86,55,8,32,40,42,36,42,98,65,70,64,52,73,88,58,37,37,86,66,87,83,72,82,78,86,70,75,68,59,22,65,40,38,47,52,9,38,56,26,45,78,74,74,42,63,12,56,60,51,37,54,52,56,50,72,69,53,95,54,100,64,86,77,77,47,35,33,74,62,26,71,74,52,71,86,48,77,64,69,62,70,32,31,20,58,40,11,46,51,54,66,39,67,43,55,26,32,52,33,98,86,74,46,80,41,69,68,48,62,74,43,79,42,37,34,70,66,23,25,26,74,43,80,39,79,52,76,84,75,92,62,101,62,98,85,84,79,77,80,65,66,46,73,44,83,42,58,30,46,59,37,68,81,74,39,74,88,59,83,72,63,47,81,38,78,73,48,62,49,99,86,69,46,53,29,47,20,25,36,33,75,41,29,36,55,45,98,88,67,37,29,42,49,27,71,66,51,29,64,73,70,70,45,87,66,55,66,42,49,63,67,52,38,65,74,47,48,49,59,49,49,41,52,54,29,41,75,70,34,34,36,58,76,49,77,46,83,53,95,57,28,35,28,38,33,27,40,46,48,57,37,68,44,83,24,41,26,35,100,86,71,50,27,34,47,86,54,60,68,47,74,40,64,43,75,52,44,69,85,34,92,56,36,70,62,29,49,71,42,60,63,64,76,25,56,55,58,46,33,38,75,66,48,23,21,50,92,72,38,42,46,30,76,47,19,51,44,24,28,73,30,71,65,20,56,12,53,45,52,33,33,44,66,71,38,82,89,52,58,62,85,54,45,70,32,52,55,30,13,54,76,42,24,62,71,47,18,70,94,52,64,29,73,50,56,70,66,41,54,39,18,27,71,72,61,33,82,40,70,40,88,79,34,24,42,68,15,25,39,73,37,35,4,20,56,31,25,59,54,52,50,46,31,68,77,35,70,80,52,55,67,79,68,50,49,99,84,35,28,60,18,47,53,42,47,47,54,47,53,33,53,49,51,33,50,49,52,49,71,42,83,90,65,102,40,68,72,59,53,51,48,28,51,49,32,48,51,53,55,72,76,47,78,76,77,72,72,85,80,60,65,78,77,53,80,79,51,64,52,66,60,85,46,57,48,86,71,80,79,132

Radius of gyration: 42.26 Å; Cα contacts (8 Å, |Δi|>4): 1175; chains: 1; bounding box: 89×59×130 Å